Protein 7R49 (pdb70)

Structure (mmCIF, N/CA/C/O backbone):
data_7R49
#
_entry.id   7R49
#
_cell.length_a   68.537
_cell.length_b   94.888
_cell.length_c   98.709
_cell.angle_alpha   90.000
_cell.angle_beta   90.000
_cell.angle_gamma   90.000
#
_symmetry.space_group_name_H-M   'P 21 21 21'
#
loop_
_entity.id
_entity.type
_entity.pdbx_description
1 polymer 'Holo-[acyl-carrier-protein] synthase'
2 polymer 'D-alanyl carrier protein 1'
3 non-polymer "4'-PHOSPHOPANTETHEINE"
4 non-polymer 2-AMINO-2-HYDROXYMETHYL-PROPANE-1,3-DIOL
5 water water
#
loop_
_atom_site.group_PDB
_atom_site.id
_atom_site.type_symbol
_atom_site.label_atom_id
_atom_site.label_alt_id
_atom_site.label_comp_id
_atom_site.label_asym_id
_atom_site.label_entity_id
_atom_site.label_seq_id
_atom_site.pdbx_PDB_ins_code
_atom_site.Cartn_x
_atom_site.Cartn_y
_atom_site.Cartn_z
_atom_site.occupancy
_atom_site.B_iso_or_equiv
_atom_site.auth_seq_id
_atom_site.auth_comp_id
_atom_site.auth_asym_id
_atom_site.auth_atom_id
_atom_site.pdbx_PDB_model_num
ATOM 1 N N . MET A 1 1 ? 23.612 82.410 16.717 1.00 28.00 1 MET A N 1
ATOM 2 C CA . M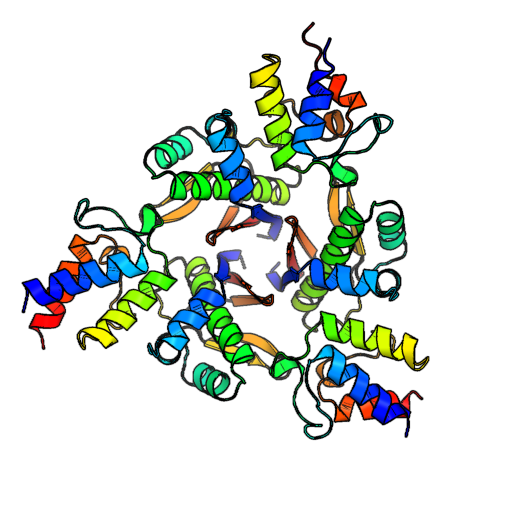ET A 1 1 ? 23.264 82.517 18.132 1.00 29.52 1 MET A CA 1
ATOM 3 C C . MET A 1 1 ? 21.751 82.844 18.185 1.00 28.05 1 MET A C 1
ATOM 4 O O . MET A 1 1 ? 21.268 83.648 17.386 1.00 24.09 1 MET A O 1
ATOM 9 N N . VAL A 1 2 ? 20.991 82.210 19.081 1.00 27.16 2 VAL A N 1
ATOM 10 C CA . VAL A 1 2 ? 19.541 82.374 19.114 1.00 23.71 2 VAL A CA 1
ATOM 11 C C . VAL A 1 2 ? 19.119 82.652 20.555 1.00 25.59 2 VAL A C 1
ATOM 12 O O . VAL A 1 2 ? 19.860 82.397 21.509 1.00 25.40 2 VAL A O 1
ATOM 16 N N . ILE A 1 3 ? 17.897 83.157 20.717 1.00 27.48 3 ILE A N 1
ATOM 17 C CA . ILE A 1 3 ? 17.376 83.345 22.064 1.00 22.16 3 ILE A CA 1
ATOM 18 C C . ILE A 1 3 ? 17.067 81.980 22.651 1.00 23.68 3 ILE A C 1
ATOM 19 O O . ILE A 1 3 ? 16.436 81.130 22.002 1.00 23.85 3 ILE A O 1
ATOM 24 N N . TYR A 1 4 ? 17.520 81.753 23.872 1.00 23.87 4 TYR A N 1
ATOM 25 C CA . TYR A 1 4 ? 17.142 80.552 24.605 1.00 28.32 4 TYR A CA 1
ATOM 26 C C . TYR A 1 4 ? 15.973 80.772 25.560 1.00 26.92 4 TYR A C 1
ATOM 27 O O . TYR A 1 4 ? 15.168 79.861 25.757 1.00 21.21 4 TYR A O 1
ATOM 36 N N . GLY A 1 5 ? 15.872 81.949 26.160 1.00 21.69 5 GLY A N 1
ATOM 37 C CA . GLY A 1 5 ? 14.816 82.223 27.113 1.00 23.86 5 GLY A CA 1
ATOM 38 C C . GLY A 1 5 ? 14.790 83.691 27.459 1.00 21.89 5 GLY A C 1
ATOM 39 O O . GLY A 1 5 ? 15.779 84.415 27.281 1.00 21.40 5 GLY A O 1
ATOM 40 N N . THR A 1 6 ? 13.629 84.121 27.937 1.00 23.13 6 THR A N 1
ATOM 41 C CA . THR A 1 6 ? 13.405 85.474 28.414 1.00 24.32 6 THR A CA 1
ATOM 42 C C . THR A 1 6 ? 12.640 85.401 29.727 1.00 25.80 6 THR A C 1
ATOM 43 O O . THR A 1 6 ? 11.891 84.446 29.992 1.00 20.76 6 THR A O 1
ATOM 47 N N . GLY A 1 7 ? 12.794 86.453 30.524 1.00 23.03 7 GLY A N 1
ATOM 48 C CA . GLY A 1 7 ? 12.108 86.527 31.791 1.00 21.99 7 GLY A CA 1
ATOM 49 C C . GLY A 1 7 ? 12.046 87.952 32.272 1.00 26.47 7 GLY A C 1
ATOM 50 O O . GLY A 1 7 ? 13.045 88.684 32.235 1.00 20.78 7 GLY A O 1
ATOM 51 N N . ILE A 1 8 ? 10.870 88.373 32.726 1.00 22.80 8 ILE A N 1
ATOM 52 C CA . ILE A 1 8 ? 10.749 89.697 33.311 1.00 23.48 8 ILE A CA 1
ATOM 53 C C . ILE A 1 8 ? 10.064 89.553 34.662 1.00 24.23 8 ILE A C 1
ATOM 54 O O . ILE A 1 8 ? 9.368 88.576 34.932 1.00 21.75 8 ILE A O 1
ATOM 59 N N . ASP A 1 9 ? 10.300 90.528 35.529 1.00 20.62 9 ASP A N 1
ATOM 60 C CA . ASP A 1 9 ? 9.682 90.498 36.842 1.00 20.92 9 ASP A CA 1
ATOM 61 C C . ASP A 1 9 ? 9.397 91.909 37.332 1.00 23.29 9 ASP A C 1
ATOM 62 O O . ASP A 1 9 ? 10.254 92.796 37.246 1.00 20.64 9 ASP A O 1
ATOM 67 N N . LEU A 1 10 ? 8.213 92.083 37.921 1.00 20.57 10 LEU A N 1
ATOM 68 C CA . LEU A 1 10 ? 7.797 93.346 38.520 1.00 22.68 10 LEU A CA 1
ATOM 69 C C . LEU A 1 10 ? 7.444 93.080 39.978 1.00 24.30 10 LEU A C 1
ATOM 70 O O . LEU A 1 10 ? 6.517 92.313 40.261 1.00 23.35 10 LEU A O 1
ATOM 75 N N . THR A 1 11 ? 8.171 93.711 40.905 1.00 24.34 11 THR A N 1
ATOM 76 C CA . THR A 1 11 ? 8.059 93.391 42.326 1.00 22.07 11 THR A CA 1
ATOM 77 C C . THR A 1 11 ? 7.708 94.646 43.129 1.00 23.71 11 THR A C 1
ATOM 78 O O . THR A 1 11 ? 8.339 95.693 42.969 1.00 19.87 11 THR A O 1
ATOM 82 N N . GLU A 1 12 ? 6.700 94.528 43.991 1.00 24.37 12 GLU A N 1
ATOM 83 C CA . GLU A 1 12 ? 6.335 95.572 44.948 1.00 26.38 12 GLU A CA 1
ATOM 84 C C . GLU A 1 12 ? 7.341 95.654 46.095 1.00 24.24 12 GLU A C 1
ATOM 85 O O . GLU A 1 12 ? 7.479 94.701 46.867 1.00 22.33 12 GLU A O 1
ATOM 91 N N . LEU A 1 13 ? 8.009 96.807 46.226 1.00 21.14 13 LEU A N 1
ATOM 92 C CA . LEU A 1 13 ? 9.005 96.989 47.285 1.00 23.83 13 LEU A CA 1
ATOM 93 C C . LEU A 1 13 ? 8.407 96.800 48.681 1.00 26.06 13 LEU A C 1
ATOM 94 O O . LEU A 1 13 ? 9.087 96.293 49.576 1.00 24.05 13 LEU A O 1
ATOM 99 N N . SER A 1 14 ? 7.133 97.164 48.882 1.00 24.54 14 SER A N 1
ATOM 100 C CA . SER A 1 14 ? 6.554 97.059 50.221 1.00 26.74 14 SER A CA 1
ATOM 101 C C . SER A 1 14 ? 6.377 95.612 50.659 1.00 25.59 14 SER A C 1
ATOM 102 O O . SER A 1 14 ? 6.353 95.335 51.858 1.00 29.41 14 SER A O 1
ATOM 105 N N . ARG A 1 15 ? 6.212 94.678 49.719 1.00 26.77 15 ARG A N 1
ATOM 106 C CA . ARG A 1 15 ? 6.177 93.268 50.103 1.00 24.42 15 ARG A CA 1
ATOM 107 C C . ARG A 1 15 ? 7.533 92.803 50.617 1.00 26.08 15 ARG A C 1
ATOM 108 O O . ARG A 1 15 ? 7.610 92.030 51.581 1.00 24.28 15 ARG A O 1
ATOM 116 N N . ILE A 1 16 ? 8.616 93.252 49.981 1.00 21.77 16 ILE A N 1
ATOM 117 C CA . ILE A 1 16 ? 9.953 92.913 50.456 1.00 23.33 16 ILE A CA 1
ATOM 118 C C . ILE A 1 16 ? 10.195 93.532 51.831 1.00 27.45 16 ILE A C 1
ATOM 119 O O . ILE A 1 16 ? 10.598 92.846 52.777 1.00 28.42 16 ILE A O 1
ATOM 124 N N . GLU A 1 17 ? 9.939 94.843 51.951 1.00 26.31 17 GLU A N 1
ATOM 125 C CA . GLU A 1 17 ? 10.064 95.554 53.220 1.00 28.39 17 GLU A CA 1
ATOM 126 C C . GLU A 1 17 ? 9.282 94.879 54.343 1.00 30.50 17 GLU A C 1
ATOM 127 O O . GLU A 1 17 ? 9.770 94.776 55.472 1.00 26.99 17 GLU A O 1
ATOM 133 N N . ALA A 1 18 ? 8.070 94.395 54.056 1.00 29.74 18 ALA A N 1
ATOM 134 C CA . ALA A 1 18 ? 7.302 93.728 55.105 1.00 28.50 18 ALA A CA 1
ATOM 135 C C . ALA A 1 18 ? 8.005 92.463 55.582 1.00 29.22 18 ALA A C 1
ATOM 136 O O . ALA A 1 18 ? 8.080 92.205 56.789 1.00 31.77 18 ALA A O 1
ATOM 138 N N . ILE A 1 19 ? 8.524 91.657 54.654 1.00 25.19 19 ILE A N 1
ATOM 139 C CA . ILE A 1 19 ? 9.239 90.457 55.058 1.00 26.33 19 ILE A CA 1
ATOM 140 C C . ILE A 1 19 ? 10.461 90.836 55.888 1.00 26.08 19 ILE A C 1
ATOM 141 O O . ILE A 1 19 ? 10.739 90.220 56.919 1.00 27.40 19 ILE A O 1
ATOM 146 N N . LEU A 1 20 ? 11.184 91.878 55.471 1.00 26.66 20 LEU A N 1
ATOM 147 C CA . LEU A 1 20 ? 12.358 92.314 56.225 1.00 31.30 20 LEU A CA 1
ATOM 148 C C . LEU A 1 20 ? 11.981 92.858 57.601 1.00 28.98 20 LEU A C 1
ATOM 149 O O . LEU A 1 20 ? 12.672 92.584 58.587 1.00 32.00 20 LEU A O 1
ATOM 154 N N . ALA A 1 21 ? 10.892 93.627 57.689 1.00 29.43 21 ALA A N 1
ATOM 155 C CA . ALA A 1 21 ? 10.484 94.201 58.972 1.00 28.44 21 ALA A CA 1
ATOM 156 C C . ALA A 1 21 ? 10.030 93.137 59.962 1.00 30.34 21 ALA A C 1
ATOM 157 O O . ALA A 1 21 ? 10.089 93.357 61.178 1.00 28.48 21 ALA A O 1
ATOM 159 N N . LYS A 1 22 ? 9.523 92.013 59.465 1.00 27.49 22 LYS A N 1
ATOM 160 C CA . LYS A 1 22 ? 9.128 90.892 60.298 1.00 30.00 22 LYS A CA 1
ATOM 161 C C . LYS A 1 22 ? 10.337 90.147 60.859 1.00 30.76 22 LYS A C 1
ATOM 162 O O . LYS A 1 22 ? 10.175 89.211 61.650 1.00 33.49 22 LYS A O 1
ATOM 168 N N . GLY A 1 23 ? 11.540 90.558 60.479 1.00 30.25 23 GLY A N 1
ATOM 169 C CA . GLY A 1 23 ? 12.753 89.950 60.971 1.00 31.34 23 GLY A CA 1
ATOM 170 C C . GLY A 1 23 ? 13.114 88.621 60.352 1.00 30.45 23 GLY A C 1
ATOM 171 O O . GLY A 1 23 ? 13.993 87.934 60.889 1.00 31.35 23 GLY A O 1
ATOM 172 N N . LEU A 1 24 ? 12.470 88.229 59.251 1.00 28.56 24 LEU A N 1
ATOM 173 C CA . LEU A 1 24 ? 12.804 86.963 58.615 1.00 26.18 24 LEU A CA 1
ATOM 174 C C . LEU A 1 24 ? 14.109 87.080 57.843 1.00 27.22 24 LEU A C 1
ATOM 175 O O . LEU A 1 24 ? 14.452 88.139 57.316 1.00 25.64 24 LEU A O 1
ATOM 180 N N . ARG A 1 25 ? 14.810 85.956 57.749 1.00 28.01 25 ARG A N 1
ATOM 181 C CA . ARG A 1 25 ? 16.136 85.886 57.150 1.00 28.34 25 ARG A CA 1
ATOM 182 C C . ARG A 1 25 ? 16.051 85.782 55.629 1.00 26.80 25 ARG A C 1
ATOM 183 O O . ARG A 1 25 ? 16.631 84.874 55.017 1.00 23.16 25 ARG A O 1
ATOM 191 N N . LEU A 1 26 ? 15.303 86.707 55.016 1.00 20.86 26 LEU A N 1
ATOM 192 C CA . LEU A 1 26 ? 15.257 86.780 53.557 1.00 23.93 26 LEU A CA 1
ATOM 193 C C . LEU A 1 26 ? 16.608 87.097 52.918 1.00 23.87 26 LEU A C 1
ATOM 194 O O . LEU A 1 26 ? 16.912 86.519 51.856 1.00 21.84 26 LEU A O 1
ATOM 199 N N . PRO A 1 27 ? 17.419 88.018 53.451 1.00 24.51 27 PRO A N 1
ATOM 200 C CA . PRO A 1 27 ? 18.709 88.301 52.798 1.00 25.65 27 PRO A CA 1
ATOM 201 C C . PRO A 1 27 ? 19.613 87.084 52.708 1.00 24.54 27 PRO A C 1
ATOM 202 O O . PRO A 1 27 ? 20.166 86.807 51.640 1.00 27.95 27 PRO A O 1
ATOM 206 N N . GLU A 1 28 ? 19.777 86.349 53.806 1.00 23.50 28 GLU A N 1
ATOM 207 C CA . GLU A 1 28 ? 20.586 85.130 53.791 1.00 26.05 28 GLU A CA 1
ATOM 208 C C . GLU A 1 28 ? 20.046 84.085 52.825 1.00 27.24 28 GLU A C 1
ATOM 209 O O . GLU A 1 28 ? 20.823 83.306 52.259 1.00 23.53 28 GLU A O 1
ATOM 215 N N . LYS A 1 29 ? 18.722 84.030 52.636 1.00 25.13 29 LYS A N 1
ATOM 216 C CA . LYS A 1 29 ? 18.156 83.041 51.718 1.00 25.61 29 LYS A CA 1
ATOM 217 C C . LYS A 1 29 ? 18.410 83.403 50.254 1.00 25.98 29 LYS A C 1
ATOM 218 O O . LYS A 1 29 ? 18.706 82.522 49.445 1.00 24.49 29 LYS A O 1
ATOM 224 N N . ILE A 1 30 ? 18.247 84.680 49.886 1.00 25.75 30 ILE A N 1
ATOM 225 C CA . ILE A 1 30 ? 18.224 85.101 48.485 1.00 23.38 30 ILE A CA 1
ATOM 226 C C . ILE A 1 30 ? 19.590 85.518 47.953 1.00 25.90 30 ILE A C 1
ATOM 227 O O . ILE A 1 30 ? 19.850 85.368 46.756 1.00 26.89 30 ILE A O 1
ATOM 232 N N . LEU A 1 31 ? 20.441 86.097 48.798 1.00 25.83 31 LEU A N 1
ATOM 233 C CA . LEU A 1 31 ? 21.682 86.728 48.371 1.00 24.90 31 LEU A CA 1
ATOM 234 C C . LEU A 1 31 ? 22.875 85.814 48.595 1.00 29.89 31 LEU A C 1
ATOM 235 O O . LEU A 1 31 ? 22.939 85.084 49.585 1.00 25.70 31 LEU A O 1
ATOM 240 N N . THR A 1 32 ? 23.841 85.892 47.679 1.00 29.45 32 THR A N 1
ATOM 241 C CA . THR A 1 32 ? 25.108 85.222 47.870 1.00 29.69 32 THR A CA 1
ATOM 242 C C . THR A 1 32 ? 25.907 85.981 48.915 1.00 30.42 32 THR A C 1
ATOM 243 O O . THR A 1 32 ? 25.557 87.108 49.276 1.00 29.37 32 THR A O 1
ATOM 247 N N . PRO A 1 33 ? 26.990 85.388 49.429 1.00 34.51 33 PRO A N 1
ATOM 248 C CA . PRO A 1 33 ? 27.828 86.134 50.382 1.00 29.88 33 PRO A CA 1
ATOM 249 C C . PRO A 1 33 ? 28.245 87.504 49.862 1.00 30.38 33 PRO A C 1
ATOM 250 O O . PRO A 1 33 ? 28.137 88.501 50.589 1.00 28.31 33 PRO A O 1
ATOM 254 N N . ALA A 1 34 ? 28.681 87.589 48.605 1.00 29.84 34 ALA A N 1
ATOM 255 C CA . ALA A 1 34 ? 29.127 88.871 48.069 1.00 30.00 34 ALA A CA 1
ATOM 256 C C . ALA A 1 34 ? 27.981 89.865 47.996 1.00 29.26 34 ALA A C 1
ATOM 257 O O . ALA A 1 34 ? 28.143 91.039 48.351 1.00 27.23 34 ALA A O 1
ATOM 259 N N . GLU A 1 35 ? 26.814 89.415 47.525 1.00 33.54 35 GLU A N 1
ATOM 260 C CA . GLU A 1 35 ? 25.647 90.294 47.491 1.00 30.07 35 GLU A CA 1
ATOM 261 C C . GLU A 1 35 ? 25.248 90.704 48.899 1.00 28.46 35 GLU A C 1
ATOM 262 O O . GLU A 1 35 ? 24.913 91.869 49.151 1.00 29.85 35 GLU A O 1
ATOM 268 N N . LEU A 1 36 ? 25.289 89.753 49.837 1.00 30.22 36 LEU A N 1
ATOM 269 C CA . LEU A 1 36 ? 24.921 90.049 51.216 1.00 28.28 36 LEU A CA 1
ATOM 270 C C . LEU A 1 36 ? 25.840 91.098 51.827 1.00 31.02 36 LEU A C 1
ATOM 271 O O . LEU A 1 36 ? 25.390 91.957 52.599 1.00 29.57 36 LEU A O 1
ATOM 276 N N . ALA A 1 37 ? 27.132 91.048 51.493 1.00 28.82 37 ALA A N 1
ATOM 277 C CA . ALA A 1 37 ? 28.055 92.046 52.017 1.00 29.48 37 ALA A CA 1
ATOM 278 C C . ALA A 1 37 ? 27.676 93.434 51.523 1.00 33.04 37 ALA A C 1
ATOM 279 O O . ALA A 1 37 ? 27.701 94.404 52.291 1.00 31.72 37 ALA A O 1
ATOM 281 N N . VAL A 1 38 ? 27.271 93.541 50.254 1.00 30.31 38 VAL A N 1
ATOM 282 C CA . VAL A 1 38 ? 26.822 94.834 49.731 1.00 32.91 38 VAL A CA 1
ATOM 283 C C . VAL A 1 38 ? 25.562 95.301 50.459 1.00 32.78 38 VAL A C 1
ATOM 284 O O . VAL A 1 38 ? 25.498 96.428 50.963 1.00 31.03 38 VAL A O 1
ATOM 288 N N . PHE A 1 39 ? 24.540 94.437 50.518 1.00 34.73 39 PHE A N 1
ATOM 289 C CA . PHE A 1 39 ? 23.309 94.739 51.251 1.00 30.53 39 PHE A CA 1
ATOM 290 C C . PHE A 1 39 ? 23.590 95.281 52.655 1.00 30.80 39 PHE A C 1
ATOM 291 O O . PHE A 1 39 ? 22.939 96.230 53.109 1.00 31.04 39 PHE A O 1
ATOM 299 N N . SER A 1 40 ? 24.555 94.685 53.361 1.00 34.75 40 SER A N 1
ATOM 300 C CA . SER A 1 40 ? 24.806 95.049 54.756 1.00 37.30 40 SER A CA 1
ATOM 301 C C . SER A 1 40 ? 25.313 96.481 54.911 1.00 35.31 40 SER A C 1
ATOM 302 O O . SER A 1 40 ? 25.107 97.084 55.967 1.00 33.68 40 SER A O 1
ATOM 305 N N . ARG A 1 41 ? 25.951 97.042 53.885 1.00 35.42 41 ARG A N 1
ATOM 306 C CA . ARG A 1 41 ? 26.508 98.386 53.994 1.00 38.30 41 ARG A CA 1
ATOM 307 C C . ARG A 1 41 ? 25.479 99.491 53.752 1.00 37.29 41 ARG A C 1
ATOM 308 O O . ARG A 1 41 ? 25.774 100.657 54.027 1.00 36.71 41 ARG A O 1
ATOM 316 N N . TYR A 1 42 ? 24.245 99.149 53.277 1.00 34.96 42 TYR A N 1
ATOM 317 C CA . TYR A 1 42 ? 23.277 100.129 52.787 1.00 36.55 42 TYR A CA 1
ATOM 318 C C . TYR A 1 42 ? 22.315 100.568 53.895 1.00 33.61 42 TYR A C 1
ATOM 319 O O . TYR A 1 42 ? 21.995 99.784 54.795 1.00 32.86 42 TYR A O 1
ATOM 328 N N . PRO A 1 43 ? 21.800 101.795 53.849 1.00 35.67 43 PRO A N 1
ATOM 329 C CA . PRO A 1 43 ? 20.706 102.175 54.754 1.00 35.42 43 PRO A CA 1
ATOM 330 C C . PRO A 1 43 ? 19.411 101.497 54.336 1.00 33.42 43 PRO A C 1
ATOM 331 O O . PRO A 1 43 ? 19.297 100.956 53.236 1.00 36.05 43 PRO A O 1
ATOM 335 N N . VAL A 1 44 ? 18.404 101.584 55.214 1.00 32.39 44 VAL A N 1
ATOM 336 C CA . VAL A 1 44 ? 17.220 100.736 55.080 1.00 32.00 44 VAL A CA 1
ATOM 337 C C . VAL A 1 44 ? 16.545 100.922 53.719 1.00 30.25 44 VAL A C 1
ATOM 338 O O . VAL A 1 44 ? 16.272 99.941 53.023 1.00 28.35 44 VAL A O 1
ATOM 342 N N . LYS A 1 45 ? 16.283 102.171 53.302 1.00 31.63 45 LYS A N 1
ATOM 343 C CA . LYS A 1 45 ? 15.544 102.370 52.052 1.00 30.30 45 LYS A CA 1
ATOM 344 C C . LYS A 1 45 ? 16.265 101.718 50.891 1.00 31.26 45 LYS A C 1
ATOM 345 O O . LYS A 1 45 ? 15.637 101.105 50.022 1.00 24.21 45 LYS A O 1
ATOM 351 N N . ARG A 1 46 ? 17.594 101.842 50.869 1.00 27.17 46 ARG A N 1
ATOM 352 C CA . ARG A 1 46 ? 18.396 101.215 49.836 1.00 28.38 46 ARG A CA 1
ATOM 353 C C . ARG A 1 46 ? 18.436 99.697 50.000 1.00 28.88 46 ARG A C 1
ATOM 354 O O . ARG A 1 46 ? 18.416 98.964 49.001 1.00 29.28 46 ARG A O 1
ATOM 362 N N . GLN A 1 47 ? 18.486 99.207 51.251 1.00 27.75 47 GLN A N 1
ATOM 363 C CA . GLN A 1 47 ? 18.449 97.764 51.495 1.00 27.47 47 GLN A CA 1
ATOM 364 C C . GLN A 1 47 ? 17.177 97.141 50.926 1.00 27.52 47 GLN A C 1
ATOM 365 O O . GLN A 1 47 ? 17.224 96.063 50.323 1.00 26.05 47 GLN A O 1
ATOM 371 N N . ILE A 1 48 ? 16.029 97.796 51.120 1.00 24.84 48 ILE A N 1
ATOM 372 C CA . ILE A 1 48 ? 14.783 97.274 50.566 1.00 26.57 48 ILE A CA 1
ATOM 373 C C . ILE A 1 48 ? 14.884 97.170 49.046 1.00 27.61 48 ILE A C 1
ATOM 374 O O . ILE A 1 48 ? 14.588 96.126 48.456 1.00 24.80 48 ILE A O 1
ATOM 379 N N . GLU A 1 49 ? 15.346 98.237 48.391 1.00 26.54 49 GLU A N 1
ATOM 380 C CA . GLU A 1 49 ? 15.349 98.237 46.935 1.00 28.19 49 GLU A CA 1
ATOM 381 C C . GLU A 1 49 ? 16.365 97.251 46.390 1.00 25.81 49 GLU A C 1
ATOM 382 O O . GLU A 1 49 ? 16.071 96.532 45.429 1.00 25.61 49 GLU A O 1
ATOM 388 N N . PHE A 1 50 ? 17.550 97.182 47.005 1.00 25.93 50 PHE A N 1
ATOM 389 C CA . PHE A 1 50 ? 18.563 96.228 46.571 1.00 22.25 50 PHE A CA 1
ATOM 390 C C . PHE A 1 50 ? 18.039 94.807 46.696 1.00 24.74 50 PHE A C 1
ATOM 391 O O . PHE A 1 50 ? 18.147 94.003 45.759 1.00 24.03 50 PHE A O 1
ATOM 399 N N . MET A 1 51 ? 17.467 94.491 47.861 1.00 23.71 51 MET A N 1
ATOM 400 C CA . MET A 1 51 ? 16.926 93.165 48.128 1.00 24.01 51 MET A CA 1
ATOM 401 C C . MET A 1 51 ? 15.824 92.830 47.130 1.00 24.20 51 MET A C 1
ATOM 402 O O . MET A 1 51 ? 15.797 91.737 46.555 1.00 22.01 51 MET A O 1
ATOM 407 N N . ALA A 1 52 ? 14.905 93.776 46.908 1.00 21.64 52 ALA A N 1
ATOM 408 C CA . ALA A 1 52 ? 13.827 93.548 45.956 1.00 23.79 52 ALA A CA 1
ATOM 409 C C . ALA A 1 52 ? 14.369 93.304 44.555 1.00 23.24 52 ALA A C 1
ATOM 410 O O . ALA A 1 52 ? 13.911 92.387 43.860 1.00 23.00 52 ALA A O 1
ATOM 412 N N . GLY A 1 53 ? 15.357 94.106 44.136 1.00 22.80 53 GLY A N 1
ATOM 413 C CA . GLY A 1 53 ? 15.895 93.980 42.794 1.00 22.56 53 GLY A CA 1
ATOM 414 C C . GLY A 1 53 ? 16.597 92.653 42.566 1.00 20.17 53 GLY A C 1
ATOM 415 O O . GLY A 1 53 ? 16.491 92.066 41.491 1.00 21.58 53 GLY A O 1
ATOM 416 N N . ARG A 1 54 ? 17.333 92.169 43.569 1.00 22.68 54 ARG A N 1
ATOM 417 C CA . ARG A 1 54 ? 17.977 90.854 43.463 1.00 21.27 54 ARG A CA 1
ATOM 418 C C . ARG A 1 54 ? 16.964 89.720 43.432 1.00 18.62 54 ARG A C 1
ATOM 419 O O . ARG A 1 54 ? 17.102 88.762 42.658 1.00 18.00 54 ARG A O 1
ATOM 427 N N . PHE A 1 55 ? 15.994 89.750 44.339 1.00 20.60 55 PHE A N 1
ATOM 428 C CA . PHE A 1 55 ? 14.919 88.783 44.257 1.00 20.68 55 PHE A CA 1
ATOM 429 C C . PHE A 1 55 ? 14.306 88.802 42.867 1.00 20.45 55 PHE A C 1
ATOM 430 O O . PHE A 1 55 ? 14.126 87.760 42.226 1.00 18.49 55 PHE A O 1
ATOM 438 N N . SER A 1 56 ? 13.997 90.003 42.391 1.00 19.31 56 SER A N 1
ATOM 439 C CA . SER A 1 56 ? 13.332 90.181 41.105 1.00 20.68 56 SER A CA 1
ATOM 440 C C . SER A 1 56 ? 14.181 89.631 39.972 1.00 20.26 56 SER A C 1
ATOM 441 O O . SER A 1 56 ? 13.691 88.888 39.115 1.00 19.14 56 SER A O 1
ATOM 444 N N . ALA A 1 57 ? 15.455 90.024 39.945 1.00 18.51 57 ALA A N 1
ATOM 445 C CA . ALA A 1 57 ? 16.354 89.602 38.880 1.00 18.50 57 ALA A CA 1
ATOM 446 C C . ALA A 1 57 ? 16.514 88.091 38.854 1.00 18.93 57 ALA A C 1
ATOM 447 O O . ALA A 1 57 ? 16.583 87.483 37.774 1.00 20.22 57 ALA A O 1
ATOM 449 N N . LYS A 1 58 ? 16.589 87.464 40.022 1.00 19.33 58 LYS A N 1
ATOM 450 C CA . LYS A 1 58 ? 16.809 86.024 40.016 1.00 19.53 58 LYS A CA 1
ATOM 451 C C . LYS A 1 58 ? 15.538 85.268 39.652 1.00 21.52 58 LYS A C 1
ATOM 452 O O . LYS A 1 58 ? 15.628 84.209 39.023 1.00 21.85 58 LYS A O 1
ATOM 458 N N . GLU A 1 59 ? 14.361 85.778 40.044 1.00 18.84 59 GLU A N 1
ATOM 459 C CA . GLU A 1 59 ? 13.114 85.244 39.503 1.00 19.95 59 GLU A CA 1
ATOM 460 C C . GLU A 1 59 ? 13.070 85.378 37.983 1.00 20.68 59 GLU A C 1
ATOM 461 O O . GLU A 1 59 ? 12.757 84.411 37.284 1.00 20.48 59 GLU A O 1
ATOM 467 N N . ALA A 1 60 ? 13.362 86.580 37.457 1.00 16.59 60 ALA A N 1
ATOM 468 C CA . ALA A 1 60 ? 13.371 86.797 36.009 1.00 20.03 60 ALA A CA 1
ATOM 469 C C . ALA A 1 60 ? 14.333 85.855 35.311 1.00 21.13 60 ALA A C 1
ATOM 470 O O . ALA A 1 60 ? 14.005 85.299 34.247 1.00 19.66 60 ALA A O 1
ATOM 472 N N . TYR A 1 61 ? 15.528 85.663 35.895 1.00 19.67 61 TYR A N 1
ATOM 473 C CA . TYR A 1 61 ? 16.512 84.753 35.314 1.00 18.69 61 TYR A CA 1
ATOM 474 C C . TYR A 1 61 ? 15.964 83.338 35.257 1.00 19.80 61 TYR A C 1
ATOM 475 O O . TYR A 1 61 ? 16.066 82.666 34.227 1.00 23.75 61 TYR A O 1
ATOM 484 N N . SER A 1 62 ? 15.370 82.865 36.362 1.00 19.28 62 SER A N 1
ATOM 485 C CA . SER A 1 62 ? 14.884 81.482 36.395 1.00 23.37 62 SER A CA 1
ATOM 486 C C . SER A 1 62 ? 13.823 81.232 35.332 1.00 26.02 62 SER A C 1
ATOM 487 O O . SER A 1 62 ? 13.678 80.098 34.834 1.00 24.62 62 SER A O 1
ATOM 490 N N . LYS A 1 63 ? 13.066 82.267 34.980 1.00 20.92 63 LYS A N 1
ATOM 491 C CA . LYS A 1 63 ? 12.066 82.107 33.931 1.00 24.50 63 LYS A CA 1
ATOM 492 C C . LYS A 1 63 ? 12.729 82.004 32.561 1.00 25.80 63 LYS A C 1
ATOM 493 O O . LYS A 1 63 ? 12.279 81.239 31.700 1.00 24.13 63 LYS A O 1
ATOM 499 N N . ALA A 1 64 ? 13.780 82.792 32.333 1.00 25.57 64 ALA A N 1
ATOM 500 C CA . ALA A 1 64 ? 14.554 82.654 31.102 1.00 23.39 64 ALA A CA 1
ATOM 501 C C . ALA A 1 64 ? 15.207 81.283 31.032 1.00 25.06 64 ALA A C 1
ATOM 502 O O . ALA A 1 64 ? 15.256 80.663 29.967 1.00 25.79 64 ALA A O 1
ATOM 504 N N . TYR A 1 65 ? 15.729 80.812 32.168 1.00 24.27 65 TYR A N 1
ATOM 505 C CA . TYR A 1 65 ? 16.389 79.521 32.267 1.00 25.25 65 TYR A CA 1
ATOM 506 C C . TYR A 1 65 ? 15.425 78.366 32.054 1.00 29.54 65 TYR A C 1
ATOM 507 O O . TYR A 1 65 ? 15.869 77.255 31.749 1.00 28.26 65 TYR A O 1
ATOM 516 N N . GLY A 1 66 ? 14.132 78.594 32.270 1.00 32.66 66 GLY A N 1
ATOM 517 C CA . GLY A 1 66 ? 13.081 77.705 31.814 1.00 36.24 66 GLY A CA 1
ATOM 518 C C . GLY A 1 66 ? 12.265 77.028 32.895 1.00 38.25 66 GLY A C 1
ATOM 519 O O . GLY A 1 66 ? 11.222 76.435 32.573 1.00 42.01 66 GLY A O 1
ATOM 520 N N . THR A 1 67 ? 12.677 77.101 34.157 1.00 37.50 67 THR A N 1
ATOM 521 C CA . THR A 1 67 ? 12.140 76.217 35.183 1.00 39.21 67 THR A CA 1
ATOM 522 C C . THR A 1 67 ? 11.520 76.918 36.375 1.00 37.67 67 THR A C 1
ATOM 523 O O . THR A 1 67 ? 10.845 76.247 37.157 1.00 43.64 67 THR A O 1
ATOM 527 N N . GLY A 1 68 ? 11.734 78.225 36.553 1.00 32.82 68 GLY A N 1
ATOM 528 C CA . GLY A 1 68 ? 11.453 78.855 37.828 1.00 31.08 68 GLY A CA 1
ATOM 529 C C . GLY A 1 68 ? 12.471 78.468 38.897 1.00 33.25 68 GLY A C 1
ATOM 530 O O . GLY A 1 68 ? 13.239 77.515 38.724 1.00 31.11 68 GLY A O 1
ATOM 531 N N . ILE A 1 69 ? 12.503 79.214 40.002 1.00 29.56 69 ILE A N 1
ATOM 532 C CA . ILE A 1 69 ? 13.440 78.914 41.072 1.00 28.55 69 ILE A CA 1
ATOM 533 C C . ILE A 1 69 ? 13.084 77.558 41.660 1.00 36.32 69 ILE A C 1
ATOM 534 O O . ILE A 1 69 ? 11.910 77.254 41.927 1.00 37.40 69 ILE A O 1
ATOM 539 N N . GLY A 1 70 ? 14.095 76.718 41.819 1.00 28.67 70 GLY A N 1
ATOM 540 C CA . GLY A 1 70 ? 13.903 75.408 42.396 1.00 32.01 70 GLY A CA 1
ATOM 541 C C . GLY A 1 70 ? 15.119 74.530 42.196 1.00 33.26 70 GLY A C 1
ATOM 542 O O . GLY A 1 70 ? 16.255 75.029 42.203 1.00 27.77 70 GLY A O 1
ATOM 543 N N . ALA A 1 71 ? 14.885 73.228 41.997 1.00 35.33 71 ALA A N 1
ATOM 544 C CA . ALA A 1 71 ? 15.979 72.270 41.881 1.00 36.14 71 ALA A CA 1
ATOM 545 C C . ALA A 1 71 ? 16.873 72.562 40.680 1.00 35.79 71 ALA A C 1
ATOM 546 O O . ALA A 1 71 ? 18.067 72.240 40.706 1.00 35.98 71 ALA A O 1
ATOM 548 N N . ALA A 1 72 ? 16.327 73.164 39.621 1.00 30.88 72 ALA A N 1
ATOM 549 C CA . ALA A 1 72 ? 17.148 73.413 38.439 1.00 30.92 72 ALA A CA 1
ATOM 550 C C . ALA A 1 72 ? 18.029 74.644 38.621 1.00 29.85 72 ALA A C 1
ATOM 551 O O . ALA A 1 72 ? 19.185 74.653 38.190 1.00 28.83 72 ALA A O 1
ATOM 553 N N . VAL A 1 73 ? 17.512 75.685 39.265 1.00 27.87 73 VAL A N 1
ATOM 554 C CA . VAL A 1 73 ? 18.314 76.865 39.568 1.00 29.92 73 VAL A CA 1
ATOM 555 C C . VAL A 1 73 ? 17.761 77.513 40.834 1.00 29.51 73 VAL A C 1
ATOM 556 O O . VAL A 1 73 ? 16.555 77.769 40.952 1.00 26.27 73 VAL A O 1
ATOM 560 N N . GLY A 1 74 ? 18.645 77.762 41.794 1.00 26.67 74 GLY A N 1
ATOM 561 C CA . GLY A 1 74 ? 18.276 78.406 43.031 1.00 28.00 74 GLY A CA 1
ATOM 562 C C . GLY A 1 74 ? 18.844 79.811 43.101 1.00 25.56 74 GLY A C 1
ATOM 563 O O . GLY A 1 74 ? 19.628 80.244 42.264 1.00 25.40 74 GLY A O 1
ATOM 564 N N . PHE A 1 75 ? 18.450 80.520 44.154 1.00 23.50 75 PHE A N 1
ATOM 565 C CA . PHE A 1 75 ? 18.937 81.882 44.333 1.00 22.22 75 PHE A CA 1
ATOM 566 C C . PHE A 1 75 ? 20.449 81.941 44.476 1.00 26.91 75 PHE A C 1
ATOM 567 O O . PHE A 1 75 ? 21.076 82.907 44.021 1.00 22.21 75 PHE A O 1
ATOM 575 N N . GLN A 1 76 ? 21.040 80.940 45.131 1.00 22.47 76 GLN A N 1
ATOM 576 C CA . GLN A 1 76 ? 22.473 80.894 45.387 1.00 25.38 76 GLN A CA 1
ATOM 577 C C . GLN A 1 76 ? 23.289 80.530 44.153 1.00 25.94 76 GLN A C 1
ATOM 578 O O . GLN A 1 76 ? 24.514 80.659 44.199 1.00 29.36 76 GLN A O 1
ATOM 584 N N . ASP A 1 77 ? 22.646 80.095 43.060 1.00 26.01 77 ASP A N 1
ATOM 585 C CA . ASP A 1 77 ? 23.313 79.824 41.793 1.00 26.92 77 ASP A CA 1
ATOM 586 C C . ASP A 1 77 ? 23.468 81.061 40.924 1.00 27.29 77 ASP A C 1
ATOM 587 O O . ASP A 1 77 ? 24.160 80.996 39.913 1.00 26.71 77 ASP A O 1
ATOM 592 N N . ILE A 1 78 ? 22.830 82.173 41.273 1.00 25.17 78 ILE A N 1
ATOM 593 C CA . ILE A 1 78 ? 22.862 83.385 40.465 1.00 24.05 78 ILE A CA 1
ATOM 594 C C . ILE A 1 78 ? 23.476 84.500 41.303 1.00 22.54 78 ILE A C 1
ATOM 595 O O . ILE A 1 78 ? 23.068 84.722 42.446 1.00 23.47 78 ILE A O 1
ATOM 600 N N . GLU A 1 79 ? 24.447 85.202 40.744 1.00 26.23 79 GLU A N 1
ATOM 601 C CA . GLU A 1 79 ? 25.008 86.343 41.445 1.00 28.04 79 GLU A CA 1
ATOM 602 C C . GLU A 1 79 ? 25.037 87.566 40.542 1.00 27.15 79 GLU A C 1
ATOM 603 O O . GLU A 1 79 ? 25.388 87.483 39.355 1.00 29.12 79 GLU A O 1
ATOM 609 N N . ILE A 1 80 ? 24.667 88.703 41.121 1.00 28.63 80 ILE A N 1
ATOM 610 C CA . ILE A 1 80 ? 24.530 89.954 40.394 1.00 29.48 80 ILE A CA 1
ATOM 611 C C . ILE A 1 80 ? 25.154 91.056 41.226 1.00 30.08 80 ILE A C 1
ATOM 612 O O . ILE A 1 80 ? 24.579 91.475 42.239 1.00 32.27 80 ILE A O 1
ATOM 617 N N . LEU A 1 81 ? 26.292 91.562 40.783 1.00 29.28 81 LEU A N 1
ATOM 618 C CA . LEU A 1 81 ? 26.950 92.659 41.472 1.00 36.02 81 LEU A CA 1
ATOM 619 C C . LEU A 1 81 ? 27.165 93.825 40.519 1.00 40.59 81 LEU A C 1
ATOM 620 O O . LEU A 1 81 ? 27.543 93.633 39.355 1.00 38.13 81 LEU A O 1
ATOM 625 N N . ASP A 1 82 ? 26.902 95.030 41.027 1.00 39.29 82 ASP A N 1
ATOM 626 C CA . ASP A 1 82 ? 27.132 96.246 40.263 1.00 47.69 82 ASP A CA 1
ATOM 627 C C . ASP A 1 82 ? 28.620 96.418 39.972 1.00 52.66 82 ASP A C 1
ATOM 628 O O . ASP A 1 82 ? 29.481 96.062 40.783 1.00 52.17 82 ASP A O 1
ATOM 633 N N . ASN A 1 83 ? 28.918 96.958 38.791 1.00 53.94 83 ASN A N 1
ATOM 634 C CA . ASN A 1 83 ? 30.255 97.446 38.478 1.00 59.30 83 ASN A CA 1
ATOM 635 C C . ASN A 1 83 ? 30.645 98.587 39.421 1.00 62.27 83 ASN A C 1
ATOM 636 O O . ASN A 1 83 ? 29.838 99.095 40.209 1.00 62.34 83 ASN A O 1
ATOM 641 N N . ALA A 1 84 ? 31.907 99.010 39.314 1.00 62.75 84 ALA A N 1
ATOM 642 C CA . ALA A 1 84 ? 32.319 100.225 40.007 1.00 65.58 84 ALA A CA 1
ATOM 643 C C . ALA A 1 84 ? 31.585 101.443 39.459 1.00 68.26 84 ALA A C 1
ATOM 644 O O . ALA A 1 84 ? 31.408 102.434 40.176 1.00 68.17 84 ALA A O 1
ATOM 646 N N . GLN A 1 85 ? 31.143 101.381 38.201 1.00 66.66 85 GLN A N 1
ATOM 647 C CA . GLN A 1 85 ? 30.301 102.416 37.617 1.00 68.59 85 GLN A CA 1
ATOM 648 C C . GLN A 1 85 ? 28.834 102.260 38.001 1.00 69.70 85 GLN A C 1
ATOM 649 O O . GLN A 1 85 ? 28.022 103.117 37.632 1.00 66.10 85 GLN A O 1
ATOM 655 N N . GLY A 1 86 ? 28.481 101.188 38.713 1.00 64.15 86 GLY A N 1
ATOM 656 C CA . GLY A 1 86 ? 27.105 100.929 39.081 1.00 57.48 86 GLY A CA 1
ATOM 657 C C . GLY A 1 86 ? 26.316 100.103 38.091 1.00 58.27 86 GLY A C 1
ATOM 658 O O . GLY A 1 86 ? 25.080 100.103 38.156 1.00 56.03 86 GLY A O 1
ATOM 659 N N . LYS A 1 87 ? 26.995 99.381 37.161 1.00 53.07 87 LYS A N 1
ATOM 660 C CA . LYS A 1 87 ? 26.259 98.596 36.178 1.00 49.98 87 LYS A CA 1
ATOM 661 C C . LYS A 1 87 ? 26.152 97.140 36.623 1.00 45.59 87 LYS A C 1
ATOM 662 O O . LYS A 1 87 ? 27.178 96.520 36.935 1.00 48.2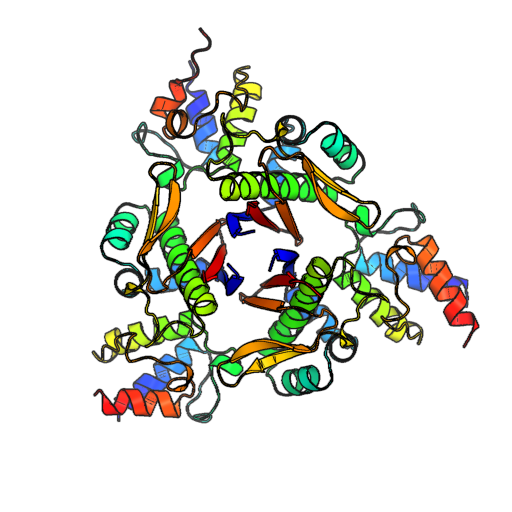5 87 LYS A O 1
ATOM 668 N N . PRO A 1 88 ? 24.945 96.566 36.673 1.00 44.90 88 PRO A N 1
ATOM 669 C CA . PRO A 1 88 ? 24.789 95.176 37.134 1.00 40.56 88 PRO A CA 1
ATOM 670 C C . PRO A 1 88 ? 25.150 94.179 36.044 1.00 37.20 88 PRO A C 1
ATOM 671 O O . PRO A 1 88 ? 24.701 94.294 34.903 1.00 35.35 88 PRO A O 1
ATOM 675 N N . GLU A 1 89 ? 25.916 93.163 36.415 1.00 39.05 89 GLU A N 1
ATOM 676 C CA . GLU A 1 89 ? 26.304 92.109 35.487 1.00 38.31 89 GLU A CA 1
ATOM 677 C C . GLU A 1 89 ? 26.047 90.773 36.162 1.00 35.44 89 GLU A C 1
ATOM 678 O O . GLU A 1 89 ? 26.204 90.651 37.379 1.00 33.38 89 GLU A O 1
ATOM 684 N N . VAL A 1 90 ? 25.618 89.781 35.387 1.00 32.45 90 VAL A N 1
ATOM 685 C CA . VAL A 1 90 ? 25.453 88.445 35.949 1.00 32.68 90 VAL A CA 1
ATOM 686 C C . VAL A 1 90 ? 26.827 87.794 36.076 1.00 36.82 90 VAL A C 1
ATOM 687 O O . VAL A 1 90 ? 27.334 87.196 35.119 1.00 37.57 90 VAL A O 1
ATOM 691 N N . THR A 1 91 ? 27.449 87.927 37.251 1.00 34.24 91 THR A N 1
ATOM 692 C CA . THR A 1 91 ? 28.811 87.432 37.419 1.00 37.32 91 THR A CA 1
ATOM 693 C C . THR A 1 91 ? 28.876 85.913 37.594 1.00 35.99 91 THR A C 1
ATOM 694 O O . THR A 1 91 ? 29.878 85.302 37.210 1.00 40.58 91 THR A O 1
ATOM 698 N N . ARG A 1 92 ? 27.827 85.284 38.129 1.00 30.35 92 ARG A N 1
ATOM 699 C CA . ARG A 1 92 ? 27.750 83.831 38.236 1.00 31.94 92 ARG A CA 1
ATOM 700 C C . ARG A 1 92 ? 26.345 83.358 37.883 1.00 28.51 92 ARG A C 1
ATOM 701 O O . ARG A 1 92 ? 25.359 83.939 38.343 1.00 31.06 92 ARG A O 1
ATOM 709 N N . HIS A 1 93 ? 26.247 82.294 37.094 1.00 27.77 93 HIS A N 1
ATOM 710 C CA . HIS A 1 93 ? 24.946 81.723 36.761 1.00 30.14 93 HIS A CA 1
ATOM 711 C C . HIS A 1 93 ? 25.166 80.391 36.049 1.00 27.78 93 HIS A C 1
ATOM 712 O O . HIS A 1 93 ? 26.243 80.157 35.500 1.00 31.64 93 HIS A O 1
ATOM 719 N N . PRO A 1 94 ? 24.161 79.503 36.039 1.00 31.45 94 PRO A N 1
ATOM 720 C CA . PRO A 1 94 ? 24.392 78.144 35.518 1.00 28.97 94 PRO A CA 1
ATOM 721 C C . PRO A 1 94 ? 24.352 78.000 34.006 1.00 28.29 94 PRO A C 1
ATOM 722 O O . PRO A 1 94 ? 24.740 76.934 33.512 1.00 29.92 94 PRO A O 1
ATOM 726 N N . PHE A 1 95 ? 23.867 78.982 33.253 1.00 27.96 95 PHE A N 1
ATOM 727 C CA . PHE A 1 95 ? 23.600 78.760 31.837 1.00 27.96 95 PHE A CA 1
ATOM 728 C C . PHE A 1 95 ? 24.869 78.960 31.008 1.00 29.33 95 PHE A C 1
ATOM 729 O O . PHE A 1 95 ? 25.638 79.896 31.226 1.00 30.74 95 PHE A O 1
ATOM 737 N N . ASP A 1 96 ? 25.085 78.059 30.057 1.00 29.85 96 ASP A N 1
ATOM 738 C CA . ASP A 1 96 ? 26.253 78.116 29.186 1.00 27.77 96 ASP A CA 1
ATOM 739 C C . ASP A 1 96 ? 25.880 78.953 27.964 1.00 27.37 96 ASP A C 1
ATOM 740 O O . ASP A 1 96 ? 25.515 78.450 26.900 1.00 31.10 96 ASP A O 1
ATOM 745 N N . GLY A 1 97 ? 25.949 80.268 28.141 1.00 31.18 97 GLY A N 1
ATOM 746 C CA . GLY A 1 97 ? 25.582 81.218 27.116 1.00 26.19 97 GLY A CA 1
ATOM 747 C C . GLY A 1 97 ? 25.577 82.632 27.673 1.00 23.68 97 GLY A C 1
ATOM 748 O O . GLY A 1 97 ? 25.662 82.842 28.882 1.00 27.02 97 GLY A O 1
ATOM 749 N N . PRO A 1 98 ? 25.528 83.630 26.800 1.00 21.75 98 PRO A N 1
ATOM 750 C CA . PRO A 1 98 ? 25.342 85.012 27.272 1.00 26.86 98 PRO A CA 1
ATOM 751 C C . PRO A 1 98 ? 24.073 85.163 28.102 1.00 23.35 98 PRO A C 1
ATOM 752 O O . PRO A 1 98 ? 23.028 84.581 27.800 1.00 22.47 98 PRO A O 1
ATOM 756 N N . ALA A 1 99 ? 24.194 85.932 29.173 1.00 24.78 99 ALA A N 1
ATOM 757 C CA . ALA A 1 99 ? 23.090 86.316 30.030 1.00 24.68 99 ALA A CA 1
ATOM 758 C C . ALA A 1 99 ? 23.022 87.837 30.059 1.00 27.74 99 ALA A C 1
ATOM 759 O O . ALA A 1 99 ? 24.047 88.502 30.229 1.00 26.68 99 ALA A O 1
ATOM 761 N N . TRP A 1 100 ? 21.826 88.383 29.854 1.00 22.64 100 TRP A N 1
ATOM 762 C CA . TRP A 1 100 ? 21.604 89.824 29.835 1.00 23.74 100 TRP A CA 1
ATOM 763 C C . TRP A 1 100 ? 20.643 90.165 30.950 1.00 21.07 100 TRP A C 1
ATOM 764 O O . TRP A 1 100 ? 19.646 89.459 31.150 1.00 23.22 100 TRP A O 1
ATOM 775 N N . ILE A 1 101 ? 20.981 91.195 31.709 1.00 20.63 101 ILE A N 1
ATOM 776 C CA . ILE A 1 101 ? 20.209 91.618 32.869 1.00 21.87 101 ILE A CA 1
ATOM 777 C C . ILE A 1 101 ? 20.108 93.129 32.819 1.00 26.02 101 ILE A C 1
ATOM 778 O O . ILE A 1 101 ? 21.086 93.815 32.507 1.00 20.05 101 ILE A O 1
ATOM 783 N N . SER A 1 102 ? 18.922 93.642 33.093 1.00 22.71 102 SER A N 1
ATOM 784 C CA . SER A 1 102 ? 18.739 95.065 33.307 1.00 20.95 102 SER A CA 1
ATOM 785 C C . SER A 1 102 ? 17.729 95.222 34.439 1.00 20.03 102 SER A C 1
ATOM 786 O O . SER A 1 102 ? 16.798 94.418 34.555 1.00 20.14 102 SER A O 1
ATOM 789 N N . ILE A 1 103 ? 17.936 96.235 35.279 1.00 19.00 103 ILE A N 1
ATOM 790 C CA . ILE A 1 103 ? 17.135 96.501 36.472 1.00 21.52 103 ILE A CA 1
ATOM 791 C C . ILE A 1 103 ? 16.801 97.987 36.515 1.00 23.73 103 ILE A C 1
ATOM 792 O O . ILE A 1 103 ? 17.637 98.822 36.160 1.00 22.08 103 ILE A O 1
ATOM 797 N N . SER A 1 104 ? 15.581 98.320 36.944 1.00 20.96 104 SER A N 1
ATOM 798 C CA . SER A 1 104 ? 15.234 99.721 37.161 1.00 24.49 104 SER A CA 1
ATOM 799 C C . SER A 1 104 ? 14.175 99.799 38.258 1.00 23.34 104 SER A C 1
ATOM 800 O O . SER A 1 104 ? 13.420 98.856 38.463 1.00 21.90 104 SER A O 1
ATOM 803 N N . HIS A 1 105 ? 14.126 100.920 38.974 1.00 23.05 105 HIS A N 1
ATOM 804 C CA . HIS A 1 105 ? 13.229 100.993 40.113 1.00 23.09 105 HIS A CA 1
ATOM 805 C C . HIS A 1 105 ? 12.690 102.407 40.268 1.00 25.11 105 HIS A C 1
ATOM 806 O O . HIS A 1 105 ? 13.257 103.377 39.759 1.00 26.28 105 HIS A O 1
ATOM 813 N N . THR A 1 106 ? 11.578 102.509 40.988 1.00 22.92 106 THR A N 1
ATOM 814 C CA . THR A 1 106 ? 11.089 103.778 41.489 1.00 24.38 106 THR A CA 1
ATOM 815 C C . THR A 1 106 ? 11.213 103.701 43.009 1.00 27.98 106 THR A C 1
ATOM 816 O O . THR A 1 106 ? 11.951 102.860 43.531 1.00 29.38 106 THR A O 1
ATOM 820 N N . ASP A 1 107 ? 10.461 104.536 43.719 1.00 28.41 107 ASP A N 1
ATOM 821 C CA . ASP A 1 107 ? 10.385 104.395 45.172 1.00 32.15 107 ASP A CA 1
ATOM 822 C C . ASP A 1 107 ? 9.514 103.228 45.614 1.00 29.56 107 ASP A C 1
ATOM 823 O O . ASP A 1 107 ? 9.647 102.771 46.754 1.00 30.69 107 ASP A O 1
ATOM 828 N N . THR A 1 108 ? 8.625 102.741 44.758 1.00 27.94 108 THR A N 1
ATOM 829 C CA . THR A 1 108 ? 7.684 101.701 45.148 1.00 24.41 108 THR A CA 1
ATOM 830 C C . THR A 1 108 ? 7.807 100.388 44.378 1.00 26.49 108 THR A C 1
ATOM 831 O O . THR A 1 108 ? 7.246 99.379 44.838 1.00 22.99 108 THR A O 1
ATOM 835 N N . LEU A 1 109 ? 8.505 100.359 43.234 1.00 23.74 109 LEU A N 1
ATOM 836 C CA . LEU A 1 109 ? 8.522 99.185 42.358 1.00 21.65 109 LEU A CA 1
ATOM 837 C C . LEU A 1 109 ? 9.951 98.873 41.932 1.00 23.14 109 LEU A C 1
ATOM 838 O O . LEU A 1 109 ? 10.786 99.770 41.829 1.00 23.04 109 LEU A O 1
ATOM 843 N N . VAL A 1 110 ? 10.225 97.608 41.643 1.00 20.84 110 VAL A N 1
ATOM 844 C CA . VAL A 1 110 ? 11.415 97.252 40.874 1.00 19.91 110 VAL A CA 1
ATOM 845 C C . VAL A 1 110 ? 10.991 96.341 39.725 1.00 24.78 110 VAL A C 1
ATOM 846 O O . VAL A 1 110 ? 10.035 95.563 39.842 1.00 18.45 110 VAL A O 1
ATOM 850 N N . MET A 1 111 ? 11.670 96.496 38.591 1.00 24.81 111 MET A N 1
ATOM 851 C CA . MET A 1 111 ? 11.392 95.802 37.341 1.00 22.86 111 MET A CA 1
ATOM 852 C C . MET A 1 111 ? 12.719 95.257 36.829 1.00 25.77 111 MET A C 1
ATOM 853 O O . MET A 1 111 ? 13.710 95.980 36.850 1.00 18.33 111 MET A O 1
ATOM 858 N N . THR A 1 112 ? 12.772 93.972 36.456 1.00 20.54 112 THR A N 1
ATOM 859 C CA . THR A 1 112 ? 14.013 93.410 35.918 1.00 24.33 112 THR A CA 1
ATOM 860 C C . THR A 1 112 ? 13.691 92.638 34.651 1.00 21.22 112 THR A C 1
ATOM 861 O O . THR A 1 112 ? 12.559 92.189 34.466 1.00 22.71 112 THR A O 1
ATOM 865 N N . GLN A 1 113 ? 14.677 92.521 33.753 1.00 20.50 113 GLN A N 1
ATOM 866 C CA . GLN A 1 113 ? 14.516 91.707 32.556 1.00 26.00 113 GLN A CA 1
ATOM 867 C C . GLN A 1 113 ? 15.780 90.906 32.340 1.00 23.38 113 GLN A C 1
ATOM 868 O O . GLN A 1 113 ? 16.889 91.437 32.477 1.00 20.35 113 GLN A O 1
ATOM 874 N N . VAL A 1 114 ? 15.617 89.644 31.973 1.00 20.61 114 VAL A N 1
ATOM 875 C CA . VAL A 1 114 ? 16.747 88.786 31.629 1.00 20.13 114 VAL A CA 1
ATOM 876 C C . VAL A 1 114 ? 16.481 88.166 30.264 1.00 24.02 114 VAL A C 1
ATOM 877 O O . VAL A 1 114 ? 15.346 87.769 29.971 1.00 18.63 114 VAL A O 1
ATOM 881 N N . ILE A 1 115 ? 17.519 88.092 29.425 1.00 19.75 115 ILE A N 1
ATOM 882 C CA . ILE A 1 115 ? 17.498 87.286 28.205 1.00 19.39 115 ILE A CA 1
ATOM 883 C C . ILE A 1 115 ? 18.701 86.353 28.249 1.00 22.82 115 ILE A C 1
ATOM 884 O O . ILE A 1 115 ? 19.803 86.759 28.637 1.00 24.32 115 ILE A O 1
ATOM 889 N N . LEU A 1 116 ? 18.488 85.105 27.854 1.00 22.30 116 LEU A N 1
ATOM 890 C CA . LEU A 1 116 ? 19.560 84.144 27.700 1.00 23.81 116 LEU A CA 1
ATOM 891 C C . LEU A 1 116 ? 19.678 83.785 26.230 1.00 22.55 116 LEU A C 1
ATOM 892 O O . LEU A 1 116 ? 18.660 83.585 25.558 1.00 19.04 116 LEU A O 1
ATOM 897 N N . GLU A 1 117 ? 20.912 83.689 25.738 1.00 19.23 117 GLU A N 1
ATOM 898 C CA . GLU A 1 117 ? 21.159 83.256 24.370 1.00 23.73 117 GLU A CA 1
ATOM 899 C C . GLU A 1 117 ? 22.000 81.988 24.367 1.00 24.02 117 GLU A C 1
ATOM 900 O O . GLU A 1 117 ? 22.858 81.800 25.225 1.00 23.59 117 GLU A O 1
ATOM 906 N N . ARG A 1 118 ? 21.797 81.157 23.349 1.00 24.45 118 ARG A N 1
ATOM 907 C CA . ARG A 1 118 ? 22.603 79.962 23.144 1.00 31.94 118 ARG A CA 1
ATOM 908 C C . ARG A 1 118 ? 23.365 80.072 21.834 1.00 31.35 118 ARG A C 1
ATOM 909 O O . ARG A 1 118 ? 22.769 80.346 20.784 1.00 28.84 118 ARG A O 1
ATOM 917 N N . GLY A 1 119 ? 24.676 79.860 21.903 1.00 35.04 119 GLY A N 1
ATOM 918 C CA . GLY A 1 119 ? 25.521 79.839 20.720 1.00 40.87 119 GLY A CA 1
ATOM 919 C C . GLY A 1 119 ? 25.684 78.447 20.145 1.00 42.42 119 GLY A C 1
ATOM 920 O O . GLY A 1 119 ? 24.699 77.806 19.784 1.00 45.68 119 GLY A O 1
ATOM 921 N N . ASP B 2 4 ? -1.245 66.026 63.547 1.00 57.71 4 ASP H N 1
ATOM 922 C CA . ASP B 2 4 ? -0.007 66.576 64.099 1.00 56.77 4 ASP H CA 1
ATOM 923 C C . ASP B 2 4 ? -0.078 68.094 64.244 1.00 54.38 4 ASP H C 1
ATOM 924 O O . ASP B 2 4 ? -0.808 68.782 63.508 1.00 46.15 4 ASP H O 1
ATOM 929 N N . ASP B 2 5 ? 0.700 68.615 65.197 1.00 49.65 5 ASP H N 1
ATOM 930 C CA . ASP B 2 5 ? 0.880 70.059 65.281 1.00 49.68 5 ASP H CA 1
ATOM 931 C C . ASP B 2 5 ? 1.568 70.592 64.030 1.00 41.79 5 ASP H C 1
ATOM 932 O O . ASP B 2 5 ? 1.390 71.760 63.668 1.00 38.46 5 ASP H O 1
ATOM 937 N N . THR B 2 6 ? 2.339 69.744 63.351 1.00 40.79 6 THR H N 1
ATOM 938 C CA . THR B 2 6 ? 3.042 70.161 62.143 1.00 37.98 6 THR H CA 1
ATOM 939 C C . THR B 2 6 ? 2.066 70.491 61.024 1.00 40.00 6 THR H C 1
ATOM 940 O O . THR B 2 6 ? 2.190 71.525 60.357 1.00 31.53 6 THR H O 1
ATOM 944 N N . LYS B 2 7 ? 1.097 69.606 60.787 1.00 38.32 7 LYS H N 1
ATOM 945 C CA . LYS B 2 7 ? 0.136 69.856 59.726 1.00 38.20 7 LYS H CA 1
ATOM 946 C C . LYS B 2 7 ? -0.674 71.115 60.015 1.00 37.72 7 LYS H C 1
ATOM 947 O O . LYS B 2 7 ? -0.883 71.949 59.122 1.00 34.54 7 LYS H O 1
ATOM 953 N N . ALA B 2 8 ? -1.114 71.291 61.265 1.00 35.72 8 ALA H N 1
ATOM 954 C CA . ALA B 2 8 ? -1.858 72.499 61.601 1.00 34.18 8 ALA H CA 1
ATOM 955 C C . ALA B 2 8 ? -0.995 73.740 61.400 1.00 31.54 8 ALA H C 1
ATOM 956 O O . ALA B 2 8 ? -1.474 74.777 60.923 1.00 28.21 8 ALA H O 1
ATOM 958 N N . THR B 2 9 ? 0.292 73.649 61.738 1.00 32.29 9 THR H N 1
ATOM 959 C CA . THR B 2 9 ? 1.159 74.809 61.576 1.00 29.47 9 THR H CA 1
ATOM 960 C C . THR B 2 9 ? 1.381 75.124 60.096 1.00 27.98 9 THR H C 1
ATOM 961 O O . THR B 2 9 ? 1.354 76.294 59.700 1.00 27.15 9 THR H O 1
ATOM 965 N N . VAL B 2 10 ? 1.584 74.098 59.262 1.00 23.83 10 VAL H N 1
ATOM 966 C CA . VAL B 2 10 ? 1.720 74.317 57.819 1.00 22.40 10 VAL H CA 1
ATOM 967 C C . VAL B 2 10 ? 0.465 74.989 57.270 1.00 26.23 10 VAL H C 1
ATOM 968 O O . VAL B 2 10 ? 0.537 75.941 56.482 1.00 28.68 10 VAL H O 1
ATOM 972 N N . LEU B 2 11 ? -0.712 74.514 57.692 1.00 28.40 11 LEU H N 1
ATOM 973 C CA . LEU B 2 11 ? -1.956 75.074 57.168 1.00 23.38 11 LEU H CA 1
ATOM 974 C C . LEU B 2 11 ? -2.190 76.488 57.668 1.00 24.30 11 LEU H C 1
ATOM 975 O O . LEU B 2 11 ? -2.806 77.294 56.964 1.00 23.47 11 LEU H O 1
ATOM 980 N N . SER B 2 12 ? -1.727 76.792 58.884 1.00 25.28 12 SER H N 1
ATOM 981 C CA . SER B 2 12 ? -1.816 78.144 59.424 1.00 28.42 12 SER H CA 1
ATOM 982 C C . SER B 2 12 ? -0.872 79.102 58.700 1.00 26.20 12 SER H C 1
ATOM 983 O O . SER B 2 12 ? -1.253 80.233 58.399 1.00 26.24 12 SER H O 1
ATOM 986 N N . ILE B 2 13 ? 0.368 78.677 58.429 1.00 25.29 13 ILE H N 1
ATOM 987 C CA . ILE B 2 13 ? 1.273 79.478 57.597 1.00 25.48 13 ILE H CA 1
ATOM 988 C C . ILE B 2 13 ? 0.645 79.779 56.235 1.00 23.15 13 ILE H C 1
ATOM 989 O O . ILE B 2 13 ? 0.602 80.931 55.787 1.00 22.52 13 ILE H O 1
ATOM 994 N N . LEU B 2 14 ? 0.130 78.751 55.564 1.00 21.54 14 LEU H N 1
ATOM 995 C CA . LEU B 2 14 ? -0.521 78.957 54.275 1.00 22.04 14 LEU H CA 1
ATOM 996 C C . LEU B 2 14 ? -1.695 79.922 54.384 1.00 24.78 14 LEU H C 1
ATOM 997 O O . LEU B 2 14 ? -1.932 80.726 53.477 1.00 24.14 14 LEU H O 1
ATOM 1002 N N . ALA B 2 15 ? -2.468 79.833 55.462 1.00 24.83 15 ALA H N 1
ATOM 1003 C CA . ALA B 2 15 ? -3.628 80.713 55.572 1.00 26.84 15 ALA H CA 1
ATOM 1004 C C . ALA B 2 15 ? -3.177 82.161 55.664 1.00 26.61 15 ALA H C 1
ATOM 1005 O O . ALA B 2 15 ? -3.714 83.024 54.963 1.00 23.29 15 ALA H O 1
ATOM 1007 N N . ASP B 2 16 ? -2.140 82.428 56.483 1.00 26.10 16 ASP H N 1
ATOM 1008 C CA . ASP B 2 16 ? -1.554 83.765 56.574 1.00 29.70 16 ASP H CA 1
ATOM 1009 C C . ASP B 2 16 ? -1.048 84.253 55.223 1.00 28.17 16 ASP H C 1
ATOM 1010 O O . ASP B 2 16 ? -1.228 85.421 54.869 1.00 26.01 16 ASP H O 1
ATOM 1015 N N . LEU B 2 17 ? -0.382 83.379 54.462 1.00 29.50 17 LEU H N 1
ATOM 1016 C CA . LEU B 2 17 ? 0.255 83.817 53.222 1.00 24.95 17 LEU H CA 1
ATOM 1017 C C . LEU B 2 17 ? -0.780 84.095 52.138 1.00 27.42 17 LEU H C 1
ATOM 1018 O O . LEU B 2 17 ? -0.672 85.080 51.399 1.00 27.31 17 LEU H O 1
ATOM 1023 N N . THR B 2 18 ? -1.771 83.220 52.009 1.00 24.85 18 THR H N 1
ATOM 1024 C CA . THR B 2 18 ? -2.766 83.329 50.953 1.00 25.00 18 THR H CA 1
ATOM 1025 C C . THR B 2 18 ? -3.928 84.232 51.321 1.00 28.25 18 THR H C 1
ATOM 1026 O O . THR B 2 18 ? -4.681 84.637 50.429 1.00 32.27 18 THR H O 1
ATOM 1030 N N . GLY B 2 19 ? -4.123 84.508 52.610 1.00 28.47 19 GLY H N 1
ATOM 1031 C CA . GLY B 2 19 ? -5.267 85.266 53.071 1.00 25.24 19 GLY H CA 1
ATOM 1032 C C . GLY B 2 19 ? -6.548 84.484 53.280 1.00 31.71 19 GLY H C 1
ATOM 1033 O O . GLY B 2 19 ? -7.574 85.094 53.607 1.00 27.24 19 GLY H O 1
ATOM 1034 N N . GLU B 2 20 ? -6.539 83.162 53.127 1.00 31.12 20 GLU H N 1
ATOM 1035 C CA . GLU B 2 20 ? -7.771 82.409 53.326 1.00 31.28 20 GLU H CA 1
ATOM 1036 C C . GLU B 2 20 ? -7.466 81.036 53.906 1.00 33.87 20 GLU H C 1
ATOM 1037 O O . GLU B 2 20 ? -6.343 80.534 53.814 1.00 26.60 20 GLU H O 1
ATOM 1043 N N . ASP B 2 21 ? -8.497 80.424 54.499 1.00 31.36 21 ASP H N 1
ATOM 1044 C CA . ASP B 2 21 ? -8.372 79.103 55.098 1.00 30.20 21 ASP H CA 1
ATOM 1045 C C . ASP B 2 21 ? -8.430 78.043 54.000 1.00 32.52 21 ASP H C 1
ATOM 1046 O O . ASP B 2 21 ? -9.460 77.897 53.330 1.00 34.18 21 ASP H O 1
ATOM 1051 N N . VAL B 2 22 ? -7.331 77.296 53.827 1.00 30.87 22 VAL H N 1
ATOM 1052 C CA . VAL B 2 22 ? -7.222 76.266 52.791 1.00 25.28 22 VAL H CA 1
ATOM 1053 C C . VAL B 2 22 ? -7.347 74.852 53.361 1.00 31.88 22 VAL H C 1
ATOM 1054 O O . VAL B 2 22 ? -7.155 73.870 52.624 1.00 28.68 22 VAL H O 1
ATOM 1058 N N . SER B 2 23 ? -7.687 74.719 54.649 1.00 29.51 23 SER H N 1
ATOM 1059 C CA . SER B 2 23 ? -7.818 73.393 55.247 1.00 31.01 23 SER H CA 1
ATOM 1060 C C . SER B 2 23 ? -8.955 72.589 54.620 1.00 33.81 23 SER H C 1
ATOM 1061 O O . SER B 2 23 ? -8.892 71.357 54.602 1.00 34.32 23 SER H O 1
ATOM 1064 N N . SER B 2 24 ? -10.004 73.249 54.126 1.00 32.89 24 SER H N 1
ATOM 1065 C CA . SER B 2 24 ? -11.109 72.565 53.460 1.00 32.93 24 SER H CA 1
ATOM 1066 C C . SER B 2 24 ? -10.965 72.587 51.946 1.00 33.81 24 SER H C 1
ATOM 1067 O O . SER B 2 24 ? -11.947 72.382 51.222 1.00 34.77 24 SER H O 1
ATOM 1070 N N . ASN B 2 25 ? -9.747 72.796 51.460 1.00 32.59 25 ASN H N 1
ATOM 1071 C CA . ASN B 2 25 ? -9.486 73.060 50.054 1.00 31.60 25 ASN H CA 1
ATOM 1072 C C . ASN B 2 25 ? -8.081 72.566 49.721 1.00 31.58 25 ASN H C 1
ATOM 1073 O O . ASN B 2 25 ? -7.305 73.253 49.052 1.00 30.41 25 ASN H O 1
ATOM 1078 N N . MET B 2 26 ? -7.741 71.358 50.198 1.00 31.40 26 MET H N 1
ATOM 1079 C CA . MET B 2 26 ? -6.357 70.885 50.246 1.00 30.74 26 MET H CA 1
ATOM 1080 C C . MET B 2 26 ? -5.748 70.582 48.888 1.00 31.26 26 MET H C 1
ATOM 1081 O O . MET B 2 26 ? -4.532 70.330 48.818 1.00 28.18 26 MET H O 1
ATOM 1086 N N . ASP B 2 27 ? -6.535 70.625 47.814 1.00 31.70 27 ASP H N 1
ATOM 1087 C CA . ASP B 2 27 ? -6.016 70.348 46.482 1.00 31.98 27 ASP H CA 1
ATOM 1088 C C . ASP B 2 27 ? -6.044 71.572 45.573 1.00 29.51 27 ASP H C 1
ATOM 1089 O O . ASP B 2 27 ? -5.692 71.464 44.393 1.00 32.00 27 ASP H O 1
ATOM 1094 N N . VAL B 2 28 ? -6.454 72.733 46.086 1.00 28.55 28 VAL H N 1
ATOM 1095 C CA . VAL B 2 28 ? -6.414 73.935 45.268 1.00 28.93 28 VAL H CA 1
ATOM 1096 C C . VAL B 2 28 ? -4.987 74.160 44.794 1.00 27.03 28 VAL H C 1
ATOM 1097 O O . VAL B 2 28 ? -4.023 73.949 45.546 1.00 26.91 28 VAL H O 1
ATOM 1101 N N . ASN B 2 29 ? -4.839 74.528 43.519 1.00 22.71 29 ASN H N 1
ATOM 1102 C CA . ASN B 2 29 ? -3.517 74.869 42.992 1.00 28.61 29 ASN H CA 1
ATOM 1103 C C . ASN B 2 29 ? -3.271 76.326 43.357 1.00 27.51 29 ASN H C 1
ATOM 1104 O O . ASN B 2 29 ? -3.775 77.244 42.701 1.00 25.36 29 ASN H O 1
ATOM 1109 N N . LEU B 2 30 ? -2.507 76.521 44.431 1.00 23.82 30 LEU H N 1
ATOM 1110 C CA . LEU B 2 30 ? -2.320 77.847 45.014 1.00 23.17 30 LEU H CA 1
ATOM 1111 C C . LEU B 2 30 ? -1.760 78.843 44.008 1.00 26.25 30 LEU H C 1
ATOM 1112 O O . LEU B 2 30 ? -2.095 80.036 44.054 1.00 23.91 30 LEU H O 1
ATOM 1117 N N . PHE B 2 31 ? -0.860 78.386 43.133 1.00 23.04 31 PHE H N 1
ATOM 1118 C CA . PHE B 2 31 ? -0.200 79.290 42.199 1.00 28.43 31 PHE H CA 1
ATOM 1119 C C . PHE B 2 31 ? -1.106 79.641 41.033 1.00 30.42 31 PHE H C 1
ATOM 1120 O O . PHE B 2 31 ? -1.178 80.805 40.624 1.00 25.00 31 PHE H O 1
ATOM 1128 N N . ASP B 2 32 ? -1.816 78.643 40.509 1.00 28.55 32 ASP H N 1
ATOM 1129 C CA . ASP B 2 32 ? -2.738 78.883 39.413 1.00 30.80 32 ASP H CA 1
ATOM 1130 C C . ASP B 2 32 ? -3.875 79.802 39.848 1.00 30.59 32 ASP H C 1
ATOM 1131 O O . ASP B 2 32 ? -4.258 80.708 39.103 1.00 30.91 32 ASP H O 1
ATOM 1136 N N . GLU B 2 33 ? -4.408 79.619 41.062 1.00 28.31 33 GLU H N 1
ATOM 1137 C CA . GLU B 2 33 ? -5.458 80.536 41.522 1.00 29.12 33 GLU H CA 1
ATOM 1138 C C . GLU B 2 33 ? -4.952 81.884 42.001 1.00 27.92 33 GLU H C 1
ATOM 1139 O O . GLU B 2 33 ? -5.774 82.703 42.412 1.00 30.06 33 GLU H O 1
ATOM 1145 N N . GLY B 2 34 ? -3.649 82.150 41.968 1.00 28.72 34 GLY H N 1
ATOM 1146 C CA . GLY B 2 34 ? -3.191 83.493 42.292 1.00 25.73 34 GLY H CA 1
ATOM 114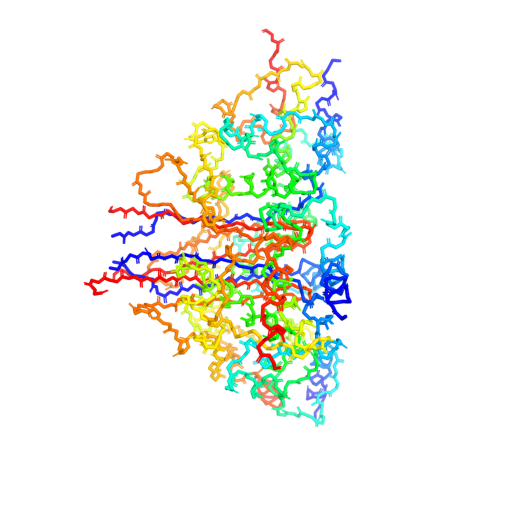7 C C . GLY B 2 34 ? -3.188 83.834 43.765 1.00 26.45 34 GLY H C 1
ATOM 1148 O O . GLY B 2 34 ? -3.097 85.015 44.111 1.00 30.83 34 GLY H O 1
ATOM 1149 N N . ILE B 2 35 ? -3.301 82.852 44.654 1.00 26.96 35 ILE H N 1
ATOM 1150 C CA . ILE B 2 35 ? -3.295 83.159 46.080 1.00 26.02 35 ILE H CA 1
ATOM 1151 C C . ILE B 2 35 ? -1.935 82.938 46.700 1.00 24.43 35 ILE H C 1
ATOM 1152 O O . ILE B 2 35 ? -1.694 83.408 47.823 1.00 27.18 35 ILE H O 1
ATOM 1157 N N . LEU B 2 36 ? -1.046 82.252 46.014 1.00 24.50 36 LEU H N 1
ATOM 1158 C CA . LEU B 2 36 ? 0.353 82.191 46.405 1.00 26.29 36 LEU H CA 1
ATOM 1159 C C . LEU B 2 36 ? 1.199 82.485 45.181 1.00 25.89 36 LEU H C 1
ATOM 1160 O O . LEU B 2 36 ? 0.860 82.051 44.080 1.00 27.96 36 LEU H O 1
ATOM 1165 N N . ASP B 2 37 ? 2.275 83.238 45.365 1.00 26.29 37 ASP H N 1
ATOM 1166 C CA . ASP B 2 37 ? 3.118 83.531 44.251 1.00 25.55 37 ASP H CA 1
ATOM 1167 C C . ASP B 2 37 ? 4.567 83.232 44.670 1.00 30.03 37 ASP H C 1
ATOM 1168 O O . ASP B 2 37 ? 4.787 82.595 45.686 1.00 26.21 37 ASP H O 1
ATOM 1173 N N . SER B 2 38 ? 5.541 83.752 43.922 1.00 39.36 38 SER H N 1
ATOM 1174 C CA . SER B 2 38 ? 6.930 83.429 44.155 1.00 31.33 38 SER H CA 1
ATOM 1175 C C . SER B 2 38 ? 7.428 83.765 45.294 1.00 30.65 38 SER H C 1
ATOM 1176 O O . SER B 2 38 ? 8.289 83.318 45.938 1.00 25.05 38 SER H O 1
ATOM 1179 N N . MET B 2 39 ? 6.966 84.985 45.643 1.00 24.00 39 MET H N 1
ATOM 1180 C CA . MET B 2 39 ? 7.503 85.638 46.834 1.00 26.57 39 MET H CA 1
ATOM 1181 C C . MET B 2 39 ? 6.950 84.926 48.059 1.00 24.08 39 MET H C 1
ATOM 1182 O O . MET B 2 39 ? 7.685 84.629 49.009 1.00 23.52 39 MET H O 1
ATOM 1187 N N . GLY B 2 40 ? 5.654 84.621 47.991 1.00 22.72 40 GLY H N 1
ATOM 1188 C CA . GLY B 2 40 ? 5.013 83.871 49.054 1.00 23.98 40 GLY H CA 1
ATOM 1189 C C . GLY B 2 40 ? 5.646 82.513 49.284 1.00 23.94 40 GLY H C 1
ATOM 1190 O O . GLY B 2 40 ? 5.724 82.044 50.421 1.00 22.18 40 GLY H O 1
ATOM 1191 N N . SER B 2 41 ? 6.084 81.863 48.206 1.00 24.85 41 SER H N 1
ATOM 1192 C CA . SER B 2 41 ? 6.716 80.557 48.309 1.00 22.25 41 SER H CA 1
ATOM 1193 C C . SER B 2 41 ? 8.072 80.658 49.011 1.00 22.86 41 SER H C 1
ATOM 1194 O O . SER B 2 41 ? 8.440 79.751 49.766 1.00 23.31 41 SER H O 1
ATOM 1197 N N . VAL B 2 42 ? 8.801 81.762 48.827 1.00 20.69 42 VAL H N 1
ATOM 1198 C CA . VAL B 2 42 ? 9.998 81.991 49.637 1.00 21.78 42 VAL H CA 1
ATOM 1199 C C . VAL B 2 42 ? 9.620 82.255 51.092 1.00 22.70 42 VAL H C 1
ATOM 1200 O O . VAL B 2 42 ? 10.256 81.735 52.017 1.00 21.98 42 VAL H O 1
ATOM 1204 N N . GLN B 2 43 ? 8.596 83.088 51.326 1.00 23.79 43 GLN H N 1
ATOM 1205 C CA . GLN B 2 43 ? 8.194 83.344 52.710 1.00 25.10 43 GLN H CA 1
ATOM 1206 C C . GLN B 2 43 ? 7.743 82.058 53.380 1.00 25.09 43 GLN H C 1
ATOM 1207 O O . GLN B 2 43 ? 7.995 81.853 54.576 1.00 23.04 43 GLN H O 1
ATOM 1213 N N . LEU B 2 44 ? 7.097 81.173 52.617 1.00 22.53 44 LEU H N 1
ATOM 1214 C CA . LEU B 2 44 ? 6.754 79.849 53.117 1.00 20.46 44 LEU H CA 1
ATOM 1215 C C . LEU B 2 44 ? 7.989 79.117 53.633 1.00 24.41 44 LEU H C 1
ATOM 1216 O O . LEU B 2 44 ? 7.966 78.531 54.723 1.00 22.36 44 LEU H O 1
ATOM 1221 N N . LEU B 2 45 ? 9.084 79.127 52.865 1.00 23.15 45 LEU H N 1
ATOM 1222 C CA . LEU B 2 45 ? 10.276 78.439 53.360 1.00 24.25 45 LEU H CA 1
ATOM 1223 C C . LEU B 2 45 ? 10.812 79.102 54.633 1.00 19.20 45 LEU H C 1
ATOM 1224 O O . LEU B 2 45 ? 11.202 78.416 55.584 1.00 20.98 45 LEU H O 1
ATOM 1229 N N . LEU B 2 46 ? 10.827 80.430 54.673 1.00 20.89 46 LEU H N 1
ATOM 1230 C CA . LEU B 2 46 ? 11.341 81.125 55.847 1.00 23.46 46 LEU H CA 1
ATOM 1231 C C . LEU B 2 46 ? 10.495 80.831 57.079 1.00 24.08 46 LEU H C 1
ATOM 1232 O O . LEU B 2 46 ? 11.020 80.726 58.194 1.00 20.73 46 LEU H O 1
ATOM 1237 N N . GLU B 2 47 ? 9.180 80.728 56.900 1.00 19.76 47 GLU H N 1
ATOM 1238 C CA . GLU B 2 47 ? 8.284 80.471 58.019 1.00 23.24 47 GLU H CA 1
ATOM 1239 C C . GLU B 2 47 ? 8.428 79.044 58.529 1.00 24.19 47 GLU H C 1
ATOM 1240 O O . GLU B 2 47 ? 8.395 78.804 59.740 1.00 24.15 47 GLU H O 1
ATOM 1246 N N . LEU B 2 48 ? 8.602 78.088 57.615 1.00 20.82 48 LEU H N 1
ATOM 1247 C CA . LEU B 2 48 ? 8.782 76.697 58.007 1.00 23.51 48 LEU H CA 1
ATOM 1248 C C . LEU B 2 48 ? 10.023 76.542 58.876 1.00 26.53 48 LEU H C 1
ATOM 1249 O O . LEU B 2 48 ? 9.986 75.896 59.933 1.00 24.62 48 LEU H O 1
ATOM 1254 N N . GLN B 2 49 ? 11.133 77.141 58.445 1.00 25.71 49 GLN H N 1
ATOM 1255 C CA . GLN B 2 49 ? 12.336 77.151 59.268 1.00 24.74 49 GLN H CA 1
ATOM 1256 C C . GLN B 2 49 ? 12.100 77.915 60.570 1.00 26.32 49 GLN H C 1
ATOM 1257 O O . GLN B 2 49 ? 12.360 77.391 61.657 1.00 24.55 49 GLN H O 1
ATOM 1263 N N . ASN B 2 50 ? 11.557 79.143 60.496 1.00 24.52 50 ASN H N 1
ATOM 1264 C CA . ASN B 2 50 ? 11.409 79.911 61.735 1.00 25.30 50 ASN H CA 1
ATOM 1265 C C . ASN B 2 50 ? 10.465 79.226 62.717 1.00 26.16 50 ASN H C 1
ATOM 1266 O O . ASN B 2 50 ? 10.744 79.178 63.918 1.00 23.50 50 ASN H O 1
ATOM 1271 N N . GLN B 2 51 ? 9.327 78.726 62.236 1.00 25.61 51 GLN H N 1
ATOM 1272 C CA . GLN B 2 51 ? 8.293 78.261 63.153 1.00 29.66 51 GLN H CA 1
ATOM 1273 C C . GLN B 2 51 ? 8.454 76.796 63.544 1.00 28.25 51 GLN H C 1
ATOM 1274 O O . GLN B 2 51 ? 8.045 76.402 64.644 1.00 28.36 51 GLN H O 1
ATOM 1280 N N . LEU B 2 52 ? 9.038 75.983 62.673 1.00 26.55 52 LEU H N 1
ATOM 1281 C CA . LEU B 2 52 ? 9.129 74.551 62.895 1.00 25.87 52 LEU H CA 1
ATOM 1282 C C . LEU B 2 52 ? 10.552 74.048 62.995 1.00 29.55 52 LEU H C 1
ATOM 1283 O O . LEU B 2 52 ? 10.743 72.898 63.399 1.00 28.21 52 LEU H O 1
ATOM 1288 N N . GLY B 2 53 ? 11.548 74.865 62.645 1.00 26.70 53 GLY H N 1
ATOM 1289 C CA . GLY B 2 53 ? 12.914 74.389 62.564 1.00 28.30 53 GLY H CA 1
ATOM 1290 C C . GLY B 2 53 ? 13.159 73.412 61.435 1.00 29.04 53 GLY H C 1
ATOM 1291 O O . GLY B 2 53 ? 14.090 72.609 61.509 1.00 27.63 53 GLY H O 1
ATOM 1292 N N . ILE B 2 54 ? 12.316 73.423 60.411 1.00 28.24 54 ILE H N 1
ATOM 1293 C CA . ILE B 2 54 ? 12.481 72.582 59.229 1.00 26.41 54 ILE H CA 1
ATOM 1294 C C . ILE B 2 54 ? 13.043 73.486 58.138 1.00 30.88 54 ILE H C 1
ATOM 1295 O O . ILE B 2 54 ? 12.325 74.315 57.574 1.00 26.32 54 ILE H O 1
ATOM 1300 N N . GLU B 2 55 ? 14.335 73.363 57.855 1.00 27.16 55 GLU H N 1
ATOM 1301 C CA . GLU B 2 55 ? 14.893 74.094 56.736 1.00 30.94 55 GLU H CA 1
ATOM 1302 C C . GLU B 2 55 ? 14.687 73.312 55.459 1.00 33.39 55 GLU H C 1
ATOM 1303 O O . GLU B 2 55 ? 15.040 72.134 55.368 1.00 37.52 55 GLU H O 1
ATOM 1309 N N . VAL B 2 56 ? 14.110 73.975 54.472 1.00 29.75 56 VAL H N 1
ATOM 1310 C CA . VAL B 2 56 ? 13.923 73.375 53.167 1.00 32.10 56 VAL H CA 1
ATOM 1311 C C . VAL B 2 56 ? 14.890 74.096 52.238 1.00 33.97 56 VAL H C 1
ATOM 1312 O O . VAL B 2 56 ? 14.667 75.268 51.907 1.00 33.77 56 VAL H O 1
ATOM 1316 N N . PRO B 2 57 ? 15.982 73.468 51.822 1.00 36.22 57 PRO H N 1
ATOM 1317 C CA . PRO B 2 57 ? 16.817 74.099 50.802 1.00 36.06 57 PRO H CA 1
ATOM 1318 C C . PRO B 2 57 ? 16.082 74.198 49.474 1.00 34.60 57 PRO H C 1
ATOM 1319 O O . PRO B 2 57 ? 15.242 73.361 49.132 1.00 36.40 57 PRO H O 1
ATOM 1323 N N . VAL B 2 58 ? 16.392 75.268 48.737 1.00 31.75 58 VAL H N 1
ATOM 1324 C CA . VAL B 2 58 ? 15.695 75.538 47.482 1.00 34.81 58 VAL H CA 1
ATOM 1325 C C . VAL B 2 58 ? 15.903 74.405 46.488 1.00 31.97 58 VAL H C 1
ATOM 1326 O O . VAL B 2 58 ? 15.044 74.160 45.632 1.00 35.55 58 VAL H O 1
ATOM 1330 N N . SER B 2 59 ? 17.006 73.656 46.611 1.00 35.79 59 SER H N 1
ATOM 1331 C CA . SER B 2 59 ? 17.191 72.494 45.739 1.00 36.40 59 SER H CA 1
ATOM 1332 C C . SER B 2 59 ? 16.091 71.444 45.927 1.00 36.64 59 SER H C 1
ATOM 1333 O O . SER B 2 59 ? 15.823 70.672 44.997 1.00 38.17 59 SER H O 1
ATOM 1336 N N . GLU B 2 60 ? 15.448 71.393 47.102 1.00 36.74 60 GLU H N 1
ATOM 1337 C CA . GLU B 2 60 ? 14.347 70.464 47.374 1.00 37.52 60 GLU H CA 1
ATOM 1338 C C . GLU B 2 60 ? 12.972 71.060 47.103 1.00 36.83 60 GLU H C 1
ATOM 1339 O O . GLU B 2 60 ? 11.962 70.480 47.517 1.00 33.54 60 GLU H O 1
ATOM 1345 N N . PHE B 2 61 ? 12.905 72.212 46.454 1.00 32.54 61 PHE H N 1
ATOM 1346 C CA . PHE B 2 61 ? 11.647 72.904 46.232 1.00 34.10 61 PHE H CA 1
ATOM 1347 C C . PHE B 2 61 ? 11.380 72.991 44.739 1.00 38.94 61 PHE H C 1
ATOM 1348 O O . PHE B 2 61 ? 12.152 73.606 43.999 1.00 44.05 61 PHE H O 1
ATOM 1356 N N . GLN B 2 62 ? 10.307 72.351 44.295 1.00 36.37 62 GLN H N 1
ATOM 1357 C CA . GLN B 2 62 ? 9.855 72.438 42.915 1.00 37.83 62 GLN H CA 1
ATOM 1358 C C . GLN B 2 62 ? 8.391 72.827 42.972 1.00 35.89 62 GLN H C 1
ATOM 1359 O O . GLN B 2 62 ? 7.589 72.088 43.551 1.00 33.75 62 GLN H O 1
ATOM 1365 N N . ARG B 2 63 ? 8.059 73.993 42.408 1.00 29.35 63 ARG H N 1
ATOM 1366 C CA . ARG B 2 63 ? 6.686 74.488 42.427 1.00 36.06 63 ARG H CA 1
ATOM 1367 C C . ARG B 2 63 ? 5.691 73.382 42.117 1.00 33.02 63 ARG H C 1
ATOM 1368 O O . ARG B 2 63 ? 4.740 73.165 42.874 1.00 33.87 63 ARG H O 1
ATOM 1376 N N . SER B 2 64 ? 5.949 72.610 41.057 1.00 33.28 64 SER H N 1
ATOM 1377 C CA . SER B 2 64 ? 5.023 71.558 40.641 1.00 33.89 64 SER H CA 1
ATOM 1378 C C . SER B 2 64 ? 4.782 70.510 41.720 1.00 36.58 64 SER H C 1
ATOM 1379 O O . SER B 2 64 ? 3.737 69.848 41.697 1.00 39.86 64 SER H O 1
ATOM 1382 N N . GLU B 2 65 ? 5.702 70.347 42.670 1.00 32.10 65 GLU H N 1
ATOM 1383 C CA . GLU B 2 65 ? 5.536 69.398 43.766 1.00 34.58 65 GLU H CA 1
ATOM 1384 C C . GLU B 2 65 ? 5.149 70.063 45.089 1.00 29.98 65 GLU H C 1
ATOM 1385 O O . GLU B 2 65 ? 4.985 69.360 46.094 1.00 30.09 65 GLU H O 1
ATOM 1391 N N . TRP B 2 66 ? 4.992 71.394 45.112 1.00 31.99 66 TRP H N 1
ATOM 1392 C CA . TRP B 2 66 ? 4.652 72.148 46.316 1.00 26.41 66 TRP H CA 1
ATOM 1393 C C . TRP B 2 66 ? 3.484 73.088 46.048 1.00 29.12 66 TRP H C 1
ATOM 1394 O O . TRP B 2 66 ? 3.412 74.182 46.631 1.00 32.09 66 TRP H O 1
ATOM 1405 N N . ASP B 2 67 ? 2.581 72.724 45.140 1.00 24.18 67 ASP H N 1
ATOM 1406 C CA . ASP B 2 67 ? 1.630 73.706 44.642 1.00 28.52 67 ASP H CA 1
ATOM 1407 C C . ASP B 2 67 ? 0.208 73.491 45.149 1.00 26.85 67 ASP H C 1
ATOM 1408 O O . ASP B 2 67 ? -0.686 74.237 44.742 1.00 27.57 67 ASP H O 1
ATOM 1413 N N . THR B 2 68 ? -0.020 72.531 46.042 1.00 24.50 68 THR H N 1
ATOM 1414 C CA . THR B 2 68 ? -1.289 72.397 46.737 1.00 27.04 68 THR H CA 1
ATOM 1415 C C . THR B 2 68 ? -1.009 72.271 48.232 1.00 27.32 68 THR H C 1
ATOM 1416 O O . THR B 2 68 ? 0.077 71.837 48.623 1.00 22.26 68 THR H O 1
ATOM 1420 N N . PRO B 2 69 ? -1.969 72.641 49.081 1.00 24.86 69 PRO H N 1
ATOM 1421 C CA . PRO B 2 69 ? -1.733 72.470 50.529 1.00 25.22 69 PRO H CA 1
ATOM 1422 C C . PRO B 2 69 ? -1.473 71.026 50.919 1.00 28.86 69 PRO H C 1
ATOM 1423 O O . PRO B 2 69 ? -0.586 70.757 51.744 1.00 27.45 69 PRO H O 1
ATOM 1427 N N . ALA B 2 70 ? -2.194 70.077 50.319 1.00 28.62 70 ALA H N 1
ATOM 1428 C CA . ALA B 2 70 ? -1.957 68.674 50.645 1.00 28.58 70 ALA H CA 1
ATOM 1429 C C . ALA B 2 70 ? -0.524 68.268 50.317 1.00 27.96 70 ALA H C 1
ATOM 1430 O O . ALA B 2 70 ? 0.147 67.629 51.134 1.00 29.87 70 ALA H O 1
ATOM 1432 N N . LYS B 2 71 ? -0.039 68.622 49.119 1.00 24.11 71 LYS H N 1
ATOM 1433 C CA . LYS B 2 71 ? 1.340 68.294 48.755 1.00 30.54 71 LYS H CA 1
ATOM 1434 C C . LYS B 2 71 ? 2.345 68.924 49.718 1.00 29.04 71 LYS H C 1
ATOM 1435 O O . LYS B 2 71 ? 3.347 68.294 50.079 1.00 30.48 71 LYS H O 1
ATOM 1441 N N . ILE B 2 72 ? 2.102 70.178 50.120 1.00 25.90 72 ILE H N 1
ATOM 1442 C CA . ILE B 2 72 ? 3.032 70.898 50.984 1.00 27.24 72 ILE H CA 1
ATOM 1443 C C . ILE B 2 72 ? 3.082 70.245 52.355 1.00 30.35 72 ILE H C 1
ATOM 1444 O O . ILE B 2 72 ? 4.148 70.123 52.965 1.00 31.06 72 ILE H O 1
ATOM 1449 N N . VAL B 2 73 ? 1.927 69.827 52.865 1.00 31.76 73 VAL H N 1
ATOM 1450 C CA . VAL B 2 73 ? 1.896 69.141 54.152 1.00 30.73 73 VAL H CA 1
ATOM 1451 C C . VAL B 2 73 ? 2.635 67.815 54.065 1.00 34.10 73 VAL H C 1
ATOM 1452 O O . VAL B 2 73 ? 3.404 67.457 54.965 1.00 34.12 73 VAL H O 1
ATOM 1456 N N . ALA B 2 74 ? 2.437 67.079 52.971 1.00 32.06 74 ALA H N 1
ATOM 1457 C CA . ALA B 2 74 ? 3.147 65.820 52.795 1.00 33.38 74 ALA H CA 1
ATOM 1458 C C . ALA B 2 74 ? 4.656 66.043 52.755 1.00 36.11 74 ALA H C 1
ATOM 1459 O O . ALA B 2 74 ? 5.414 65.362 53.457 1.00 38.67 74 ALA H O 1
ATOM 1461 N N . LYS B 2 75 ? 5.106 67.009 51.942 1.00 33.45 75 LYS H N 1
ATOM 1462 C CA . LYS B 2 75 ? 6.526 67.359 51.883 1.00 34.31 75 LYS H CA 1
ATOM 1463 C C . LYS B 2 75 ? 7.078 67.721 53.253 1.00 36.11 75 LYS H C 1
ATOM 1464 O O . LYS B 2 75 ? 8.207 67.339 53.591 1.00 40.84 75 LYS H O 1
ATOM 1470 N N . VAL B 2 76 ? 6.313 68.472 54.049 1.00 35.84 76 VAL H N 1
ATOM 1471 C CA . VAL B 2 76 ? 6.808 68.921 55.355 1.00 41.93 76 VAL H CA 1
ATOM 1472 C C . VAL B 2 76 ? 6.769 67.783 56.372 1.00 38.82 76 VAL H C 1
ATOM 1473 O O . VAL B 2 76 ? 7.726 67.576 57.123 1.00 41.65 76 VAL H O 1
ATOM 1477 N N . GLU B 2 77 ? 5.664 67.041 56.414 1.00 39.19 77 GLU H N 1
ATOM 1478 C CA . GLU B 2 77 ? 5.549 65.897 57.317 1.00 42.18 77 GLU H CA 1
ATOM 1479 C C . GLU B 2 77 ? 6.742 64.964 57.193 1.00 46.83 77 GLU H C 1
ATOM 1480 O O . GLU B 2 77 ? 7.295 64.511 58.204 1.00 52.17 77 GLU H O 1
ATOM 1486 N N . ASN B 2 78 ? 7.156 64.665 55.962 1.00 42.63 78 ASN H N 1
ATOM 1487 C CA . ASN B 2 78 ? 8.257 63.728 55.767 1.00 47.98 78 ASN H CA 1
ATOM 1488 C C . ASN B 2 78 ? 9.540 64.281 56.374 1.00 51.48 78 ASN H C 1
ATOM 1489 O O . ASN B 2 78 ? 10.170 63.630 57.216 1.00 55.54 78 ASN H O 1
ATOM 1494 N N . LEU B 2 79 ? 9.942 65.485 55.948 1.00 50.99 79 LEU H N 1
ATOM 1495 C CA . LEU B 2 79 ? 11.205 66.067 56.400 1.00 53.10 79 LEU H CA 1
ATOM 1496 C C . LEU B 2 79 ? 11.297 66.076 57.919 1.00 54.77 79 LEU H C 1
ATOM 1497 O O . LEU B 2 79 ? 12.341 65.743 58.494 1.00 60.14 79 LEU H O 1
ATOM 1502 N N . GLN B 2 80 ? 10.211 66.432 58.584 1.00 52.16 80 GLN H N 1
ATOM 1503 C CA . GLN B 2 80 ? 10.135 66.301 60.021 1.00 53.38 80 GLN H CA 1
ATOM 1504 C C . GLN B 2 80 ? 10.379 64.862 60.465 1.00 54.67 80 GLN H C 1
ATOM 1505 O O . GLN B 2 80 ? 11.273 64.601 61.270 1.00 60.21 80 GLN H O 1
ATOM 1511 N N . MET C 1 1 ? 18.984 83.717 12.505 1.00 33.59 1 MET B N 1
ATOM 1512 C CA . MET C 1 1 ? 18.015 84.199 13.495 1.00 33.40 1 MET B CA 1
ATOM 1513 C C . MET C 1 1 ? 18.318 85.655 13.888 1.00 27.21 1 MET B C 1
ATOM 1514 O O . MET C 1 1 ? 19.414 85.970 14.333 1.00 27.93 1 MET B O 1
ATOM 1519 N N . VAL C 1 2 ? 17.349 86.543 13.687 1.00 27.49 2 VAL B N 1
ATOM 1520 C CA . VAL C 1 2 ? 17.479 87.936 14.090 1.00 26.93 2 VAL B CA 1
ATOM 1521 C C . VAL C 1 2 ? 16.214 88.339 14.827 1.00 24.58 2 VAL B C 1
ATOM 1522 O O . VAL C 1 2 ? 15.145 87.752 14.640 1.00 25.13 2 VAL B O 1
ATOM 1526 N N . ILE C 1 3 ? 16.339 89.360 15.675 1.00 26.18 3 ILE B N 1
ATOM 1527 C CA . ILE C 1 3 ? 15.135 89.960 16.243 1.00 22.59 3 ILE B CA 1
ATOM 1528 C C . ILE C 1 3 ? 14.293 90.544 15.119 1.00 23.77 3 ILE B C 1
ATOM 1529 O O . ILE C 1 3 ? 14.795 91.256 14.239 1.00 22.70 3 ILE B O 1
ATOM 1534 N N . TYR C 1 4 ? 12.998 90.227 15.140 1.00 22.83 4 TYR B N 1
ATOM 1535 C CA . TYR C 1 4 ? 11.999 90.754 14.217 1.00 21.34 4 TYR B CA 1
ATOM 1536 C C . TYR C 1 4 ? 11.211 91.922 14.796 1.00 25.76 4 TYR B C 1
ATOM 1537 O O . TYR C 1 4 ? 10.803 92.828 14.058 1.00 21.48 4 TYR B O 1
ATOM 1546 N N . GLY C 1 5 ? 10.962 91.899 16.099 1.00 25.89 5 GLY B N 1
ATOM 1547 C CA . GLY C 1 5 ? 10.312 93.006 16.761 1.00 24.83 5 GLY B CA 1
ATOM 1548 C C . GLY C 1 5 ? 10.265 92.737 18.245 1.00 25.51 5 GLY B C 1
ATOM 1549 O O . GLY C 1 5 ? 10.412 91.593 18.691 1.00 24.00 5 GLY B O 1
ATOM 1550 N N . THR C 1 6 ? 10.095 93.814 19.009 1.00 21.17 6 THR B N 1
ATOM 1551 C CA . THR C 1 6 ? 9.896 93.724 20.449 1.00 21.14 6 THR B CA 1
ATOM 1552 C C . THR C 1 6 ? 8.665 94.524 20.838 1.00 24.28 6 THR B C 1
ATOM 1553 O O . THR C 1 6 ? 8.266 95.481 20.155 1.00 24.16 6 THR B O 1
ATOM 1557 N N . GLY C 1 7 ? 8.054 94.114 21.938 1.00 21.83 7 GLY B N 1
ATOM 1558 C CA . GLY C 1 7 ? 6.983 94.907 22.489 1.00 21.03 7 GLY B CA 1
ATOM 1559 C C . GLY C 1 7 ? 6.848 94.730 23.985 1.00 24.04 7 GLY B C 1
ATOM 1560 O O . GLY C 1 7 ? 6.986 93.619 24.514 1.00 18.90 7 GLY B O 1
ATOM 1561 N N . ILE C 1 8 ? 6.636 95.839 24.684 1.00 21.33 8 ILE B N 1
ATOM 1562 C CA . ILE C 1 8 ? 6.330 95.827 26.104 1.00 19.40 8 ILE B CA 1
ATOM 1563 C C . ILE C 1 8 ? 4.993 96.522 26.327 1.00 20.85 8 ILE B C 1
ATOM 1564 O O . ILE C 1 8 ? 4.555 97.366 25.535 1.00 19.46 8 ILE B O 1
ATOM 1569 N N . ASP C 1 9 ? 4.356 96.174 27.442 1.00 17.93 9 ASP B N 1
ATOM 1570 C CA . ASP C 1 9 ? 3.112 96.835 27.829 1.00 21.59 9 ASP B CA 1
ATOM 1571 C C . ASP C 1 9 ? 2.936 96.830 29.342 1.00 21.26 9 ASP B C 1
ATOM 1572 O O . ASP C 1 9 ? 3.179 95.813 30.001 1.00 24.03 9 ASP B O 1
ATOM 1577 N N . LEU C 1 10 ? 2.509 97.975 29.870 1.00 20.90 10 LEU B N 1
ATOM 1578 C CA . LEU C 1 10 ? 2.183 98.173 31.279 1.00 21.98 10 LEU B CA 1
ATOM 1579 C C . LEU C 1 10 ? 0.707 98.522 31.380 1.00 24.42 10 LEU B C 1
ATOM 1580 O O . LEU C 1 10 ? 0.258 99.508 30.788 1.00 23.54 10 LEU B O 1
ATOM 1585 N N . THR C 1 11 ? -0.047 97.719 32.117 1.00 21.19 11 THR B N 1
ATOM 1586 C CA . THR C 1 11 ? -1.488 97.895 32.186 1.00 22.26 11 THR B CA 1
ATOM 1587 C C . THR C 1 11 ? -1.914 98.001 33.647 1.00 22.79 11 THR B C 1
ATOM 1588 O O . THR C 1 11 ? -1.415 97.261 34.500 1.00 22.25 11 THR B O 1
ATOM 1592 N N . GLU C 1 12 ? -2.813 98.943 33.945 1.00 19.70 12 GLU B N 1
ATOM 1593 C CA . GLU C 1 12 ? -3.352 99.087 35.299 1.00 25.01 12 GLU B CA 1
ATOM 1594 C C . GLU C 1 12 ? -4.550 98.165 35.503 1.00 26.90 12 GLU B C 1
ATOM 1595 O O . GLU C 1 12 ? -5.570 98.299 34.808 1.00 27.27 12 GLU B O 1
ATOM 1601 N N . LEU C 1 13 ? -4.450 97.264 36.493 1.00 22.59 13 LEU B N 1
ATOM 1602 C CA . LEU C 1 13 ? -5.548 96.338 36.749 1.00 26.33 13 LEU B CA 1
ATOM 1603 C C . LEU C 1 13 ? -6.847 97.063 37.042 1.00 24.04 13 LEU B C 1
ATOM 1604 O O . LEU C 1 13 ? -7.919 96.530 36.743 1.00 25.34 13 LEU B O 1
ATOM 1609 N N . SER C 1 14 ? -6.787 98.260 37.637 1.00 25.07 14 SER B N 1
ATOM 1610 C CA . SER C 1 14 ? -8.039 98.921 38.028 1.00 30.19 14 SER B CA 1
ATOM 1611 C C . SER C 1 14 ? -8.855 99.330 36.813 1.00 25.15 14 SER B C 1
ATOM 1612 O O . SER C 1 14 ? -10.092 99.335 36.867 1.00 28.64 14 SER B O 1
ATOM 1615 N N . ARG C 1 15 ? -8.191 99.653 35.704 1.00 26.36 15 ARG B N 1
ATOM 1616 C CA . ARG C 1 15 ? -8.925 99.968 34.480 1.00 27.88 15 ARG B CA 1
ATOM 1617 C C . ARG C 1 15 ? -9.604 98.729 33.910 1.00 26.34 15 ARG B C 1
ATOM 1618 O O . ARG C 1 15 ? -10.716 98.813 33.378 1.00 27.58 15 ARG B O 1
ATOM 1626 N N . ILE C 1 16 ? -8.947 97.572 34.005 1.00 26.51 16 ILE B N 1
ATOM 1627 C CA . ILE C 1 16 ? -9.558 96.327 33.552 1.00 25.95 16 ILE B CA 1
ATOM 1628 C C . ILE C 1 16 ? -10.732 95.958 34.448 1.00 29.57 16 ILE B C 1
ATOM 1629 O O . ILE C 1 16 ? -11.819 95.625 33.969 1.00 30.09 16 ILE B O 1
ATOM 1634 N N . GLU C 1 17 ? -10.520 96.003 35.764 1.00 29.21 17 GLU B N 1
ATOM 1635 C CA . GLU C 1 17 ? -11.590 95.704 36.708 1.00 31.91 17 GLU B CA 1
ATOM 1636 C C . GLU C 1 17 ? -12.811 96.602 36.473 1.00 30.49 17 GLU B C 1
ATOM 1637 O O . GLU C 1 17 ? -13.954 96.136 36.539 1.00 33.69 17 GLU B O 1
ATOM 1643 N N . ALA C 1 18 ? -12.595 97.878 36.143 1.00 26.53 18 ALA B N 1
ATOM 1644 C CA . ALA C 1 18 ? -13.735 98.774 35.938 1.00 29.09 18 ALA B CA 1
ATOM 1645 C C . ALA C 1 18 ? -14.525 98.413 34.683 1.00 34.45 18 ALA B C 1
ATOM 1646 O O . ALA C 1 18 ? -15.763 98.469 34.681 1.00 38.09 18 ALA B O 1
ATOM 1648 N N . ILE C 1 19 ? -13.834 98.073 33.594 1.00 32.80 19 ILE B N 1
ATOM 1649 C CA . ILE C 1 19 ? -14.536 97.628 32.396 1.00 31.12 19 ILE B CA 1
ATOM 1650 C C . ILE C 1 19 ? -15.360 96.386 32.692 1.00 34.72 19 ILE B C 1
ATOM 1651 O O . ILE C 1 19 ? -16.523 96.292 32.289 1.00 38.17 19 ILE B O 1
ATOM 1656 N N . LEU C 1 20 ? -14.778 95.414 33.405 1.00 34.88 20 LEU B N 1
ATOM 1657 C CA . LEU C 1 20 ? -15.522 94.194 33.718 1.00 36.01 20 LEU B CA 1
ATOM 1658 C C . LEU C 1 20 ? -16.705 94.478 34.631 1.00 38.21 20 LEU B C 1
ATOM 1659 O O . LEU C 1 20 ? -17.775 93.879 34.462 1.00 38.09 20 LEU B O 1
ATOM 1664 N N . ALA C 1 21 ? -16.537 95.395 35.594 1.00 34.22 21 ALA B N 1
ATOM 1665 C CA . ALA C 1 21 ? -17.608 95.714 36.534 1.00 35.21 21 ALA B CA 1
ATOM 1666 C C . ALA C 1 21 ? -18.799 96.395 35.864 1.00 40.95 21 ALA B C 1
ATOM 1667 O O . ALA C 1 21 ? -19.902 96.386 36.426 1.00 35.25 21 ALA B O 1
ATOM 1669 N N . LYS C 1 22 ? -18.600 97.001 34.695 1.00 38.62 22 LYS B N 1
ATOM 1670 C CA . LYS C 1 22 ? -19.694 97.591 33.936 1.00 42.01 22 LYS B CA 1
ATOM 1671 C C . LYS C 1 22 ? -20.459 96.559 33.120 1.00 40.13 22 LYS B C 1
ATOM 1672 O O . LYS C 1 22 ? -21.454 96.914 32.480 1.00 41.42 22 LYS B O 1
ATOM 1678 N N . GLY C 1 23 ? -20.022 95.300 33.122 1.00 38.95 23 GLY B N 1
ATOM 1679 C CA . GLY C 1 23 ? -20.666 94.291 32.308 1.00 37.75 23 GLY B CA 1
ATOM 1680 C C . GLY C 1 23 ? -20.471 94.474 30.822 1.00 39.78 23 GLY B C 1
ATOM 1681 O O . GLY C 1 23 ? -21.229 93.909 30.032 1.00 37.85 23 GLY B O 1
ATOM 1682 N N . LEU C 1 24 ? -19.493 95.278 30.415 1.00 41.09 24 LEU B N 1
ATOM 1683 C CA . LEU C 1 24 ? -19.058 95.275 29.029 1.00 38.26 24 LEU B CA 1
ATOM 1684 C C . LEU C 1 24 ? -18.324 93.976 28.731 1.00 36.62 24 LEU B C 1
ATOM 1685 O O . LEU C 1 24 ? -17.541 93.473 29.549 1.00 38.78 24 LEU B O 1
ATOM 1690 N N . ARG C 1 25 ? -18.584 93.430 27.551 1.00 34.86 25 ARG B N 1
ATOM 1691 C CA . ARG C 1 25 ? -18.167 92.073 27.226 1.00 32.53 25 ARG B CA 1
ATOM 1692 C C . ARG C 1 25 ? -16.691 92.047 26.826 1.00 30.11 25 ARG B C 1
ATOM 1693 O O . ARG C 1 25 ? -16.321 91.536 25.764 1.00 28.30 25 ARG B O 1
ATOM 1701 N N . LEU C 1 26 ? -15.841 92.616 27.685 1.00 29.65 26 LEU B N 1
ATOM 1702 C CA . LEU C 1 26 ? -14.401 92.614 27.429 1.00 27.74 26 LEU B CA 1
ATOM 1703 C C . LEU C 1 26 ? -13.808 91.215 27.297 1.00 25.54 26 LEU B C 1
ATOM 1704 O O . LEU C 1 26 ? -13.036 90.989 26.351 1.00 28.07 26 LEU B O 1
ATOM 1709 N N . PRO C 1 27 ? -14.097 90.247 28.174 1.00 28.25 27 PRO B N 1
ATOM 1710 C CA . PRO C 1 27 ? -13.457 88.925 28.002 1.00 27.95 27 PRO B CA 1
ATOM 1711 C C . PRO C 1 27 ? -13.778 88.279 26.666 1.00 28.07 27 PRO B C 1
ATOM 1712 O O . PRO C 1 27 ? -12.882 87.722 26.015 1.00 26.25 27 PRO B O 1
ATOM 1716 N N . GLU C 1 28 ? -15.046 88.322 26.240 1.00 26.78 28 GLU B N 1
ATOM 1717 C CA . GLU C 1 28 ? -15.404 87.740 24.955 1.00 26.25 28 GLU B CA 1
ATOM 1718 C C . GLU C 1 28 ? -14.724 88.467 23.804 1.00 27.43 28 GLU B C 1
ATOM 1719 O O . GLU C 1 28 ? -14.464 87.862 22.763 1.00 29.54 28 GLU B O 1
ATOM 1725 N N . LYS C 1 29 ? -14.436 89.763 23.959 1.00 27.14 29 LYS B N 1
ATOM 1726 C CA . LYS C 1 29 ? -13.777 90.481 22.872 1.00 27.35 29 LYS B CA 1
ATOM 1727 C C . LYS C 1 29 ? -12.280 90.152 22.803 1.00 25.63 29 LYS B C 1
ATOM 1728 O O . LYS C 1 29 ? -11.741 89.963 21.710 1.00 28.54 29 LYS B O 1
ATOM 1734 N N . ILE C 1 30 ? -11.609 90.010 23.949 1.00 25.80 30 ILE B N 1
ATOM 1735 C CA . ILE C 1 30 ? -10.148 89.897 23.965 1.00 22.55 30 ILE B CA 1
ATOM 1736 C C . ILE C 1 30 ? -9.652 88.452 23.989 1.00 25.69 30 ILE B C 1
ATOM 1737 O O . ILE C 1 30 ? -8.577 88.153 23.439 1.00 22.69 30 ILE B O 1
ATOM 1742 N N . LEU C 1 31 ? -10.382 87.558 24.647 1.00 22.69 31 LEU B N 1
ATOM 1743 C CA . LEU C 1 31 ? -9.881 86.223 24.932 1.00 23.81 31 LEU B CA 1
ATOM 1744 C C . LEU C 1 31 ? -10.358 85.256 23.865 1.00 28.02 31 LEU B C 1
ATOM 1745 O O . LEU C 1 31 ? -11.500 85.340 23.399 1.00 23.57 31 LEU B O 1
ATOM 1750 N N . THR C 1 32 ? -9.470 84.357 23.459 1.00 24.08 32 THR B N 1
ATOM 1751 C CA . THR C 1 32 ? -9.893 83.245 22.611 1.00 29.27 32 THR B CA 1
ATOM 1752 C C . THR C 1 32 ? -10.814 82.353 23.428 1.00 29.11 32 THR B C 1
ATOM 1753 O O . THR C 1 32 ? -10.872 82.476 24.654 1.00 25.73 32 THR B O 1
ATOM 1757 N N . PRO C 1 33 ? -11.538 81.431 22.779 1.00 29.46 33 PRO B N 1
ATOM 1758 C CA . PRO C 1 33 ? -12.394 80.528 23.562 1.00 30.55 33 PRO B CA 1
ATOM 1759 C C . PRO C 1 33 ? -11.632 79.704 24.597 1.00 28.11 33 PRO B C 1
ATOM 1760 O O . PRO C 1 33 ? -12.140 79.519 25.708 1.00 28.54 33 PRO B O 1
ATOM 1764 N N . ALA C 1 34 ? -10.417 79.239 24.306 1.00 28.16 34 ALA B N 1
ATOM 1765 C CA . ALA C 1 34 ? -9.680 78.514 25.344 1.00 22.65 34 ALA B CA 1
ATOM 1766 C C . ALA C 1 34 ? -9.291 79.440 26.499 1.00 25.24 34 ALA B C 1
ATOM 1767 O O . ALA C 1 34 ? -9.404 79.059 27.673 1.00 24.05 34 ALA B O 1
ATOM 1769 N N . GLU C 1 35 ? -8.841 80.664 26.192 1.00 25.18 35 GLU B N 1
ATOM 1770 C CA . GLU C 1 35 ? -8.480 81.609 27.254 1.00 25.18 35 GLU B CA 1
ATOM 1771 C C . GLU C 1 35 ? -9.705 82.001 28.068 1.00 26.37 35 GLU B C 1
ATOM 1772 O O . GLU C 1 35 ? -9.633 82.160 29.294 1.00 22.43 35 GLU B O 1
ATOM 1778 N N . LEU C 1 36 ? -10.838 82.159 27.386 1.00 25.33 36 LEU B N 1
ATOM 1779 C CA . LEU C 1 36 ? -12.083 82.521 28.048 1.00 24.76 36 LEU B CA 1
ATOM 1780 C C . LEU C 1 36 ? -12.483 81.466 29.055 1.00 23.76 36 LEU B C 1
ATOM 1781 O O . LEU C 1 36 ? -12.865 81.789 30.183 1.00 24.07 36 LEU B O 1
ATOM 1786 N N . ALA C 1 37 ? -12.397 80.195 28.661 1.00 25.53 37 ALA B N 1
ATOM 1787 C CA . ALA C 1 37 ? -12.740 79.103 29.569 1.00 31.24 37 ALA B CA 1
ATOM 1788 C C . ALA C 1 37 ? -11.892 79.161 30.841 1.00 28.91 37 ALA B C 1
ATOM 1789 O O . ALA C 1 37 ? -12.411 79.023 31.959 1.00 26.44 37 ALA B O 1
ATOM 1791 N N . VAL C 1 38 ? -10.583 79.379 30.686 1.00 25.30 38 VAL B N 1
ATOM 1792 C CA . VAL C 1 38 ? -9.697 79.502 31.842 1.00 21.85 38 VAL B CA 1
ATOM 1793 C C . VAL C 1 38 ? -10.123 80.675 32.714 1.00 26.17 38 VAL B C 1
ATOM 1794 O O . VAL C 1 38 ? -10.188 80.569 33.945 1.00 23.97 38 VAL B O 1
ATOM 1798 N N . PHE C 1 39 ? -10.391 81.821 32.083 1.00 22.63 39 PHE B N 1
ATOM 1799 C CA . PHE C 1 39 ? -10.857 82.996 32.812 1.00 26.77 39 PHE B CA 1
ATOM 1800 C C . PHE C 1 39 ? -12.095 82.660 33.634 1.00 25.48 39 PHE B C 1
ATOM 1801 O O . PHE C 1 39 ? -12.151 82.926 34.840 1.00 25.48 39 PHE B O 1
ATOM 1809 N N . SER C 1 40 ? -13.060 81.989 33.012 1.00 25.76 40 SER B N 1
ATOM 1810 C CA . SER C 1 40 ? -14.346 81.743 33.657 1.00 26.44 40 SER B CA 1
ATOM 1811 C C . SER C 1 40 ? -14.221 80.919 34.935 1.00 27.55 40 SER B C 1
ATOM 1812 O O . SER C 1 40 ? -15.108 80.995 35.787 1.00 29.35 40 SER B O 1
ATOM 1815 N N . ARG C 1 41 ? -13.132 80.159 35.105 1.00 29.90 41 ARG B N 1
ATOM 1816 C CA . ARG C 1 41 ? -12.971 79.246 36.236 1.00 30.65 41 ARG B CA 1
ATOM 1817 C C . ARG C 1 41 ? -12.216 79.847 37.421 1.00 32.90 41 ARG B C 1
ATOM 1818 O O . ARG C 1 41 ? -12.111 79.192 38.466 1.00 34.61 41 ARG B O 1
ATOM 1826 N N . TYR C 1 42 ? -11.709 80.999 37.294 1.00 28.28 42 TYR B N 1
ATOM 1827 C CA . TYR C 1 42 ? -10.874 81.694 38.262 1.00 28.66 42 TYR B CA 1
ATOM 1828 C C . TYR C 1 42 ? -11.730 82.499 39.244 1.00 32.31 42 TYR B C 1
ATOM 1829 O O . TYR C 1 42 ? -12.856 82.898 38.914 1.00 30.42 42 TYR B O 1
ATOM 1838 N N . PRO C 1 43 ? -11.251 82.742 40.465 1.00 29.20 43 PRO B N 1
ATOM 1839 C CA . PRO C 1 43 ? -11.928 83.710 41.339 1.00 31.47 43 PRO B CA 1
ATOM 1840 C C . PRO C 1 43 ? -11.718 85.131 40.827 1.00 31.32 43 PRO B C 1
ATOM 1841 O O . PRO C 1 43 ? -10.846 85.393 39.991 1.00 26.01 43 PRO B O 1
ATOM 1845 N N . VAL C 1 44 ? -12.537 86.059 41.349 1.00 28.44 44 VAL B N 1
ATOM 1846 C CA . VAL C 1 44 ? -12.578 87.417 40.795 1.00 30.59 44 VAL B CA 1
ATOM 1847 C C . VAL C 1 44 ? -11.182 88.019 40.716 1.00 28.96 44 VAL B C 1
ATOM 1848 O O . VAL C 1 44 ? -10.797 88.609 39.702 1.00 28.90 44 VAL B O 1
ATOM 1852 N N . LYS C 1 45 ? -10.407 87.896 41.788 1.00 28.63 45 LYS B N 1
ATOM 1853 C CA . LYS C 1 45 ? -9.131 88.603 41.807 1.00 29.44 45 LYS B CA 1
ATOM 1854 C C . LYS C 1 45 ? -8.219 88.083 40.710 1.00 23.77 45 LYS B C 1
ATOM 1855 O O . LYS C 1 45 ? -7.588 88.864 39.993 1.00 25.35 45 LYS B O 1
ATOM 1861 N N . ARG C 1 46 ? -8.157 86.761 40.556 1.00 26.77 46 ARG B N 1
ATOM 1862 C CA . ARG C 1 46 ? -7.328 86.147 39.528 1.00 26.96 46 ARG B CA 1
ATOM 1863 C C . ARG C 1 46 ? -7.888 86.385 38.129 1.00 26.23 46 ARG B C 1
ATOM 1864 O O . ARG C 1 46 ? -7.110 86.505 37.175 1.00 24.18 46 ARG B O 1
ATOM 1872 N N . GLN C 1 47 ? -9.222 86.436 37.980 1.00 22.93 47 GLN B N 1
ATOM 1873 C CA . GLN C 1 47 ? -9.822 86.832 36.706 1.00 24.94 47 GLN B CA 1
ATOM 1874 C C . GLN C 1 47 ? -9.300 88.185 36.230 1.00 26.13 47 GLN B C 1
ATOM 1875 O O . GLN C 1 47 ? -8.918 88.350 35.065 1.00 25.88 47 GLN B O 1
ATOM 1881 N N . ILE C 1 48 ? -9.329 89.179 37.118 1.00 23.31 48 ILE B N 1
ATOM 1882 C CA . ILE C 1 48 ? -8.883 90.523 36.767 1.00 23.30 48 ILE B CA 1
ATOM 1883 C C . ILE C 1 48 ? -7.450 90.492 36.266 1.00 25.57 48 ILE B C 1
ATOM 1884 O O . ILE C 1 48 ? -7.114 91.088 35.235 1.00 27.43 48 ILE B O 1
ATOM 1889 N N . GLU C 1 49 ? -6.575 89.808 36.996 1.00 24.55 49 GLU B N 1
ATOM 1890 C CA . GLU C 1 49 ? -5.175 89.833 36.599 1.00 25.64 49 GLU B CA 1
ATOM 1891 C C . GLU C 1 49 ? -4.929 88.959 35.366 1.00 26.43 49 GLU B C 1
ATOM 1892 O O . GLU C 1 49 ? -4.075 89.303 34.538 1.00 22.82 49 GLU B O 1
ATOM 1898 N N . PHE C 1 50 ? -5.666 87.840 35.209 1.00 24.62 50 PHE B N 1
ATOM 1899 C CA . PHE C 1 50 ? -5.539 87.041 33.990 1.00 23.46 50 PHE B CA 1
ATOM 1900 C C . PHE C 1 50 ? -6.046 87.830 32.789 1.00 24.63 50 PHE B C 1
ATOM 1901 O O . PHE C 1 50 ? -5.419 87.843 31.725 1.00 21.64 50 PHE B O 1
ATOM 1909 N N . MET C 1 51 ? -7.175 88.509 32.949 1.00 23.35 51 MET B N 1
ATOM 1910 C CA . MET C 1 51 ? -7.714 89.300 31.852 1.00 24.53 51 MET B CA 1
ATOM 1911 C C . MET C 1 51 ? -6.770 90.443 31.492 1.00 24.92 51 MET B C 1
ATOM 1912 O O . MET C 1 51 ? -6.434 90.644 30.315 1.00 23.85 51 MET B O 1
ATOM 1917 N N . ALA C 1 52 ? -6.284 91.168 32.498 1.00 20.12 52 ALA B N 1
ATOM 1918 C CA . ALA C 1 52 ? -5.372 92.270 32.216 1.00 24.74 52 ALA B CA 1
ATOM 1919 C C . ALA C 1 52 ? -4.066 91.763 31.620 1.00 22.40 52 ALA B C 1
ATOM 1920 O O . ALA C 1 52 ? -3.497 92.400 30.725 1.00 21.87 52 ALA B O 1
ATOM 1922 N N . GLY C 1 53 ? -3.589 90.610 32.092 1.00 22.68 53 GLY B N 1
ATOM 1923 C CA . GLY C 1 53 ? -2.356 90.051 31.561 1.00 18.01 53 GLY B CA 1
ATOM 1924 C C . GLY C 1 53 ? -2.491 89.614 30.121 1.00 21.73 53 GLY B C 1
ATOM 1925 O O . GLY C 1 53 ? -1.556 89.758 29.337 1.00 20.06 53 GLY B O 1
ATOM 1926 N N . ARG C 1 54 ? -3.658 89.100 29.737 1.00 20.59 54 ARG B N 1
ATOM 1927 C CA . ARG C 1 54 ? -3.836 88.677 28.348 1.00 21.68 54 ARG B CA 1
ATOM 1928 C C . ARG C 1 54 ? -4.008 89.878 27.416 1.00 22.78 54 ARG B C 1
ATOM 1929 O O . ARG C 1 54 ? -3.437 89.908 26.321 1.00 21.39 54 ARG B O 1
ATOM 1937 N N . PHE C 1 55 ? -4.808 90.866 27.826 1.00 21.14 55 PHE B N 1
ATOM 1938 C CA . PHE C 1 55 ? -4.901 92.110 27.076 1.00 22.99 55 PHE B CA 1
ATOM 1939 C C . PHE C 1 55 ? -3.521 92.704 26.859 1.00 20.52 55 PHE B C 1
ATOM 1940 O O . PHE C 1 55 ? -3.141 93.063 25.736 1.00 22.41 55 PHE B O 1
ATOM 1948 N N . SER C 1 56 ? -2.772 92.839 27.944 1.00 18.17 56 SER B N 1
ATOM 1949 C CA . SER C 1 56 ? -1.457 93.469 27.880 1.00 18.82 56 SER B CA 1
ATOM 1950 C C . SER C 1 56 ? -0.539 92.719 26.930 1.00 19.70 56 SER B C 1
ATOM 1951 O O . SER C 1 56 ? 0.106 93.322 26.062 1.00 21.61 56 SER B O 1
ATOM 1954 N N . ALA C 1 57 ? -0.467 91.395 27.089 1.00 19.11 57 ALA B N 1
ATOM 1955 C CA . ALA C 1 57 ? 0.419 90.573 26.280 1.00 21.74 57 ALA B CA 1
ATOM 1956 C C . ALA C 1 57 ? 0.054 90.642 24.804 1.00 20.92 57 ALA B C 1
ATOM 1957 O O . ALA C 1 57 ? 0.932 90.645 23.942 1.00 16.96 57 ALA B O 1
ATOM 1959 N N . LYS C 1 58 ? -1.238 90.702 24.487 1.00 17.82 58 LYS B N 1
ATOM 1960 C CA . LYS C 1 58 ? -1.611 90.797 23.083 1.00 18.33 58 LYS B CA 1
ATOM 1961 C C . LYS C 1 58 ? -1.279 92.173 22.525 1.00 19.20 58 LYS B C 1
ATOM 1962 O O . LYS C 1 58 ? -0.902 92.290 21.358 1.00 21.50 58 LYS B O 1
ATOM 1968 N N . GLU C 1 59 ? -1.349 93.217 23.352 1.00 19.61 59 GLU B N 1
ATOM 1969 C CA . GLU C 1 59 ? -0.903 94.531 22.893 1.00 19.62 59 GLU B CA 1
ATOM 1970 C C . GLU C 1 59 ? 0.598 94.531 22.646 1.00 21.89 59 GLU B C 1
ATOM 1971 O O . GLU C 1 59 ? 1.072 95.069 21.637 1.00 22.45 59 GLU B O 1
ATOM 1977 N N . ALA C 1 60 ? 1.358 93.927 23.562 1.00 20.73 60 ALA B N 1
ATOM 1978 C CA . ALA C 1 60 ? 2.796 93.815 23.383 1.00 21.07 60 ALA B CA 1
ATOM 1979 C C . ALA C 1 60 ? 3.130 93.001 22.137 1.00 21.98 60 ALA B C 1
ATOM 1980 O O . ALA C 1 60 ? 4.020 93.374 21.357 1.00 21.76 60 ALA B O 1
ATOM 1982 N N . TYR C 1 61 ? 2.433 91.878 21.938 1.00 21.67 61 TYR B N 1
ATOM 1983 C CA . TYR C 1 61 ? 2.632 91.084 20.731 1.00 21.82 61 TYR B CA 1
ATOM 1984 C C . TYR C 1 61 ? 2.446 91.945 19.487 1.00 23.21 61 TYR B C 1
ATOM 1985 O O . TYR C 1 61 ? 3.271 91.913 18.563 1.00 23.38 61 TYR B O 1
ATOM 1994 N N . SER C 1 62 ? 1.365 92.732 19.449 1.00 23.59 62 SER B N 1
ATOM 1995 C CA . SER C 1 62 ? 1.099 93.556 18.275 1.00 26.78 62 SER B CA 1
ATOM 1996 C C . SER C 1 62 ? 2.202 94.580 18.042 1.00 27.69 62 SER B C 1
ATOM 1997 O O . SER C 1 62 ? 2.493 94.916 16.886 1.00 25.22 62 SER B O 1
ATOM 2000 N N . LYS C 1 63 ? 2.804 95.109 19.116 1.00 26.03 63 LYS B N 1
ATOM 2001 C CA . LYS C 1 63 ? 3.948 96.004 18.948 1.00 23.89 63 LYS B CA 1
ATOM 2002 C C . LYS C 1 63 ? 5.129 95.270 18.341 1.00 25.21 63 LYS B C 1
ATOM 2003 O O . LYS C 1 63 ? 5.850 95.828 17.503 1.00 24.99 63 LYS B O 1
ATOM 2009 N N . ALA C 1 64 ? 5.358 94.018 18.757 1.00 22.96 64 ALA B N 1
ATOM 2010 C CA . ALA C 1 64 ? 6.466 93.265 18.173 1.00 24.45 64 ALA B CA 1
ATOM 2011 C C . ALA C 1 64 ? 6.175 92.870 16.728 1.00 25.64 64 ALA B C 1
ATOM 2012 O O . ALA C 1 64 ? 7.096 92.801 15.908 1.00 22.93 64 ALA B O 1
ATOM 2014 N N . TYR C 1 65 ? 4.910 92.609 16.403 1.00 24.14 65 TYR B N 1
ATOM 2015 C CA . TYR C 1 65 ? 4.504 92.233 15.053 1.00 27.89 65 TYR B CA 1
ATOM 2016 C C . TYR C 1 65 ? 4.577 93.400 14.070 1.00 28.56 65 TYR B C 1
ATOM 2017 O O . TYR C 1 65 ? 4.506 93.175 12.856 1.00 27.33 65 TYR B O 1
ATOM 2026 N N . GLY C 1 66 ? 4.703 94.632 14.566 1.00 29.41 66 GLY B N 1
ATOM 2027 C CA . GLY C 1 66 ? 4.910 95.799 13.741 1.00 30.08 66 GLY B CA 1
ATOM 2028 C C . GLY C 1 66 ? 3.656 96.543 13.347 1.00 36.54 66 GLY B C 1
ATOM 2029 O O . GLY C 1 66 ? 3.758 97.568 12.666 1.00 34.62 66 GLY B O 1
ATOM 2030 N N . THR C 1 67 ? 2.481 96.039 13.724 1.00 33.62 67 THR B N 1
ATOM 2031 C CA . THR C 1 67 ? 1.184 96.613 13.392 1.00 34.81 67 THR B CA 1
ATOM 2032 C C . THR C 1 67 ? 0.341 96.540 14.645 1.00 40.94 67 THR B C 1
ATOM 2033 O O . THR C 1 67 ? 0.327 95.499 15.310 1.00 42.42 67 THR B O 1
ATOM 2037 N N . GLY C 1 68 ? -0.402 97.599 14.946 1.00 39.79 68 GLY B N 1
ATOM 2038 C CA . GLY C 1 68 ? -1.226 97.528 16.142 1.00 38.04 68 GLY B CA 1
ATOM 2039 C C . GLY C 1 68 ? -2.284 96.443 16.046 1.00 35.95 68 GLY B C 1
ATOM 2040 O O . GLY C 1 68 ? -2.314 95.683 15.072 1.00 37.24 68 GLY B O 1
ATOM 2041 N N . ILE C 1 69 ? -3.148 96.336 17.054 1.00 31.02 69 ILE B N 1
ATOM 2042 C CA . ILE C 1 69 ? -4.317 95.480 16.922 1.00 33.20 69 ILE B CA 1
ATOM 2043 C C . ILE C 1 69 ? -5.241 96.073 15.867 1.00 35.42 69 ILE B C 1
ATOM 2044 O O . ILE C 1 69 ? -5.461 97.291 15.827 1.00 32.99 69 ILE B O 1
ATOM 2049 N N . GLY C 1 70 ? -5.779 95.215 15.007 1.00 35.04 70 GLY B N 1
ATOM 2050 C CA . GLY C 1 70 ? -6.662 95.630 13.928 1.00 35.57 70 GLY B CA 1
ATOM 2051 C C . GLY C 1 70 ? -6.711 94.566 12.843 1.00 40.04 70 GLY B C 1
ATOM 2052 O O . GLY C 1 70 ? -6.588 93.370 13.119 1.00 37.70 70 GLY B O 1
ATOM 2053 N N . ALA C 1 71 ? -6.879 95.035 11.601 1.00 42.05 71 ALA B N 1
ATOM 2054 C CA . ALA C 1 71 ? -6.997 94.117 10.469 1.00 40.67 71 ALA B CA 1
ATOM 2055 C C . ALA C 1 71 ? -5.747 93.253 10.305 1.00 35.48 71 ALA B C 1
ATOM 2056 O O . ALA C 1 71 ? -5.835 92.073 9.941 1.00 35.12 71 ALA B O 1
ATOM 2058 N N . ALA C 1 72 ? -4.570 93.815 10.563 1.00 35.91 72 ALA B N 1
ATOM 2059 C CA . ALA C 1 72 ? -3.356 93.021 10.405 1.00 31.04 72 ALA B CA 1
ATOM 2060 C C . ALA C 1 72 ? -3.259 91.919 11.455 1.00 35.82 72 ALA B C 1
ATOM 2061 O O . ALA C 1 72 ? -2.674 90.855 11.194 1.00 34.87 72 ALA B O 1
ATOM 2063 N N . VAL C 1 73 ? -3.825 92.139 12.641 1.00 36.36 73 VAL B N 1
ATOM 2064 C CA . VAL C 1 73 ? -3.745 91.140 13.704 1.00 35.10 73 VAL B CA 1
ATOM 2065 C C . VAL C 1 73 ? -4.800 91.428 14.764 1.00 31.04 73 VAL B C 1
ATOM 2066 O O . VAL C 1 73 ? -4.932 92.554 15.254 1.00 30.82 73 VAL B O 1
ATOM 2070 N N . GLY C 1 74 ? -5.582 90.420 15.108 1.00 35.77 74 GLY B N 1
ATOM 2071 C CA . GLY C 1 74 ? -6.637 90.637 16.075 1.00 33.04 74 GLY B CA 1
ATOM 2072 C C . GLY C 1 74 ? -6.318 90.005 17.411 1.00 30.38 74 GLY B C 1
ATOM 2073 O O . GLY C 1 74 ? -5.429 89.145 17.492 1.00 24.41 74 GLY B O 1
ATOM 2074 N N . PHE C 1 75 ? -7.049 90.415 18.458 1.00 27.34 75 PHE B N 1
ATOM 2075 C CA . PHE C 1 75 ? -6.975 89.710 19.732 1.00 28.49 75 PHE B CA 1
ATOM 2076 C C . PHE C 1 75 ? -7.220 88.225 19.544 1.00 26.70 75 PHE B C 1
ATOM 2077 O O . PHE C 1 75 ? -6.520 87.395 20.130 1.00 21.66 75 PHE B O 1
ATOM 2085 N N . GLN C 1 76 ? -8.214 87.872 18.716 1.00 26.21 76 GLN B N 1
ATOM 2086 C CA . GLN C 1 76 ? -8.588 86.474 18.522 1.00 26.17 76 GLN B CA 1
ATOM 2087 C C . GLN C 1 76 ? -7.546 85.672 17.753 1.00 25.25 76 GLN B C 1
ATOM 2088 O O . GLN C 1 76 ? -7.710 84.453 17.629 1.00 27.22 76 GLN B O 1
ATOM 2094 N N . ASP C 1 77 ? -6.502 86.317 17.220 1.00 24.20 77 ASP B N 1
ATOM 2095 C CA . ASP C 1 77 ? -5.446 85.653 16.457 1.00 26.00 77 ASP B CA 1
ATOM 2096 C C . ASP C 1 77 ? -4.240 85.283 17.300 1.00 26.43 77 ASP B C 1
ATOM 2097 O O . ASP C 1 77 ? -3.309 84.654 16.779 1.00 27.81 77 ASP B O 1
ATOM 2102 N N . ILE C 1 78 ? -4.213 85.698 18.565 1.00 28.56 78 ILE B N 1
ATOM 2103 C CA . ILE C 1 78 ? -3.117 85.433 19.491 1.00 24.72 78 ILE B CA 1
ATOM 2104 C C . ILE C 1 78 ? -3.695 84.650 20.660 1.00 24.01 78 ILE B C 1
ATOM 2105 O O . ILE C 1 78 ? -4.616 85.125 21.328 1.00 27.43 78 ILE B O 1
ATOM 2110 N N . GLU C 1 79 ? -3.145 83.471 20.925 1.00 26.92 79 GLU B N 1
ATOM 2111 C CA . GLU C 1 79 ? -3.581 82.660 22.045 1.00 25.43 79 GLU B CA 1
ATOM 2112 C C . GLU C 1 79 ? -2.397 82.399 22.960 1.00 27.09 79 GLU B C 1
ATOM 2113 O O . GLU C 1 79 ? -1.341 81.947 22.503 1.00 28.44 79 GLU B O 1
ATOM 2119 N N . ILE C 1 80 ? -2.580 82.693 24.246 1.00 22.36 80 ILE B N 1
ATOM 2120 C CA . ILE C 1 80 ? -1.538 82.609 25.257 1.00 25.34 80 ILE B CA 1
ATOM 2121 C C . ILE C 1 80 ? -2.114 81.789 26.395 1.00 23.69 80 ILE B C 1
ATOM 2122 O O . ILE C 1 80 ? -3.036 82.241 27.086 1.00 24.28 80 ILE B O 1
ATOM 2127 N N . LEU C 1 81 ? -1.589 80.589 26.585 1.00 25.04 81 LEU B N 1
ATOM 2128 C CA . LEU C 1 81 ? -2.100 79.652 27.579 1.00 23.32 81 LEU B CA 1
ATOM 2129 C C . LEU C 1 81 ? -0.962 79.186 28.458 1.00 23.10 81 LEU B C 1
ATOM 2130 O O . LEU C 1 81 ? 0.143 78.967 27.969 1.00 26.77 81 LEU B O 1
ATOM 2135 N N . ASP C 1 82 ? -1.240 79.040 29.751 1.00 25.27 82 ASP B N 1
ATOM 2136 C CA . ASP C 1 82 ? -0.264 78.497 30.675 1.00 25.70 82 ASP B CA 1
ATOM 2137 C C . ASP C 1 82 ? -0.189 76.990 30.519 1.00 28.24 82 ASP B C 1
ATOM 2138 O O . ASP C 1 82 ? -1.215 76.321 30.377 1.00 27.24 82 ASP B O 1
ATOM 2143 N N . ASN C 1 83 ? 1.029 76.455 30.561 1.00 28.46 83 ASN B N 1
ATOM 2144 C CA . ASN C 1 83 ? 1.213 75.009 30.581 1.00 30.41 83 ASN B CA 1
ATOM 2145 C C . ASN C 1 83 ? 0.993 74.492 32.000 1.00 31.27 83 ASN B C 1
ATOM 2146 O O . ASN C 1 83 ? 0.597 75.230 32.911 1.00 30.77 83 ASN B O 1
ATOM 2151 N N . ALA C 1 84 ? 1.266 73.199 32.203 1.00 33.43 84 ALA B N 1
ATOM 2152 C CA . ALA C 1 84 ? 0.981 72.561 33.486 1.00 32.63 84 ALA B CA 1
ATOM 2153 C C . ALA C 1 84 ? 1.778 73.188 34.628 1.00 36.01 84 ALA B C 1
ATOM 2154 O O . ALA C 1 84 ? 1.299 73.221 35.770 1.00 34.86 84 ALA B O 1
ATOM 2156 N N . GLN C 1 85 ? 2.968 73.724 34.341 1.00 35.59 85 GLN B N 1
ATOM 2157 C CA . GLN C 1 85 ? 3.769 74.412 35.349 1.00 36.66 85 GLN B CA 1
ATOM 2158 C C . GLN C 1 85 ? 3.425 75.889 35.513 1.00 35.52 85 GLN B C 1
ATOM 2159 O O . GLN C 1 85 ? 4.124 76.589 36.253 1.00 39.14 85 GLN B O 1
ATOM 2165 N N . GLY C 1 86 ? 2.390 76.385 34.845 1.00 34.41 86 GLY B N 1
ATOM 2166 C CA . GLY C 1 86 ? 2.038 77.786 34.948 1.00 34.31 86 GLY B CA 1
ATOM 2167 C C . GLY C 1 86 ? 2.825 78.726 34.058 1.00 31.63 86 GLY B C 1
ATOM 2168 O O . GLY C 1 86 ? 2.720 79.941 34.231 1.00 30.14 86 GLY B O 1
ATOM 2169 N N . LYS C 1 87 ? 3.596 78.217 33.099 1.00 25.30 87 LYS B N 1
ATOM 2170 C CA . LYS C 1 87 ? 4.387 79.088 32.241 1.00 31.96 87 LYS B CA 1
ATOM 2171 C C . LYS C 1 87 ? 3.561 79.513 31.029 1.00 29.39 87 LYS B C 1
ATOM 2172 O O . LYS C 1 87 ? 3.063 78.647 30.303 1.00 28.90 87 LYS B O 1
ATOM 2178 N N . PRO C 1 88 ? 3.381 80.808 30.778 1.00 29.65 88 PRO B N 1
ATOM 2179 C CA . PRO C 1 88 ? 2.602 81.220 29.608 1.00 26.00 88 PRO B CA 1
ATOM 2180 C C . PRO C 1 88 ? 3.388 80.921 28.344 1.00 30.46 88 PRO B C 1
ATOM 2181 O O . PRO C 1 88 ? 4.620 81.049 28.313 1.00 26.12 88 PRO B O 1
ATOM 2185 N N . GLU C 1 89 ? 2.661 80.497 27.309 1.00 24.88 89 GLU B N 1
ATOM 2186 C CA . GLU C 1 89 ? 3.198 80.259 25.976 1.00 24.20 89 GLU B CA 1
ATOM 2187 C C . GLU C 1 89 ? 2.269 80.848 24.923 1.00 26.07 89 GLU B C 1
ATOM 2188 O O . GLU C 1 89 ? 1.042 80.760 25.045 1.00 24.20 89 GLU B O 1
ATOM 2194 N N . VAL C 1 90 ? 2.844 81.421 23.872 1.00 23.32 90 VAL B N 1
ATOM 2195 C CA . VAL C 1 90 ? 2.011 81.846 22.752 1.00 24.82 90 VAL B CA 1
ATOM 2196 C C . VAL C 1 90 ? 1.770 80.624 21.877 1.00 26.30 90 VAL B C 1
ATOM 2197 O O . VAL C 1 90 ? 2.589 80.299 21.009 1.00 25.75 90 VAL B O 1
ATOM 2201 N N . THR C 1 91 ? 0.669 79.914 22.126 1.00 23.23 91 THR B N 1
ATOM 2202 C CA . THR C 1 91 ? 0.406 78.660 21.427 1.00 28.89 91 THR B CA 1
ATOM 2203 C C . THR C 1 91 ? -0.090 78.881 20.000 1.00 30.00 91 THR B C 1
ATOM 2204 O O . THR C 1 91 ? 0.063 77.991 19.160 1.00 32.13 91 THR B O 1
ATOM 2208 N N . ARG C 1 92 ? -0.696 80.035 19.715 1.00 26.55 92 ARG B N 1
ATOM 2209 C CA . ARG C 1 92 ? -1.167 80.373 18.374 1.00 28.23 92 ARG B CA 1
ATOM 2210 C C . ARG C 1 92 ? -1.013 81.872 18.142 1.00 30.16 92 ARG B C 1
ATOM 2211 O O . ARG C 1 92 ? -1.389 82.693 18.989 1.00 25.48 92 ARG B O 1
ATOM 2219 N N . HIS C 1 93 ? -0.445 82.221 16.999 1.00 23.84 93 HIS B N 1
ATOM 2220 C CA . HIS C 1 93 ? -0.160 83.603 16.655 1.00 25.68 93 HIS B CA 1
ATOM 2221 C C . HIS C 1 93 ? 0.207 83.640 15.172 1.00 27.10 93 HIS B C 1
ATOM 2222 O O . HIS C 1 93 ? 0.587 82.606 14.604 1.00 22.49 93 HIS B O 1
ATOM 2229 N N . PRO C 1 94 ? 0.078 84.800 14.515 1.00 25.65 94 PRO B N 1
ATOM 2230 C CA . PRO C 1 94 ? 0.194 84.811 13.051 1.00 26.12 94 PRO B CA 1
ATOM 2231 C C . PRO C 1 94 ? 1.620 84.837 12.547 1.00 28.92 94 PRO B C 1
ATOM 2232 O O . PRO C 1 94 ? 1.828 84.607 11.353 1.00 28.22 94 PRO B O 1
ATOM 2236 N N . PHE C 1 95 ? 2.604 85.129 13.389 1.00 26.72 95 PHE B N 1
ATOM 2237 C CA . PHE C 1 95 ? 3.967 85.284 12.898 1.00 27.50 95 PHE B CA 1
ATOM 2238 C C . PHE C 1 95 ? 4.665 83.939 12.798 1.00 27.71 95 PHE B C 1
ATOM 2239 O O . PHE C 1 95 ? 4.603 83.120 13.716 1.00 30.21 95 PHE B O 1
ATOM 2247 N N . ASP C 1 96 ? 5.360 83.731 11.685 1.00 32.01 96 ASP B N 1
ATOM 2248 C CA . ASP C 1 96 ? 6.110 82.502 11.428 1.00 28.43 96 ASP B CA 1
ATOM 2249 C C . ASP C 1 96 ? 7.538 82.648 11.967 1.00 33.58 96 ASP B C 1
ATOM 2250 O O . ASP C 1 96 ? 8.483 82.959 11.237 1.00 29.61 96 ASP B O 1
ATOM 2255 N N . GLY C 1 97 ? 7.696 82.392 13.265 1.00 30.17 97 GLY B N 1
ATOM 2256 C CA . GLY C 1 97 ? 8.983 82.514 13.935 1.00 30.28 97 GLY B CA 1
ATOM 2257 C C . GLY C 1 97 ? 8.815 82.417 15.446 1.00 27.90 97 GLY B C 1
ATOM 2258 O O . GLY C 1 97 ? 7.686 82.476 15.953 1.00 27.12 97 GLY B O 1
ATOM 2259 N N . PRO C 1 98 ? 9.910 82.257 16.195 1.00 25.73 98 PRO B N 1
ATOM 2260 C CA . PRO C 1 98 ? 9.783 82.116 17.657 1.00 28.07 98 PRO B CA 1
ATOM 2261 C C . PRO C 1 98 ? 9.172 83.361 18.289 1.00 27.46 98 PRO B C 1
ATOM 2262 O O . PRO C 1 98 ? 9.526 84.489 17.948 1.00 24.15 98 PRO B O 1
ATOM 2266 N N . ALA C 1 99 ? 8.222 83.145 19.197 1.00 25.38 99 ALA B N 1
ATOM 2267 C CA . ALA C 1 99 ? 7.655 84.217 20.003 1.00 27.22 99 ALA B CA 1
ATOM 2268 C C . ALA C 1 99 ? 8.009 83.947 21.460 1.00 29.83 99 ALA B C 1
ATOM 2269 O O . ALA C 1 99 ? 7.724 82.863 21.983 1.00 29.48 99 ALA B O 1
ATOM 2271 N N . TRP C 1 100 ? 8.653 84.915 22.101 1.00 24.14 100 TRP B N 1
ATOM 2272 C CA . TRP C 1 100 ? 8.945 84.842 23.524 1.00 25.17 100 TRP B CA 1
ATOM 2273 C C . TRP C 1 100 ? 7.974 85.726 24.284 1.00 23.96 100 TRP B C 1
ATOM 2274 O O . TRP C 1 100 ? 7.805 86.905 23.949 1.00 21.23 100 TRP B O 1
ATOM 2285 N N . ILE C 1 101 ? 7.334 85.162 25.308 1.00 21.49 101 ILE B N 1
ATOM 2286 C CA . ILE C 1 101 ? 6.393 85.923 26.123 1.00 23.93 101 ILE B CA 1
ATOM 2287 C C . ILE C 1 101 ? 6.859 85.860 27.574 1.00 22.78 101 ILE B C 1
ATOM 2288 O O . ILE C 1 101 ? 7.297 84.810 28.057 1.00 22.03 101 ILE B O 1
ATOM 2293 N N . SER C 1 102 ? 6.803 86.992 28.262 1.00 20.11 102 SER B N 1
ATOM 2294 C CA . SER C 1 102 ? 6.961 86.969 29.709 1.00 25.48 102 SER B CA 1
ATOM 2295 C C . SER C 1 102 ? 5.958 87.939 30.316 1.00 24.29 102 SER B C 1
ATOM 2296 O O . SER C 1 102 ? 5.595 88.937 29.689 1.00 22.42 102 SER B O 1
ATOM 2299 N N . ILE C 1 103 ? 5.489 87.617 31.523 1.00 21.75 103 ILE B N 1
ATOM 2300 C CA . ILE C 1 103 ? 4.391 88.340 32.163 1.00 22.87 103 ILE B CA 1
ATOM 2301 C C . ILE C 1 103 ? 4.687 88.411 33.657 1.00 25.50 103 ILE B C 1
ATOM 2302 O O . ILE C 1 103 ? 5.058 87.401 34.269 1.00 22.93 103 ILE B O 1
ATOM 2307 N N . SER C 1 104 ? 4.503 89.590 34.256 1.00 23.44 104 SER B N 1
ATOM 2308 C CA . SER C 1 104 ? 4.683 89.713 35.699 1.00 25.18 104 SER B CA 1
ATOM 2309 C C . SER C 1 104 ? 3.727 90.782 36.204 1.00 26.84 104 SER B C 1
ATOM 2310 O O . SER C 1 104 ? 3.447 91.760 35.502 1.00 28.04 104 SER B O 1
ATOM 2313 N N . HIS C 1 105 ? 3.215 90.603 37.421 1.00 26.66 105 HIS B N 1
ATOM 2314 C CA . HIS C 1 105 ? 2.170 91.506 37.880 1.00 24.68 105 HIS B CA 1
ATOM 2315 C C . HIS C 1 105 ? 2.403 91.888 39.340 1.00 28.02 105 HIS B C 1
ATOM 2316 O O . HIS C 1 105 ? 3.125 91.229 40.079 1.00 23.57 105 HIS B O 1
ATOM 2323 N N . THR C 1 106 ? 1.759 92.957 39.775 1.00 20.71 106 THR B N 1
ATOM 2324 C CA . THR C 1 106 ? 1.655 93.195 41.204 1.00 25.23 106 THR B CA 1
ATOM 2325 C C . THR C 1 106 ? 0.182 93.130 41.557 1.00 28.86 106 THR B C 1
ATOM 2326 O O . THR C 1 106 ? -0.627 92.627 40.763 1.00 30.43 106 THR B O 1
ATOM 2330 N N . ASP C 1 107 ? -0.181 93.653 42.727 1.00 29.58 107 ASP B N 1
ATOM 2331 C CA . ASP C 1 107 ? -1.591 93.777 43.068 1.00 32.89 107 ASP B CA 1
ATOM 2332 C C . ASP C 1 107 ? -2.316 94.790 42.189 1.00 30.98 107 ASP B C 1
ATOM 2333 O O . ASP C 1 107 ? -3.530 94.672 42.031 1.00 33.81 107 ASP B O 1
ATOM 2338 N N . THR C 1 108 ? -1.608 95.773 41.602 1.00 28.62 108 THR B N 1
ATOM 2339 C CA . THR C 1 108 ? -2.250 96.827 40.813 1.00 25.55 108 THR B CA 1
ATOM 2340 C C . THR C 1 108 ? -1.817 96.912 39.351 1.00 25.01 108 THR B C 1
ATOM 2341 O O . THR C 1 108 ? -2.469 97.620 38.572 1.00 26.12 108 THR B O 1
ATOM 2345 N N . LEU C 1 109 ? -0.749 96.240 38.945 1.00 23.56 109 LEU B N 1
ATOM 2346 C CA . LEU C 1 109 ? -0.203 96.439 37.611 1.00 23.75 109 LEU B CA 1
ATOM 2347 C C . LEU C 1 109 ? 0.135 95.091 37.000 1.00 23.67 109 LEU B C 1
ATOM 2348 O O . LEU C 1 109 ? 0.476 94.148 37.715 1.00 22.36 109 LEU B O 1
ATOM 2353 N N . VAL C 1 110 ? 0.090 95.021 35.676 1.00 21.87 110 VAL B N 1
ATOM 2354 C CA . VAL C 1 110 ? 0.645 93.889 34.951 1.00 21.21 110 VAL B CA 1
ATOM 2355 C C . VAL C 1 110 ? 1.567 94.387 33.841 1.00 21.77 110 VAL B C 1
ATOM 2356 O O . VAL C 1 110 ? 1.263 95.359 33.137 1.00 20.98 110 VAL B O 1
ATOM 2360 N N . MET C 1 111 ? 2.704 93.716 33.696 1.00 23.56 111 MET B N 1
ATOM 2361 C CA . MET C 1 111 ? 3.742 94.063 32.736 1.00 21.50 111 MET B CA 1
ATOM 2362 C C . MET C 1 111 ? 3.946 92.862 31.821 1.00 24.12 111 MET B C 1
ATOM 2363 O O . MET C 1 111 ? 3.973 91.724 32.296 1.00 21.27 111 MET B O 1
ATOM 2368 N N . THR C 1 112 ? 4.036 93.096 30.505 1.00 20.47 112 THR B N 1
ATOM 2369 C CA . THR C 1 112 ? 4.288 91.999 29.579 1.00 21.87 112 THR B CA 1
ATOM 2370 C C . THR C 1 112 ? 5.344 92.401 28.560 1.00 23.29 112 THR B C 1
ATOM 2371 O O . THR C 1 112 ? 5.517 93.574 28.226 1.00 22.32 112 THR B O 1
ATOM 2375 N N . GLN C 1 113 ? 6.081 91.405 28.104 1.00 26.51 113 GLN B N 1
ATOM 2376 C CA . GLN C 1 113 ? 7.147 91.576 27.130 1.00 22.70 113 GLN B CA 1
ATOM 2377 C C . GLN C 1 113 ? 6.945 90.534 26.042 1.00 21.80 113 GLN B C 1
ATOM 2378 O O . GLN C 1 113 ? 6.810 89.344 26.353 1.00 22.30 113 GLN B O 1
ATOM 2384 N N . VAL C 1 114 ? 6.958 90.946 24.779 1.00 19.19 114 VAL B N 1
ATOM 2385 C CA . VAL C 1 114 ? 7.042 89.989 23.681 1.00 19.14 114 VAL B CA 1
ATOM 2386 C C . VAL C 1 114 ? 8.288 90.286 22.859 1.00 23.37 114 VAL B C 1
ATOM 2387 O O . VAL C 1 114 ? 8.619 91.448 22.594 1.00 18.73 114 VAL B O 1
ATOM 2391 N N . ILE C 1 115 ? 9.004 89.231 22.492 1.00 20.25 115 ILE B N 1
ATOM 2392 C CA . ILE C 1 115 ? 10.061 89.339 21.492 1.00 23.67 115 ILE B CA 1
ATOM 2393 C C . ILE C 1 115 ? 9.815 88.304 20.407 1.00 22.36 115 ILE B C 1
ATOM 2394 O O . ILE C 1 115 ? 9.630 87.120 20.709 1.00 21.15 115 ILE B O 1
ATOM 2399 N N . LEU C 1 116 ? 9.852 88.742 19.150 1.00 23.76 116 LEU B N 1
ATOM 2400 C CA . LEU C 1 116 ? 9.735 87.864 17.989 1.00 23.89 116 LEU B CA 1
ATOM 2401 C C . LEU C 1 116 ? 11.086 87.755 17.295 1.00 22.59 116 LEU B C 1
ATOM 2402 O O . LEU C 1 116 ? 11.772 88.764 17.125 1.00 22.51 116 LEU B O 1
ATOM 2407 N N . GLU C 1 117 ? 11.454 86.535 16.883 1.00 21.74 117 GLU B N 1
ATOM 2408 C CA . GLU C 1 117 ? 12.651 86.281 16.089 1.00 27.95 117 GLU B CA 1
ATOM 2409 C C . GLU C 1 117 ? 12.267 85.761 14.711 1.00 28.03 117 GLU B C 1
ATOM 2410 O O . GLU C 1 117 ? 11.241 85.093 14.541 1.00 26.15 117 GLU B O 1
ATOM 2416 N N . ARG C 1 118 ? 13.117 86.051 13.729 1.00 28.57 118 ARG B N 1
ATOM 2417 C CA . ARG C 1 118 ? 12.920 85.590 12.361 1.00 33.52 118 ARG B CA 1
ATOM 2418 C C . ARG C 1 118 ? 14.213 84.992 11.838 1.00 34.24 118 ARG B C 1
ATOM 2419 O O . ARG C 1 118 ? 15.295 85.536 12.066 1.00 30.26 118 ARG B O 1
ATOM 2427 N N . GLY C 1 119 ? 14.095 83.864 11.151 1.00 35.44 119 GLY B N 1
ATOM 2428 C CA . GLY C 1 119 ? 15.233 83.336 10.441 1.00 41.53 119 GLY B CA 1
ATOM 2429 C C . GLY C 1 119 ? 15.204 83.670 8.961 1.00 46.66 119 GLY B C 1
ATOM 2430 O O . GLY C 1 119 ? 15.201 84.842 8.548 1.00 47.14 119 GLY B O 1
ATOM 2431 N N . ASN C 1 120 ? 15.151 82.619 8.152 1.00 51.89 120 ASN B N 1
ATOM 2432 C CA . ASN C 1 120 ? 15.467 82.696 6.735 1.00 53.60 120 ASN B CA 1
ATOM 2433 C C . ASN C 1 120 ? 14.266 82.457 5.825 1.00 53.81 120 ASN B C 1
ATOM 2434 O O . ASN C 1 120 ? 14.415 82.520 4.596 1.00 53.27 120 ASN B O 1
ATOM 2439 N N . LEU C 1 121 ? 13.082 82.201 6.387 1.00 52.40 121 LEU B N 1
ATOM 2440 C CA . LEU C 1 121 ? 11.847 82.097 5.600 1.00 52.00 121 LEU B CA 1
ATOM 2441 C C . LEU C 1 121 ? 10.809 83.122 6.063 1.00 48.64 121 LEU B C 1
ATOM 2442 O O . LEU C 1 121 ? 10.937 83.698 7.143 1.00 50.85 121 LEU B O 1
ATOM 2447 N N . THR D 2 2 ? -32.814 110.779 15.376 1.00 56.09 2 THR E N 1
ATOM 2448 C CA . THR D 2 2 ? -31.952 109.762 15.974 1.00 62.13 2 THR E CA 1
ATOM 2449 C C . THR D 2 2 ? -30.477 109.908 15.571 1.00 62.60 2 THR E C 1
ATOM 2450 O O . THR D 2 2 ? -29.611 109.278 16.183 1.00 63.55 2 THR E O 1
ATOM 2454 N N . MET D 2 3 ? -30.189 110.744 14.562 1.00 60.09 3 MET E N 1
ATOM 2455 C CA . MET D 2 3 ? -28.797 111.011 14.189 1.00 63.67 3 MET E CA 1
ATOM 2456 C C . MET D 2 3 ? -28.122 111.972 15.159 1.00 64.64 3 MET E C 1
ATOM 2457 O O . MET D 2 3 ? -26.976 111.748 15.568 1.00 62.52 3 MET E O 1
ATOM 2462 N N . ASP D 2 4 ? -28.791 113.076 15.499 1.00 63.99 4 ASP E N 1
ATOM 2463 C CA . ASP D 2 4 ? -28.267 113.920 16.565 1.00 64.06 4 ASP E CA 1
ATOM 2464 C C . ASP D 2 4 ? -28.145 113.127 17.860 1.00 61.21 4 ASP E C 1
ATOM 2465 O O . ASP D 2 4 ? -27.229 113.369 18.655 1.00 61.99 4 ASP E O 1
ATOM 2470 N N . ASP D 2 5 ? -29.031 112.150 18.065 1.00 57.94 5 ASP E N 1
ATOM 2471 C CA . ASP D 2 5 ? -28.940 111.300 19.247 1.00 61.23 5 ASP E CA 1
ATOM 2472 C C . ASP D 2 5 ? -27.691 110.424 19.202 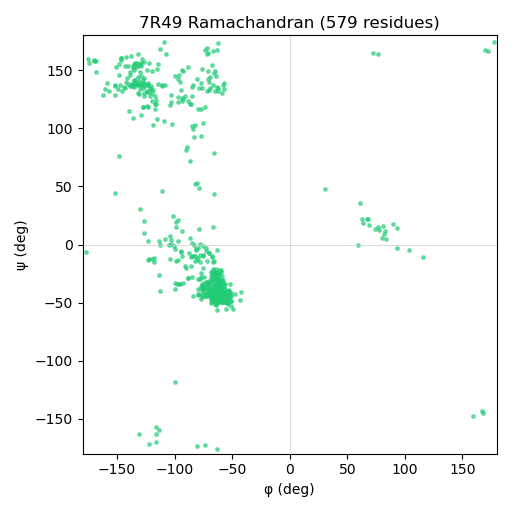1.00 56.10 5 ASP E C 1
ATOM 2473 O O . ASP D 2 5 ? -27.005 110.261 20.217 1.00 53.40 5 ASP E O 1
ATOM 2478 N N . THR D 2 6 ? -27.368 109.858 18.035 1.00 57.63 6 THR E N 1
ATOM 2479 C CA . THR D 2 6 ? -26.215 108.967 17.979 1.00 54.83 6 THR E CA 1
ATOM 2480 C C . THR D 2 6 ? -24.900 109.744 17.942 1.00 52.22 6 THR E C 1
ATOM 2481 O O . THR D 2 6 ? -23.887 109.249 18.450 1.00 46.33 6 THR E O 1
ATOM 2485 N N . LYS D 2 7 ? -24.884 110.959 17.384 1.00 50.25 7 LYS E N 1
ATOM 2486 C CA . LYS D 2 7 ? -23.663 111.759 17.466 1.00 46.63 7 LYS E CA 1
ATOM 2487 C C . LYS D 2 7 ? -23.393 112.192 18.901 1.00 48.77 7 LYS E C 1
ATOM 2488 O O . LYS D 2 7 ? -22.263 112.076 19.396 1.00 45.54 7 LYS E O 1
ATOM 2494 N N . ALA D 2 8 ? -24.418 112.718 19.575 1.00 49.00 8 ALA E N 1
ATOM 2495 C CA . ALA D 2 8 ? -24.270 113.108 20.972 1.00 47.65 8 ALA E CA 1
ATOM 2496 C C . ALA D 2 8 ? -23.774 111.944 21.816 1.00 45.16 8 ALA E C 1
ATOM 2497 O O . ALA D 2 8 ? -22.843 112.101 22.615 1.00 46.15 8 ALA E O 1
ATOM 2499 N N . THR D 2 9 ? -24.368 110.762 21.631 1.00 44.72 9 THR E N 1
ATOM 2500 C CA . THR D 2 9 ? -23.951 109.588 22.391 1.00 44.47 9 THR E CA 1
ATOM 2501 C C . THR D 2 9 ? -22.468 109.286 22.180 1.00 40.56 9 THR E C 1
ATOM 2502 O O . THR D 2 9 ? -21.746 108.985 23.136 1.00 40.11 9 THR E O 1
ATOM 2506 N N . VAL D 2 10 ? -21.993 109.375 20.939 1.00 39.96 10 VAL E N 1
ATOM 2507 C CA . VAL D 2 10 ? -20.579 109.134 20.662 1.00 41.69 10 VAL E CA 1
ATOM 2508 C C . VAL D 2 10 ? -19.706 110.149 21.401 1.00 41.05 10 VAL E C 1
ATOM 2509 O O . VAL D 2 10 ? -18.717 109.788 22.062 1.00 35.51 10 VAL E O 1
ATOM 2513 N N . LEU D 2 11 ? -20.049 111.438 21.295 1.00 35.31 11 LEU E N 1
ATOM 2514 C CA . LEU D 2 11 ? -19.272 112.454 22.000 1.00 36.65 11 LEU E CA 1
ATOM 2515 C C . LEU D 2 11 ? -19.406 112.309 23.509 1.00 36.30 11 LEU E C 1
ATOM 2516 O O . LEU D 2 11 ? -18.501 112.726 24.245 1.00 38.69 11 LEU E O 1
ATOM 2521 N N . SER D 2 12 ? -20.500 111.705 23.985 1.00 35.79 12 SER E N 1
ATOM 2522 C CA . SER D 2 12 ? -20.634 111.433 25.411 1.00 38.08 12 SER E CA 1
ATOM 2523 C C . SER D 2 12 ? -19.766 110.251 25.841 1.00 36.31 12 SER E C 1
ATOM 2524 O O . SER D 2 12 ? -19.178 110.272 26.931 1.00 34.49 12 SER E O 1
ATOM 2527 N N . ILE D 2 13 ? -19.674 109.210 25.008 1.00 36.35 13 ILE E N 1
ATOM 2528 C CA . ILE D 2 13 ? -18.757 108.111 25.303 1.00 33.31 13 ILE E CA 1
ATOM 2529 C C . ILE D 2 13 ? -17.313 108.606 25.292 1.00 34.90 13 ILE E C 1
ATOM 2530 O O . ILE D 2 13 ? -16.548 108.362 26.235 1.00 30.94 13 ILE E O 1
ATOM 2535 N N . LEU D 2 14 ? -16.918 109.303 24.219 1.00 31.85 14 LEU E N 1
ATOM 2536 C CA . LEU D 2 14 ? -15.571 109.869 24.152 1.00 34.48 14 LEU E CA 1
ATOM 2537 C C . LEU D 2 14 ? -15.274 110.743 25.366 1.00 34.31 14 LEU E C 1
ATOM 2538 O O . LEU D 2 14 ? -14.189 110.647 25.947 1.00 38.58 14 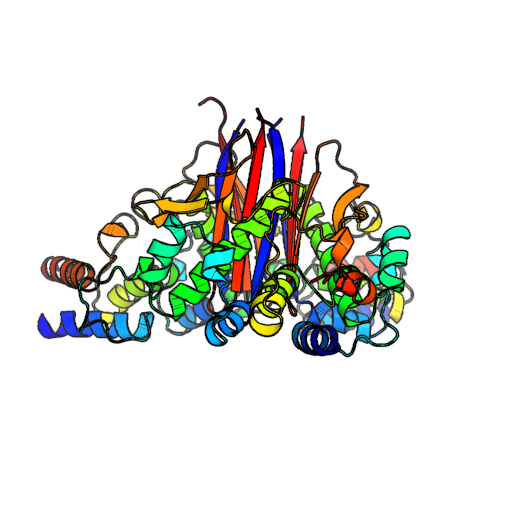LEU E O 1
ATOM 2543 N N . ALA D 2 15 ? -16.228 111.588 25.779 1.00 32.51 15 ALA E N 1
ATOM 2544 C CA . ALA D 2 15 ? -15.991 112.449 26.938 1.00 38.41 15 ALA E CA 1
ATOM 2545 C C . ALA D 2 15 ? -15.716 111.620 28.186 1.00 39.54 15 ALA E C 1
ATOM 2546 O O . ALA D 2 15 ? -14.878 111.986 29.020 1.00 34.74 15 ALA E O 1
ATOM 2548 N N . ASP D 2 16 ? -16.405 110.493 28.319 1.00 34.90 16 ASP E N 1
ATOM 2549 C CA . ASP D 2 16 ? -16.181 109.623 29.455 1.00 38.45 16 ASP E CA 1
ATOM 2550 C C . ASP D 2 16 ? -14.856 108.875 29.325 1.00 40.79 16 ASP E C 1
ATOM 2551 O O . ASP D 2 16 ? -14.088 108.811 30.290 1.00 39.88 16 ASP E O 1
ATOM 2556 N N . LEU D 2 17 ? -14.549 108.345 28.133 1.00 38.06 17 LEU E N 1
ATOM 2557 C CA . LEU D 2 17 ? -13.276 107.650 27.927 1.00 38.13 17 LEU E CA 1
ATOM 2558 C C . LEU D 2 17 ? -12.077 108.583 28.071 1.00 41.96 17 LEU E C 1
ATOM 2559 O O . LEU D 2 17 ? -11.077 108.227 28.704 1.00 39.47 17 LEU E O 1
ATOM 2564 N N . THR D 2 18 ? -12.143 109.768 27.470 1.00 39.69 18 THR E N 1
ATOM 2565 C CA . THR D 2 18 ? -10.992 110.658 27.468 1.00 35.32 18 THR E CA 1
ATOM 2566 C C . THR D 2 18 ? -10.959 111.622 28.649 1.00 40.30 18 THR E C 1
ATOM 2567 O O . THR D 2 18 ? -9.891 112.166 28.948 1.00 36.66 18 THR E O 1
ATOM 2571 N N . GLY D 2 19 ? -12.082 111.848 29.327 1.00 35.62 19 GLY E N 1
ATOM 2572 C CA . GLY D 2 19 ? -12.103 112.831 30.392 1.00 38.56 19 GLY E CA 1
ATOM 2573 C C . GLY D 2 19 ? -12.230 114.283 29.966 1.00 38.93 19 GLY E C 1
ATOM 2574 O O . GLY D 2 19 ? -12.142 115.169 30.828 1.00 42.54 19 GLY E O 1
ATOM 2575 N N . GLU D 2 20 ? -12.426 114.573 28.679 1.00 35.19 20 GLU E N 1
ATOM 2576 C CA . GLU D 2 20 ? -12.691 115.943 28.256 1.00 35.81 20 GLU E CA 1
ATOM 2577 C C . GLU D 2 20 ? -13.710 115.977 27.132 1.00 38.62 20 GLU E C 1
ATOM 2578 O O . GLU D 2 20 ? -13.972 114.976 26.459 1.00 33.65 20 GLU E O 1
ATOM 2584 N N . ASP D 2 21 ? -14.294 117.163 26.955 1.00 40.34 21 ASP E N 1
ATOM 2585 C CA . ASP D 2 21 ? -15.185 117.454 25.841 1.00 37.73 21 ASP E CA 1
ATOM 2586 C C . ASP D 2 21 ? -14.365 117.689 24.585 1.00 35.97 21 ASP E C 1
ATOM 2587 O O . ASP D 2 21 ? -13.621 118.671 24.502 1.00 41.62 21 ASP E O 1
ATOM 2592 N N . VAL D 2 22 ? -14.551 116.827 23.584 1.00 32.67 22 VAL E N 1
ATOM 2593 C CA . VAL D 2 22 ? -13.806 116.920 22.338 1.00 36.01 22 VAL E CA 1
ATOM 2594 C C . VAL D 2 22 ? -14.582 117.648 21.254 1.00 36.68 22 VAL E C 1
ATOM 2595 O O . VAL D 2 22 ? -14.096 117.742 20.119 1.00 38.51 22 VAL E O 1
ATOM 2599 N N . SER D 2 23 ? -15.781 118.158 21.560 1.00 36.78 23 SER E N 1
ATOM 2600 C CA . SER D 2 23 ? -16.546 118.877 20.544 1.00 37.30 23 SER E CA 1
ATOM 2601 C C . SER D 2 23 ? -15.756 120.046 19.958 1.00 40.06 23 SER E C 1
ATOM 2602 O O . SER D 2 23 ? -15.895 120.349 18.763 1.00 38.42 23 SER E O 1
ATOM 2605 N N . SER D 2 24 ? -14.915 120.702 20.765 1.00 34.11 24 SER E N 1
ATOM 2606 C CA . SER D 2 24 ? -14.201 121.869 20.266 1.00 37.57 24 SER E CA 1
ATOM 2607 C C . SER D 2 24 ? -12.985 121.504 19.427 1.00 40.92 24 SER E C 1
ATOM 2608 O O . SER D 2 24 ? -12.332 122.404 18.878 1.00 38.08 24 SER E O 1
ATOM 2611 N N . ASN D 2 25 ? -12.665 120.215 19.288 1.00 37.87 25 ASN E N 1
ATOM 2612 C CA . ASN D 2 25 ? -11.587 119.900 18.348 1.00 41.76 25 ASN E CA 1
ATOM 2613 C C . ASN D 2 25 ? -11.908 118.526 17.752 1.00 39.95 25 ASN E C 1
ATOM 2614 O O . ASN D 2 25 ? -11.323 117.500 18.104 1.00 39.40 25 ASN E O 1
ATOM 2619 N N . MET D 2 26 ? -12.871 118.517 16.828 1.00 34.89 26 MET E N 1
ATOM 2620 C CA . MET D 2 26 ? -13.289 117.282 16.188 1.00 37.15 26 MET E CA 1
ATOM 2621 C C . MET D 2 26 ? -12.219 116.693 15.285 1.00 33.90 26 MET E C 1
ATOM 2622 O O . MET D 2 26 ? -12.370 115.546 14.851 1.00 33.10 26 MET E O 1
ATOM 2627 N N . ASP D 2 27 ? -11.134 117.417 15.010 1.00 34.52 27 ASP E N 1
ATOM 2628 C CA . ASP D 2 27 ? -10.058 116.859 14.204 1.00 38.77 27 ASP E CA 1
ATOM 2629 C C . ASP D 2 27 ? -8.836 116.418 15.013 1.00 38.31 27 AS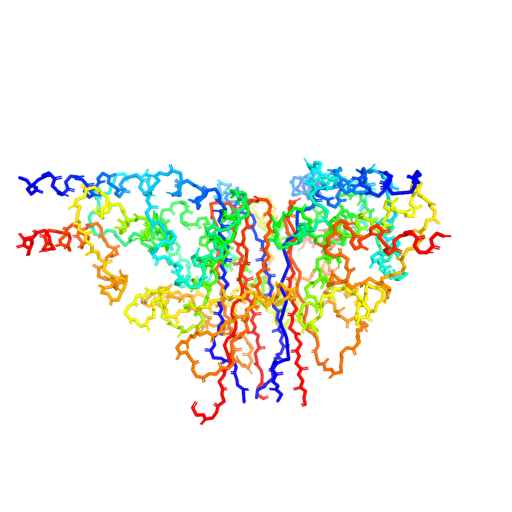P E C 1
ATOM 2630 O O . ASP D 2 27 ? -7.842 115.992 14.411 1.00 35.24 27 ASP E O 1
ATOM 2635 N N . VAL D 2 28 ? -8.880 116.497 16.345 1.00 33.26 28 VAL E N 1
ATOM 2636 C CA . VAL D 2 28 ? -7.731 116.092 17.150 1.00 35.69 28 VAL E CA 1
ATOM 2637 C C . VAL D 2 28 ? -7.453 114.603 16.965 1.00 32.52 28 VAL E C 1
ATOM 2638 O O . VAL D 2 28 ? -8.369 113.771 16.944 1.00 32.72 28 VAL E O 1
ATOM 2642 N N . ASN D 2 29 ? -6.178 114.264 16.796 1.00 29.35 29 ASN E N 1
ATOM 2643 C CA . ASN D 2 29 ? -5.746 112.870 16.852 1.00 34.45 29 ASN E CA 1
ATOM 2644 C C . ASN D 2 29 ? -5.745 112.448 18.316 1.00 33.80 29 ASN E C 1
ATOM 2645 O O . ASN D 2 29 ? -4.848 112.830 19.079 1.00 29.97 29 ASN E O 1
ATOM 2650 N N . LEU D 2 30 ? -6.756 111.655 18.704 1.00 34.34 30 LEU E N 1
ATOM 2651 C CA . LEU D 2 30 ? -6.964 111.310 20.108 1.00 29.91 30 LEU E CA 1
ATOM 2652 C C . LEU D 2 30 ? -5.809 110.503 20.671 1.00 31.72 30 LEU E C 1
ATOM 2653 O O . LEU D 2 30 ? -5.491 110.627 21.860 1.00 34.91 30 LEU E O 1
ATOM 2658 N N . PHE D 2 31 ? -5.181 109.669 19.836 1.00 34.15 31 PHE E N 1
ATOM 2659 C CA . PHE D 2 31 ? -4.098 108.789 20.259 1.00 33.36 31 PHE E CA 1
ATOM 2660 C C . PHE D 2 31 ? -2.766 109.522 20.355 1.00 32.99 31 PHE E C 1
ATOM 2661 O O . PHE D 2 31 ? -1.998 109.294 21.294 1.00 30.93 31 PHE E O 1
ATOM 2669 N N . ASP D 2 32 ? -2.449 110.364 19.369 1.00 33.94 32 ASP E N 1
ATOM 2670 C CA . ASP D 2 32 ? -1.207 111.128 19.446 1.00 35.87 32 ASP E CA 1
ATOM 2671 C C . ASP D 2 32 ? -1.224 112.072 20.641 1.00 36.22 32 ASP E C 1
ATOM 2672 O O . ASP D 2 32 ? -0.207 112.235 21.326 1.00 35.28 32 ASP E O 1
ATOM 2677 N N . GLU D 2 33 ? -2.376 112.684 20.919 1.00 35.15 33 GLU E N 1
ATOM 2678 C CA . GLU D 2 33 ? -2.490 113.595 22.048 1.00 33.43 33 GLU E CA 1
ATOM 2679 C C . GLU D 2 33 ? -2.552 112.875 23.384 1.00 34.87 33 GLU E C 1
ATOM 2680 O O . GLU D 2 33 ? -2.493 113.539 24.422 1.00 33.05 33 GLU E O 1
ATOM 2686 N N . GLY D 2 34 ? -2.676 111.548 23.379 1.00 32.62 34 GLY E N 1
ATOM 2687 C CA . GLY D 2 34 ? -2.642 110.761 24.591 1.00 29.00 34 GLY E CA 1
ATOM 2688 C C . GLY D 2 34 ? -3.934 110.687 25.373 1.00 39.28 34 GLY E C 1
ATOM 2689 O O . GLY D 2 34 ? -3.917 110.170 26.495 1.00 38.52 34 GLY E O 1
ATOM 2690 N N . ILE D 2 35 ? -5.060 111.182 24.842 1.00 31.59 35 ILE E N 1
ATOM 2691 C CA . ILE D 2 35 ? -6.284 111.158 25.640 1.00 36.00 35 ILE E CA 1
ATOM 2692 C C . ILE D 2 35 ? -7.124 109.920 25.383 1.00 31.28 35 ILE E C 1
ATOM 2693 O O . ILE D 2 35 ? -8.103 109.700 26.106 1.00 36.06 35 ILE E O 1
ATOM 2698 N N . LEU D 2 36 ? -6.791 109.125 24.373 1.00 29.66 36 LEU E N 1
ATOM 2699 C CA . LEU D 2 36 ? -7.348 107.794 24.206 1.00 31.61 36 LEU E CA 1
ATOM 2700 C C . LEU D 2 36 ? -6.193 106.840 23.941 1.00 33.41 36 LEU E C 1
ATOM 2701 O O . LEU D 2 36 ? -5.268 107.169 23.190 1.00 31.35 36 LEU E O 1
ATOM 2706 N N . ASP D 2 37 ? -6.223 105.679 24.576 1.00 31.01 37 ASP E N 1
ATOM 2707 C CA . ASP D 2 37 ? -5.173 104.693 24.369 1.00 30.45 37 ASP E CA 1
ATOM 2708 C C . ASP D 2 37 ? -5.780 103.380 23.880 1.00 29.26 37 ASP E C 1
ATOM 2709 O O . ASP D 2 37 ? -6.962 103.299 23.547 1.00 29.99 37 ASP E O 1
ATOM 2714 N N . SER D 2 38 ? -4.945 102.344 23.825 1.00 28.48 38 SER E N 1
ATOM 2715 C CA . SER D 2 38 ? -5.378 101.081 23.240 1.00 29.02 38 SER E CA 1
ATOM 2716 C C . SER D 2 38 ? -6.573 100.506 23.992 1.00 30.51 38 SER E C 1
ATOM 2717 O O . SER D 2 38 ? -7.505 99.957 23.386 1.00 30.53 38 SER E O 1
ATOM 2720 N N . MET D 2 39 ? -6.564 100.625 25.316 1.00 28.41 39 MET E N 1
ATOM 2721 C CA . MET D 2 39 ? -7.648 100.071 26.111 1.00 28.50 39 MET E CA 1
ATOM 2722 C C . MET D 2 39 ? -8.906 100.931 26.035 1.00 29.03 39 MET E C 1
ATOM 2723 O O . MET D 2 39 ? -10.023 100.397 25.995 1.00 28.48 39 MET E O 1
ATOM 2728 N N . GLY D 2 40 ? -8.759 102.256 25.973 1.00 29.59 40 GLY E N 1
ATOM 2729 C CA . GLY D 2 40 ? -9.924 103.083 25.711 1.00 27.99 40 GLY E CA 1
ATOM 2730 C C . GLY D 2 40 ? -10.517 102.796 24.347 1.00 30.50 40 GLY E C 1
ATOM 2731 O O . GLY D 2 40 ? -11.736 102.872 24.161 1.00 29.78 40 GLY E O 1
ATOM 2732 N N . SER D 2 41 ? -9.664 102.437 23.387 1.00 27.82 41 SER E N 1
ATOM 2733 C CA . SER D 2 41 ? -10.113 102.080 22.047 1.00 27.24 41 SER E CA 1
ATOM 2734 C C . SER D 2 41 ? -10.990 100.833 22.076 1.00 30.29 41 SER E C 1
ATOM 2735 O O . SER D 2 41 ? -12.064 100.795 21.455 1.00 29.50 41 SER E O 1
ATOM 2738 N N . VAL D 2 42 ? -10.544 99.798 22.796 1.00 27.91 42 VAL E N 1
ATOM 2739 C CA . VAL D 2 42 ? -11.370 98.604 23.003 1.00 29.43 42 VAL E CA 1
ATOM 2740 C C . VAL D 2 42 ? -12.661 98.964 23.729 1.00 27.84 42 VAL E C 1
ATOM 2741 O O . VAL D 2 42 ? -13.756 98.535 23.338 1.00 31.73 42 VAL E O 1
ATOM 2745 N N . GLN D 2 43 ? -12.550 99.738 24.813 1.00 28.85 43 GLN E N 1
ATOM 2746 C CA . GLN D 2 43 ? -13.740 100.143 25.563 1.00 31.54 43 GLN E CA 1
ATOM 2747 C C . GLN D 2 43 ? -14.724 100.919 24.692 1.00 32.84 43 GLN E C 1
ATOM 2748 O O . GLN D 2 43 ? -15.948 100.737 24.804 1.00 31.11 43 GLN E O 1
ATOM 2754 N N . LEU D 2 44 ? -14.209 101.818 23.848 1.00 26.36 44 LEU E N 1
ATOM 2755 C CA . LEU D 2 44 ? -15.060 102.500 22.880 1.00 30.04 44 LEU E CA 1
ATOM 2756 C C . LEU D 2 44 ? -15.886 101.503 22.079 1.00 31.53 44 LEU E C 1
ATOM 2757 O O . LEU D 2 44 ? -17.118 101.615 22.000 1.00 31.04 44 LEU E O 1
ATOM 2762 N N . LEU D 2 45 ? -15.222 100.507 21.486 1.00 26.29 45 LEU E N 1
ATOM 2763 C CA . LEU D 2 45 ? -15.956 99.531 20.692 1.00 30.18 45 LEU E CA 1
ATOM 2764 C C . LEU D 2 45 ? -16.989 98.805 21.549 1.00 33.87 45 LEU E C 1
ATOM 2765 O O . LEU D 2 45 ? -18.140 98.634 21.129 1.00 33.19 45 LEU E O 1
ATOM 2770 N N . LEU D 2 46 ? -16.609 98.398 22.771 1.00 29.60 46 LEU E N 1
ATOM 2771 C CA . LEU D 2 46 ? -17.572 97.715 23.636 1.00 33.03 46 LEU E CA 1
ATOM 2772 C C . LEU D 2 46 ? -18.734 98.629 24.034 1.00 32.24 46 LEU E C 1
ATOM 2773 O O . LEU D 2 46 ? -19.861 98.154 24.200 1.00 35.12 46 LEU E O 1
ATOM 2778 N N . GLU D 2 47 ? -18.487 99.930 24.202 1.00 33.41 47 GLU E N 1
ATOM 2779 C CA . GLU D 2 47 ? -19.572 100.837 24.580 1.00 34.27 47 GLU E CA 1
ATOM 2780 C C . GLU D 2 47 ? -20.527 101.051 23.418 1.00 36.93 47 GLU E C 1
ATOM 2781 O O . GLU D 2 47 ? -21.733 101.224 23.629 1.00 37.74 47 GLU E O 1
ATOM 2787 N N . LEU D 2 48 ? -20.003 101.070 22.191 1.00 34.68 48 LEU E N 1
ATOM 2788 C CA . LEU D 2 48 ? -20.865 101.207 21.024 1.00 40.43 48 LEU E CA 1
ATOM 2789 C C . LEU D 2 48 ? -21.810 100.012 20.921 1.00 38.99 48 LEU E C 1
ATOM 2790 O O . LEU D 2 48 ? -23.025 100.178 20.749 1.00 40.59 48 LEU E O 1
ATOM 2795 N N . GLN D 2 49 ? -21.264 98.798 21.047 1.00 36.73 49 GLN E N 1
ATOM 2796 C CA . GLN D 2 49 ? -22.080 97.595 21.185 1.00 38.92 49 GLN E CA 1
ATOM 2797 C C . GLN D 2 49 ? -23.156 97.749 22.248 1.00 41.43 49 GLN E C 1
ATOM 2798 O O . GLN D 2 49 ? -24.345 97.546 21.989 1.00 37.71 49 GLN E O 1
ATOM 2804 N N . ASN D 2 50 ? -22.744 98.095 23.462 1.00 41.04 50 ASN E N 1
ATOM 2805 C CA . ASN D 2 50 ? -23.675 98.140 24.583 1.00 39.60 50 ASN E CA 1
ATOM 2806 C C . ASN D 2 50 ? -24.719 99.237 24.398 1.00 40.56 50 ASN E C 1
ATOM 2807 O O . ASN D 2 50 ? -25.920 99.007 24.589 1.00 43.23 50 ASN E O 1
ATOM 2812 N N . GLN D 2 51 ? -24.288 100.432 24.009 1.00 37.36 51 GLN E N 1
ATOM 2813 C CA . GLN D 2 51 ? -25.186 101.583 24.017 1.00 41.20 51 GLN E CA 1
ATOM 2814 C C . GLN D 2 51 ? -25.982 101.772 22.727 1.00 40.67 51 GLN E C 1
ATOM 2815 O O . GLN D 2 51 ? -27.088 102.317 22.783 1.00 42.35 51 GLN E O 1
ATOM 2821 N N . LEU D 2 52 ? -25.468 101.347 21.566 1.00 42.07 52 LEU E N 1
ATOM 2822 C CA . LEU D 2 52 ? -26.197 101.511 20.309 1.00 40.79 52 LEU E CA 1
ATOM 2823 C C . LEU D 2 52 ? -26.374 100.223 19.511 1.00 40.35 52 LEU E C 1
ATOM 2824 O O . LEU D 2 52 ? -26.799 100.288 18.357 1.00 42.75 52 LEU E O 1
ATOM 2829 N N . GLY D 2 53 ? -26.050 99.063 20.074 1.00 40.89 53 GLY E N 1
ATOM 2830 C CA . GLY D 2 53 ? -26.253 97.819 19.354 1.00 44.78 53 GLY E CA 1
ATOM 2831 C C . GLY D 2 53 ? -25.436 97.653 18.091 1.00 42.70 53 GLY E C 1
ATOM 2832 O O . GLY D 2 53 ? -25.775 96.818 17.250 1.00 40.85 53 GLY E O 1
ATOM 2833 N N . ILE D 2 54 ? -24.362 98.417 17.927 1.00 42.20 54 ILE E N 1
ATOM 2834 C CA . ILE D 2 54 ? -23.480 98.292 16.771 1.00 43.27 54 ILE E CA 1
ATOM 2835 C C . ILE D 2 54 ? -22.283 97.421 17.137 1.00 45.71 54 ILE E C 1
ATOM 2836 O O . ILE D 2 54 ? -21.538 97.728 18.077 1.00 40.67 54 ILE E O 1
ATOM 2841 N N . GLU D 2 55 ? -22.094 96.342 16.385 1.00 48.08 55 GLU E N 1
ATOM 2842 C CA . GLU D 2 55 ? -20.925 95.483 16.509 1.00 46.61 55 GLU E CA 1
ATOM 2843 C C . GLU D 2 55 ? -19.851 95.951 15.534 1.00 44.67 55 GLU E C 1
ATOM 2844 O O . GLU D 2 55 ? -20.118 96.097 14.338 1.00 46.05 55 GLU E O 1
ATOM 2850 N N . VAL D 2 56 ? -18.654 96.225 16.053 1.00 43.62 56 VAL E N 1
ATOM 2851 C CA . VAL D 2 56 ? -17.492 96.520 15.215 1.00 42.36 56 VAL E CA 1
ATOM 2852 C C . VAL D 2 56 ? -16.467 95.408 15.421 1.00 42.06 56 VAL E C 1
ATOM 2853 O O . VAL D 2 56 ? -15.863 95.318 16.502 1.00 42.19 56 VAL E O 1
ATOM 2857 N N . PRO D 2 57 ? -16.261 94.528 14.443 1.00 43.66 57 PRO E N 1
ATOM 2858 C CA . PRO D 2 57 ? -15.235 93.481 14.606 1.00 43.76 57 PRO E CA 1
ATOM 2859 C C . PRO D 2 57 ? -13.840 94.082 14.579 1.00 43.38 57 PRO E C 1
ATOM 2860 O O . PRO D 2 57 ? -13.569 95.036 13.847 1.00 37.28 57 PRO E O 1
ATOM 2864 N N . VAL D 2 58 ? -12.946 93.513 15.394 1.00 42.10 58 VAL E N 1
ATOM 2865 C CA . VAL D 2 58 ? -11.581 94.018 15.418 1.00 42.08 58 VAL E CA 1
ATOM 2866 C C . VAL D 2 58 ? -10.947 93.861 14.037 1.00 40.70 58 VAL E C 1
ATOM 2867 O O . VAL D 2 58 ? -10.140 94.699 13.616 1.00 42.14 58 VAL E O 1
ATOM 2871 N N . SER D 2 59 ? -11.351 92.828 13.289 1.00 40.15 59 SER E N 1
ATOM 2872 C CA . SER D 2 59 ? -10.865 92.645 11.922 1.00 45.90 59 SER E CA 1
ATOM 2873 C C . SER D 2 59 ? -11.185 93.841 11.032 1.00 49.31 59 SER E C 1
ATOM 2874 O O . SER D 2 59 ? -10.458 94.101 10.066 1.00 47.41 59 SER E O 1
ATOM 2877 N N . GLU D 2 60 ? -12.253 94.583 11.337 1.00 45.76 60 GLU E N 1
ATOM 2878 C CA . GLU D 2 60 ? -12.621 95.762 10.565 1.00 48.97 60 GLU E CA 1
ATOM 2879 C C . GLU D 2 60 ? -12.152 97.059 11.214 1.00 46.15 60 GLU E C 1
ATOM 2880 O O . GLU D 2 60 ? -12.622 98.136 10.838 1.00 47.97 60 GLU E O 1
ATOM 2886 N N . PHE D 2 61 ? -11.243 96.981 12.174 1.00 45.33 61 PHE E N 1
ATOM 2887 C CA . PHE D 2 61 ? -10.780 98.146 12.913 1.00 42.97 61 PHE E CA 1
ATOM 2888 C C . PHE D 2 61 ? -9.409 98.572 12.409 1.00 43.61 61 PHE E C 1
ATOM 2889 O O . PHE D 2 61 ? -8.464 97.780 12.438 1.00 45.87 61 PHE E O 1
ATOM 2897 N N . GLN D 2 62 ? -9.296 99.822 11.964 1.00 40.61 62 GLN E N 1
ATOM 2898 C CA . GLN D 2 62 ? -8.004 100.423 11.650 1.00 37.72 62 GLN E CA 1
ATOM 2899 C C . GLN D 2 62 ? -7.876 101.698 12.466 1.00 39.76 62 GLN E C 1
ATOM 2900 O O . GLN D 2 62 ? -8.694 102.609 12.316 1.00 35.84 62 GLN E O 1
ATOM 2906 N N . ARG D 2 63 ? -6.856 101.761 13.331 1.00 36.99 63 ARG E N 1
ATOM 2907 C CA . ARG D 2 63 ? -6.710 102.909 14.219 1.00 37.15 63 ARG E CA 1
ATOM 2908 C C . ARG D 2 63 ? -6.728 104.232 13.456 1.00 35.18 63 ARG E C 1
ATOM 2909 O O . ARG D 2 63 ? -7.340 105.207 13.908 1.00 35.48 63 ARG E O 1
ATOM 2917 N N . SER D 2 64 ? -6.068 104.288 12.295 1.00 34.26 64 SER E N 1
ATOM 2918 C CA . SER D 2 64 ? -6.035 105.535 11.536 1.00 33.81 64 SER E CA 1
ATOM 2919 C C . SER D 2 64 ? -7.424 105.970 11.064 1.00 36.06 64 SER E C 1
ATOM 2920 O O . SER D 2 64 ? -7.645 107.166 10.841 1.00 38.78 64 SER E O 1
ATOM 2923 N N . GLU D 2 65 ? -8.372 105.046 10.928 1.00 33.36 65 GLU E N 1
ATOM 2924 C CA . GLU D 2 65 ? -9.721 105.406 10.501 1.00 33.58 65 GLU E CA 1
ATOM 2925 C C . GLU D 2 65 ? -10.626 105.798 11.659 1.00 32.90 65 GLU E C 1
ATOM 2926 O O . GLU D 2 65 ? -11.744 106.287 11.424 1.00 32.44 65 GLU E O 1
ATOM 2932 N N . TRP D 2 66 ? -10.153 105.621 12.894 1.00 30.32 66 TRP E N 1
ATOM 2933 C CA . TRP D 2 66 ? -10.934 105.835 14.104 1.00 30.12 66 TRP E CA 1
ATOM 2934 C C . TRP D 2 66 ? -10.243 106.786 15.077 1.00 32.76 66 TRP E C 1
ATOM 2935 O O . TRP D 2 66 ? -10.548 106.740 16.270 1.00 29.46 66 TRP E O 1
ATOM 2946 N N . ASP D 2 67 ? -9.293 107.614 14.622 1.00 30.91 67 ASP E N 1
ATOM 2947 C CA . ASP D 2 67 ? -8.394 108.305 15.551 1.00 35.29 67 ASP E CA 1
ATOM 2948 C C . ASP D 2 67 ? -8.755 109.760 15.827 1.00 34.63 67 ASP E C 1
ATOM 2949 O O . ASP D 2 67 ? -8.042 110.407 16.607 1.00 31.99 67 ASP E O 1
ATOM 2954 N N . THR D 2 68 ? -9.818 110.298 15.209 1.00 28.82 68 THR E N 1
ATOM 2955 C CA . THR D 2 68 ? -10.338 111.632 15.510 1.00 29.35 68 THR E CA 1
ATOM 2956 C C . THR D 2 68 ? -11.816 111.556 15.890 1.00 29.52 68 THR E C 1
ATOM 2957 O O . THR D 2 68 ? -12.541 110.681 15.407 1.00 32.58 68 THR E O 1
ATOM 2961 N N . PRO D 2 69 ? -12.294 112.460 16.741 1.00 30.44 69 PRO E N 1
ATOM 2962 C CA . PRO D 2 69 ? -13.740 112.469 17.058 1.00 28.24 69 PRO E CA 1
ATOM 2963 C C . PRO D 2 69 ? -14.628 112.527 15.820 1.00 29.93 69 PRO E C 1
ATOM 2964 O O . PRO D 2 69 ? -15.661 111.844 15.781 1.00 28.56 69 PRO E O 1
ATOM 2968 N N . ALA D 2 70 ? -14.253 113.314 14.803 1.00 30.17 70 ALA E N 1
ATOM 2969 C CA . ALA D 2 70 ? -15.081 113.416 13.601 1.00 34.67 70 ALA E CA 1
ATOM 2970 C C . ALA D 2 70 ? -15.099 112.097 12.831 1.00 29.76 70 ALA E C 1
ATOM 2971 O O . ALA D 2 70 ? -16.164 111.610 12.453 1.00 29.86 70 ALA E O 1
ATOM 2973 N N . LYS D 2 71 ? -13.923 111.502 12.597 1.00 30.06 71 LYS E N 1
ATOM 2974 C CA . LYS D 2 71 ? -13.863 110.187 11.965 1.00 28.90 71 LYS E CA 1
ATOM 2975 C C . LYS D 2 71 ? -14.747 109.173 12.683 1.00 29.33 71 LYS E C 1
ATOM 2976 O O . LYS D 2 71 ? -15.483 108.413 12.043 1.00 29.38 71 LYS E O 1
ATOM 2982 N N . ILE D 2 72 ? -14.698 109.153 14.017 1.00 30.53 72 ILE E N 1
ATOM 2983 C CA . ILE D 2 72 ? -15.446 108.147 14.768 1.00 28.61 72 ILE E CA 1
ATOM 2984 C C . ILE D 2 72 ? -16.944 108.378 14.634 1.00 30.44 72 ILE E C 1
ATOM 2985 O O . ILE D 2 72 ? -17.726 107.429 14.481 1.00 28.36 72 ILE E O 1
ATOM 2990 N N . VAL D 2 73 ? -17.377 109.636 14.728 1.00 29.88 73 VAL E N 1
ATOM 2991 C CA . VAL D 2 73 ? -18.799 109.922 14.581 1.00 31.99 73 VAL E CA 1
ATOM 2992 C C . VAL D 2 73 ? -19.296 109.426 13.231 1.00 33.17 73 VAL E C 1
ATOM 2993 O O . VAL D 2 73 ? -20.371 108.818 13.133 1.00 34.01 73 VAL E O 1
ATOM 2997 N N . ALA D 2 74 ? -18.492 109.631 12.184 1.00 31.66 74 ALA E N 1
ATOM 2998 C CA . ALA D 2 74 ? -18.912 109.278 10.838 1.00 34.54 74 ALA E CA 1
ATOM 2999 C C . ALA D 2 74 ? -18.905 107.774 10.642 1.00 36.13 74 ALA E C 1
ATOM 3000 O O . ALA D 2 74 ? -19.773 107.241 9.944 1.00 30.42 74 ALA E O 1
ATOM 3002 N N . LYS D 2 75 ? -17.926 107.076 11.239 1.00 33.98 75 LYS E N 1
ATOM 3003 C CA . LYS D 2 75 ? -17.922 105.613 11.205 1.00 36.72 75 LYS E CA 1
ATOM 3004 C C . LYS D 2 75 ? -19.198 105.055 11.817 1.00 35.32 75 LYS E C 1
ATOM 3005 O O . LYS D 2 75 ? -19.857 104.187 11.234 1.00 36.46 75 LYS E O 1
ATOM 3011 N N . VAL D 2 76 ? -19.556 105.548 13.001 1.00 31.48 76 VAL E N 1
ATOM 3012 C CA . VAL D 2 76 ? -20.719 105.030 13.709 1.00 32.48 76 VAL E CA 1
ATOM 3013 C C . VAL D 2 76 ? -21.992 105.328 12.929 1.00 36.38 76 VAL E C 1
ATOM 3014 O O . VAL D 2 76 ? -22.892 104.485 12.834 1.00 34.21 76 VAL E O 1
ATOM 3018 N N . GLU D 2 77 ? -22.082 106.530 12.352 1.00 35.71 77 GLU E N 1
ATOM 3019 C CA . GLU D 2 77 ? -23.258 106.896 11.566 1.00 39.78 77 GLU E CA 1
ATOM 3020 C C . GLU D 2 77 ? -23.475 105.925 10.405 1.00 39.66 77 GLU E C 1
ATOM 3021 O O . GLU D 2 77 ? -24.599 105.469 10.170 1.00 39.37 77 GLU E O 1
ATOM 3027 N N . ASN D 2 78 ? -22.413 105.603 9.655 1.00 39.88 78 ASN E N 1
ATOM 3028 C CA . ASN D 2 78 ? -22.570 104.683 8.525 1.00 39.72 78 ASN E CA 1
ATOM 3029 C C . ASN D 2 78 ? -22.985 103.291 8.996 1.00 42.51 78 ASN E C 1
ATOM 3030 O O . ASN D 2 78 ? -23.841 102.650 8.373 1.00 41.13 78 ASN E O 1
ATOM 3035 N N . LEU D 2 79 ? -22.400 102.808 10.096 1.00 37.61 79 LEU E N 1
ATOM 3036 C CA . LEU D 2 79 ? -22.762 101.482 10.597 1.00 42.70 79 LEU E CA 1
ATOM 3037 C C . LEU D 2 79 ? -24.212 101.454 11.053 1.00 44.88 79 LEU E C 1
ATOM 3038 O O . LEU D 2 79 ? -24.915 100.456 10.858 1.00 46.01 79 LEU E O 1
ATOM 3043 N N . GLN D 2 80 ? -24.673 102.548 11.664 1.00 42.62 80 GLN E N 1
ATOM 3044 C CA . GLN D 2 80 ? -26.068 102.647 12.068 1.00 44.08 80 GLN E CA 1
ATOM 3045 C C . GLN D 2 80 ? -27.003 102.530 10.873 1.00 48.54 80 GLN E C 1
ATOM 3046 O O . GLN D 2 80 ? -28.075 101.921 10.970 1.00 50.96 80 GLN E O 1
ATOM 3052 N N . LEU D 2 81 ? -26.617 103.108 9.736 1.00 44.22 81 LEU E N 1
ATOM 3053 C CA . LEU D 2 81 ? -27.516 103.200 8.591 1.00 48.91 81 LEU E CA 1
ATOM 3054 C C . LEU D 2 81 ? -27.548 101.934 7.746 1.00 53.79 81 LEU E C 1
ATOM 3055 O O . LEU D 2 81 ? -28.289 101.889 6.756 1.00 54.95 81 LEU E O 1
ATOM 3060 N N . GLU D 2 82 ? -26.776 100.910 8.110 1.00 54.64 82 GLU E N 1
ATOM 3061 C CA . GLU D 2 82 ? -26.866 99.602 7.474 1.00 60.44 82 GLU E CA 1
ATOM 3062 C C . GLU D 2 82 ? -27.740 98.632 8.262 1.00 65.75 82 GLU E C 1
ATOM 3063 O O . GLU D 2 82 ? -28.110 97.579 7.728 1.00 72.08 82 GLU E O 1
ATOM 3069 N N . HIS D 2 83 ? -28.079 98.966 9.507 1.00 64.43 83 HIS E N 1
ATOM 3070 C CA . HIS D 2 83 ? -29.039 98.206 10.300 1.00 65.48 83 HIS E CA 1
ATOM 3071 C C . HIS D 2 83 ? -30.388 98.095 9.584 1.00 66.74 83 HIS E C 1
ATOM 3072 O O . HIS D 2 83 ? -31.242 98.978 9.694 1.00 66.15 83 HIS E O 1
ATOM 3074 N N . MET E 1 1 ? 23.745 87.890 13.607 1.00 30.04 1 MET C N 1
ATOM 3075 C CA . MET E 1 1 ? 23.417 88.852 14.658 1.00 30.25 1 MET C CA 1
ATOM 3076 C C . MET E 1 1 ? 23.466 88.244 16.058 1.00 28.94 1 MET C C 1
ATOM 3077 O O . MET E 1 1 ? 22.952 87.135 16.287 1.00 28.31 1 MET C O 1
ATOM 3082 N N . VAL E 1 2 ? 24.060 88.974 17.007 1.00 27.12 2 VAL C N 1
ATOM 3083 C CA . VAL E 1 2 ? 23.986 88.611 18.418 1.00 25.21 2 VAL C CA 1
ATOM 3084 C C . VAL E 1 2 ? 23.526 89.829 19.209 1.00 25.03 2 VAL C C 1
ATOM 3085 O O . VAL E 1 2 ? 23.654 90.968 18.755 1.00 27.65 2 VAL C O 1
ATOM 3089 N N . ILE E 1 3 ? 23.008 89.591 20.422 1.00 24.17 3 ILE C N 1
ATOM 3090 C CA . ILE E 1 3 ? 22.656 90.716 21.288 1.00 25.92 3 ILE C CA 1
ATOM 3091 C C . ILE E 1 3 ? 23.921 91.411 21.758 1.00 23.81 3 ILE C C 1
ATOM 3092 O O . ILE E 1 3 ? 24.905 90.766 22.144 1.00 21.80 3 ILE C O 1
ATOM 3097 N N . TYR E 1 4 ? 23.913 92.741 21.698 1.00 25.13 4 TYR C N 1
ATOM 3098 C CA . TYR E 1 4 ? 25.031 93.541 22.186 1.00 23.59 4 TYR C CA 1
ATOM 3099 C C . TYR E 1 4 ? 24.796 94.127 23.579 1.00 26.51 4 TYR C C 1
ATOM 3100 O O . TYR E 1 4 ? 25.750 94.321 24.343 1.00 25.73 4 TYR C O 1
ATOM 3109 N N . GLY E 1 5 ? 23.564 94.456 23.917 1.00 21.68 5 GLY C N 1
ATOM 3110 C CA . GLY E 1 5 ? 23.270 94.987 25.225 1.00 20.93 5 GLY C CA 1
ATOM 3111 C C . GLY E 1 5 ? 21.776 95.134 25.337 1.00 23.51 5 GLY C C 1
ATOM 3112 O O . GLY E 1 5 ? 21.076 95.178 24.321 1.00 23.62 5 GLY C O 1
ATOM 3113 N N . THR E 1 6 ? 21.290 95.130 26.582 1.00 21.14 6 THR C N 1
ATOM 3114 C CA . THR E 1 6 ? 19.888 95.393 26.890 1.00 21.03 6 THR C CA 1
ATOM 3115 C C . THR E 1 6 ? 19.786 96.513 27.924 1.00 23.35 6 THR C C 1
ATOM 3116 O O . THR E 1 6 ? 20.712 96.754 28.709 1.00 20.79 6 THR C O 1
ATOM 3120 N N . GLY E 1 7 ? 18.631 97.178 27.949 1.00 23.51 7 GLY C N 1
ATOM 3121 C CA . GLY E 1 7 ? 18.442 98.269 28.884 1.00 18.94 7 GLY C CA 1
ATOM 3122 C C . GLY E 1 7 ? 16.978 98.554 29.150 1.00 21.95 7 GLY C C 1
ATOM 3123 O O . GLY E 1 7 ? 16.159 98.518 28.231 1.00 20.39 7 GLY C O 1
ATOM 3124 N N . ILE E 1 8 ? 16.634 98.826 30.403 1.00 20.44 8 ILE C N 1
ATOM 3125 C CA . ILE E 1 8 ? 15.259 99.112 30.774 1.00 25.54 8 ILE C CA 1
ATOM 3126 C C . ILE E 1 8 ? 15.271 100.309 31.711 1.00 23.75 8 ILE C C 1
ATOM 3127 O O . ILE E 1 8 ? 16.255 100.575 32.415 1.00 24.18 8 ILE C O 1
ATOM 3132 N N . ASP E 1 9 ? 14.164 101.030 31.722 1.00 23.55 9 ASP C N 1
ATOM 3133 C CA . ASP E 1 9 ? 14.019 102.111 32.671 1.00 21.07 9 ASP C CA 1
ATOM 3134 C C . ASP E 1 9 ? 12.552 102.261 33.015 1.00 21.44 9 ASP C C 1
ATOM 3135 O O . ASP E 1 9 ? 11.696 102.267 32.127 1.00 23.53 9 ASP C O 1
ATOM 3140 N N . LEU E 1 10 ? 12.277 102.376 34.305 1.00 23.84 10 LEU C N 1
ATOM 3141 C CA . LEU E 1 10 ? 10.955 102.694 34.815 1.00 20.64 10 LEU C CA 1
ATOM 3142 C C . LEU E 1 10 ? 11.033 104.041 35.517 1.00 24.34 10 LEU C C 1
ATOM 3143 O O . LEU E 1 10 ? 11.811 104.210 36.460 1.00 21.78 10 LEU C O 1
ATOM 3148 N N . THR E 1 11 ? 10.236 104.999 35.047 1.00 23.09 11 THR C N 1
ATOM 3149 C CA . THR E 1 11 ? 10.306 106.380 35.492 1.00 23.47 11 THR C CA 1
ATOM 3150 C C . THR E 1 11 ? 8.957 106.824 36.034 1.00 25.19 11 THR C C 1
ATOM 3151 O O . THR E 1 11 ? 7.909 106.503 35.466 1.00 23.63 11 THR C O 1
ATOM 3155 N N . GLU E 1 12 ? 8.994 107.567 37.131 1.00 26.51 12 GLU C N 1
ATOM 3156 C CA . GLU E 1 12 ? 7.791 108.094 37.770 1.00 27.38 12 GLU C CA 1
ATOM 3157 C C . GLU E 1 12 ? 7.424 109.419 37.115 1.00 26.60 12 GLU C C 1
ATOM 3158 O O . GLU E 1 12 ? 8.236 110.352 37.104 1.00 25.25 12 GLU C O 1
ATOM 3164 N N . LEU E 1 13 ? 6.211 109.491 36.541 1.00 24.41 13 LEU C N 1
ATOM 3165 C CA . LEU E 1 13 ? 5.814 110.676 35.788 1.00 25.64 13 LEU C CA 1
ATOM 3166 C C . LEU E 1 13 ? 5.827 111.926 36.664 1.00 27.34 13 LEU C C 1
ATOM 3167 O O . LEU E 1 13 ? 6.184 113.012 36.198 1.00 26.07 13 LEU C O 1
ATOM 3172 N N . SER E 1 14 ? 5.430 111.796 37.929 1.00 26.28 14 SER C N 1
ATOM 3173 C CA . SER E 1 14 ? 5.326 112.976 38.788 1.00 30.00 14 SER C CA 1
ATOM 3174 C C . SER E 1 14 ? 6.671 113.675 38.955 1.00 29.48 14 SER C C 1
ATOM 3175 O O . SER E 1 14 ? 6.716 114.898 39.118 1.00 28.46 14 SER C O 1
ATOM 3178 N N . ARG E 1 15 ? 7.776 112.924 38.918 1.00 25.87 15 ARG C N 1
ATOM 3179 C CA . ARG E 1 15 ? 9.079 113.568 39.052 1.00 27.40 15 ARG C CA 1
ATOM 3180 C C . ARG E 1 15 ? 9.383 114.455 37.852 1.00 31.16 15 ARG C C 1
ATOM 3181 O O . ARG E 1 15 ? 9.871 115.580 38.016 1.00 28.34 15 ARG C O 1
ATOM 3189 N N . ILE E 1 16 ? 9.091 113.968 36.638 1.00 28.88 16 ILE C N 1
ATOM 3190 C CA . ILE E 1 16 ? 9.262 114.786 35.444 1.00 29.31 16 ILE C CA 1
ATOM 3191 C C . ILE E 1 16 ? 8.322 115.977 35.491 1.00 28.55 16 ILE C C 1
ATOM 3192 O O . ILE E 1 16 ? 8.710 117.106 35.165 1.00 31.87 16 ILE C O 1
ATOM 3197 N N . GLU E 1 17 ? 7.067 115.742 35.889 1.00 29.97 17 GLU C N 1
ATOM 3198 C CA . GLU E 1 17 ? 6.096 116.826 35.976 1.00 30.40 17 GLU C CA 1
ATOM 3199 C C . GLU E 1 17 ? 6.605 117.945 36.870 1.00 30.45 17 GLU C C 1
ATOM 3200 O O . GLU E 1 17 ? 6.478 119.126 36.531 1.00 31.71 17 GLU C O 1
ATOM 3206 N N . ALA E 1 18 ? 7.209 117.588 38.001 1.00 31.17 18 ALA C N 1
ATOM 3207 C CA . ALA E 1 18 ? 7.673 118.591 38.949 1.00 32.33 18 ALA C CA 1
ATOM 3208 C C . ALA E 1 18 ? 8.747 119.475 38.334 1.00 35.18 18 ALA C C 1
ATOM 3209 O O . ALA E 1 18 ? 8.719 120.703 38.491 1.00 33.39 18 ALA C O 1
ATOM 3211 N N . ILE E 1 19 ? 9.704 118.864 37.630 1.00 35.89 19 ILE C N 1
ATOM 3212 C CA . ILE E 1 19 ? 10.752 119.623 36.947 1.00 34.12 19 ILE C CA 1
ATOM 3213 C C . ILE E 1 19 ? 10.154 120.558 35.899 1.00 35.24 19 ILE C C 1
ATOM 3214 O O . ILE E 1 19 ? 10.527 121.733 35.802 1.00 37.67 19 ILE C O 1
ATOM 3219 N N . LEU E 1 20 ? 9.218 120.054 35.092 1.00 34.44 20 LEU C N 1
ATOM 3220 C CA . LEU E 1 20 ? 8.658 120.901 34.044 1.00 34.80 20 LEU C CA 1
ATOM 3221 C C . LEU E 1 20 ? 7.847 122.056 34.617 1.00 39.77 20 LEU C C 1
ATOM 3222 O O . LEU E 1 20 ? 7.698 123.088 33.951 1.00 36.79 20 LEU C O 1
ATOM 3227 N N . ALA E 1 21 ? 7.305 121.905 35.834 1.00 37.05 21 ALA C N 1
ATOM 3228 C CA . ALA E 1 21 ? 6.560 123.004 36.447 1.00 38.14 21 ALA C CA 1
ATOM 3229 C C . ALA E 1 21 ? 7.491 124.070 37.010 1.00 39.86 21 ALA C C 1
ATOM 3230 O O . ALA E 1 21 ? 7.169 125.261 36.959 1.00 43.19 21 ALA C O 1
ATOM 3232 N N . LYS E 1 22 ? 8.639 123.660 37.543 1.00 36.59 22 LYS C N 1
ATOM 3233 C CA . LYS E 1 22 ? 9.653 124.584 38.018 1.00 36.79 22 LYS C CA 1
ATOM 3234 C C . LYS E 1 22 ? 10.277 125.393 36.882 1.00 41.08 22 LYS C C 1
ATOM 3235 O O . LYS E 1 22 ? 10.933 126.409 37.141 1.00 46.83 22 LYS C O 1
ATOM 3241 N N . GLY E 1 23 ? 10.083 124.978 35.635 1.00 41.15 23 GLY C N 1
ATOM 3242 C CA . GLY E 1 23 ? 10.605 125.709 34.506 1.00 40.00 23 GLY C CA 1
ATOM 3243 C C . GLY E 1 23 ? 12.065 125.468 34.201 1.00 42.60 23 GLY C C 1
ATOM 3244 O O . GLY E 1 23 ? 12.663 126.270 33.476 1.00 42.30 23 GLY C O 1
ATOM 3245 N N . LEU E 1 24 ? 12.666 124.408 34.741 1.00 37.84 24 LEU C N 1
ATOM 3246 C CA . LEU E 1 24 ? 14.039 124.078 34.390 1.00 39.23 24 LEU C CA 1
ATOM 3247 C C . LEU E 1 24 ? 14.102 123.553 32.958 1.00 38.14 24 LEU C C 1
ATOM 3248 O O . LEU E 1 24 ? 13.151 122.954 32.446 1.00 40.58 24 LEU C O 1
ATOM 3253 N N . ARG E 1 25 ? 15.235 123.799 32.300 1.00 36.88 25 ARG C N 1
ATOM 3254 C CA . ARG E 1 25 ? 15.348 123.554 30.866 1.00 38.52 25 ARG C CA 1
ATOM 3255 C C . ARG E 1 25 ? 15.554 122.078 30.521 1.00 34.51 25 ARG C C 1
ATOM 3256 O O . ARG E 1 25 ? 16.421 121.744 29.709 1.00 33.13 25 ARG C O 1
ATOM 3264 N N . LEU E 1 26 ? 14.722 121.193 31.093 1.00 30.35 26 LEU C N 1
ATOM 3265 C CA . LEU E 1 26 ? 14.888 119.759 30.859 1.00 30.07 26 LEU C CA 1
ATOM 3266 C C . LEU E 1 26 ? 14.642 119.356 29.403 1.00 28.80 26 LEU C C 1
ATOM 3267 O O . LEU E 1 26 ? 15.460 118.605 28.849 1.00 27.14 26 LEU C O 1
ATOM 3272 N N . PRO E 1 27 ? 13.565 119.797 28.738 1.00 28.80 27 PRO C N 1
ATOM 3273 C CA . PRO E 1 27 ? 13.373 119.369 27.342 1.00 26.61 27 PRO C CA 1
ATOM 3274 C C . PRO E 1 27 ? 14.480 119.821 26.417 1.00 30.02 27 PRO C C 1
ATOM 3275 O O . PRO E 1 27 ? 14.815 119.098 25.471 1.00 31.31 27 PRO C O 1
ATOM 3279 N N . GLU E 1 28 ? 15.076 120.986 26.653 1.00 28.78 28 GLU C N 1
ATOM 3280 C CA . GLU E 1 28 ? 16.183 121.397 25.798 1.00 32.78 28 GLU C CA 1
ATOM 3281 C C . GLU E 1 28 ? 17.447 120.608 26.107 1.00 31.33 28 GLU C C 1
ATOM 3282 O O . GLU E 1 28 ? 18.284 120.407 25.220 1.00 27.91 28 GLU C O 1
ATOM 3288 N N . LYS E 1 29 ? 17.597 120.132 27.343 1.00 32.93 29 LYS C N 1
ATOM 3289 C CA . LYS E 1 29 ? 18.746 119.298 27.656 1.00 34.12 29 LYS C CA 1
ATOM 3290 C C . LYS E 1 29 ? 18.583 117.840 27.191 1.00 30.85 29 LYS C C 1
ATOM 3291 O O . LYS E 1 29 ? 19.580 117.218 26.816 1.00 28.76 29 LYS C O 1
ATOM 3297 N N . ILE E 1 30 ? 17.365 117.302 27.137 1.00 29.36 30 ILE C N 1
ATOM 3298 C CA . ILE E 1 30 ? 17.148 115.885 26.855 1.00 28.75 30 ILE C CA 1
ATOM 3299 C C . ILE E 1 30 ? 16.762 115.632 25.399 1.00 29.66 30 ILE C C 1
ATOM 3300 O O . ILE E 1 30 ? 17.135 114.607 24.821 1.00 27.00 30 ILE C O 1
ATOM 3305 N N . LEU E 1 31 ? 15.950 116.503 24.818 1.00 26.56 31 LEU C N 1
ATOM 3306 C CA . LEU E 1 31 ? 15.309 116.238 23.538 1.00 25.06 31 LEU C CA 1
ATOM 3307 C C . LEU E 1 31 ? 16.116 116.883 22.417 1.00 27.25 31 LEU C C 1
ATOM 3308 O O . LEU E 1 31 ? 16.697 117.953 22.610 1.00 25.15 31 LEU C O 1
ATOM 3313 N N . THR E 1 32 ? 16.196 116.195 21.274 1.00 26.17 32 THR C N 1
ATOM 3314 C CA . THR E 1 32 ? 16.747 116.765 20.047 1.00 22.34 32 THR C CA 1
ATOM 3315 C C . THR E 1 32 ? 15.783 117.798 19.476 1.00 25.54 32 THR C C 1
ATOM 3316 O O . THR E 1 32 ? 14.598 117.812 19.827 1.00 24.29 32 THR C O 1
ATOM 3320 N N . PRO E 1 33 ? 16.250 118.645 18.550 1.00 23.88 33 PRO C N 1
ATOM 3321 C CA . PRO E 1 33 ? 15.329 119.638 17.978 1.00 26.51 33 PRO C CA 1
ATOM 3322 C C . PRO E 1 33 ? 14.077 119.012 17.401 1.00 24.49 33 PRO C C 1
ATOM 3323 O O . PRO E 1 33 ? 12.998 119.574 17.593 1.00 22.43 33 PRO C O 1
ATOM 3327 N N . ALA E 1 34 ? 14.188 117.855 16.727 1.00 23.40 34 ALA C N 1
ATOM 3328 C CA . ALA E 1 34 ? 13.009 117.196 16.164 1.00 29.21 34 ALA C CA 1
ATOM 3329 C C . ALA E 1 34 ? 12.073 116.696 17.256 1.00 25.28 34 ALA C C 1
ATOM 3330 O O . ALA E 1 34 ? 10.850 116.788 17.119 1.00 26.74 34 ALA C O 1
ATOM 3332 N N . GLU E 1 35 ? 12.628 116.109 18.319 1.00 27.48 35 GLU C N 1
ATOM 3333 C CA . GLU E 1 35 ? 11.810 115.683 19.452 1.00 24.85 35 GLU C CA 1
ATOM 3334 C C . GLU E 1 35 ? 11.160 116.877 20.134 1.00 24.02 35 GLU C C 1
ATOM 3335 O O . GLU E 1 35 ? 9.984 116.811 20.530 1.00 24.08 35 GLU C O 1
ATOM 3341 N N . LEU E 1 36 ? 11.920 117.963 20.305 1.00 24.69 36 LEU C N 1
ATOM 3342 C CA . LEU E 1 36 ? 11.387 119.141 20.981 1.00 26.78 36 LEU C CA 1
ATOM 3343 C C . LEU E 1 36 ? 10.196 119.713 20.231 1.00 27.92 36 LEU C C 1
ATOM 3344 O O . LEU E 1 36 ? 9.243 120.197 20.854 1.00 24.83 36 LEU C O 1
ATOM 3349 N N . ALA E 1 37 ? 10.211 119.625 18.897 1.00 27.67 37 ALA C N 1
ATOM 3350 C CA . ALA E 1 37 ? 9.108 120.150 18.097 1.00 27.83 37 ALA C CA 1
ATOM 3351 C C . ALA E 1 37 ? 7.832 119.342 18.299 1.00 30.13 37 ALA C C 1
ATOM 3352 O O . ALA E 1 37 ? 6.746 119.918 18.431 1.00 28.48 37 ALA C O 1
ATOM 3354 N N . VAL E 1 38 ? 7.937 118.008 18.308 1.00 27.85 38 VAL C N 1
ATOM 3355 C CA . VAL E 1 38 ? 6.793 117.159 18.640 1.00 24.70 38 VAL C CA 1
ATOM 3356 C C . VAL E 1 38 ? 6.255 117.540 20.013 1.00 26.72 38 VAL C C 1
ATOM 3357 O O . VAL E 1 38 ? 5.047 117.747 20.203 1.00 23.37 38 VAL C O 1
ATOM 3361 N N . PHE E 1 39 ? 7.161 117.642 20.989 1.00 26.99 39 PHE C N 1
ATOM 3362 C CA . PHE E 1 39 ? 6.821 117.986 22.368 1.00 27.70 39 PHE C CA 1
ATOM 3363 C C . PHE E 1 39 ? 6.028 119.284 22.442 1.00 29.54 39 PHE C C 1
ATOM 3364 O O . PHE E 1 39 ? 5.086 119.407 23.230 1.00 23.84 39 PHE C O 1
ATOM 3372 N N . SER E 1 40 ? 6.431 120.278 21.655 1.00 25.80 40 SER C N 1
ATOM 3373 C CA . SER E 1 40 ? 5.834 121.604 21.712 1.00 29.56 40 SER C CA 1
ATOM 3374 C C . SER E 1 40 ? 4.367 121.645 21.273 1.00 27.66 40 SER C C 1
ATOM 3375 O O . SER E 1 40 ? 3.696 122.654 21.528 1.00 28.06 40 SER C O 1
ATOM 3378 N N . ARG E 1 41 ? 3.858 120.605 20.624 1.00 24.22 41 ARG C N 1
ATOM 3379 C CA . ARG E 1 41 ? 2.501 120.630 20.086 1.00 26.88 41 ARG C CA 1
ATOM 3380 C C . ARG E 1 41 ? 1.483 119.921 20.964 1.00 25.65 41 ARG C C 1
ATOM 3381 O O . ARG E 1 41 ? 0.289 119.931 20.635 1.00 25.27 41 ARG C O 1
ATOM 3389 N N . TYR E 1 42 ? 1.899 119.326 22.007 1.00 28.07 42 TYR C N 1
ATOM 3390 C CA . TYR E 1 42 ? 1.112 118.490 22.902 1.00 27.47 42 TYR C CA 1
ATOM 3391 C C . TYR E 1 42 ? 0.549 119.303 24.063 1.00 26.89 42 TYR C C 1
ATOM 3392 O O . TYR E 1 42 ? 1.182 120.260 24.528 1.00 29.14 42 TYR C O 1
ATOM 3401 N N . PRO E 1 43 ? -0.613 118.902 24.574 1.00 31.29 43 PRO C N 1
ATOM 3402 C CA . PRO E 1 43 ? -1.061 119.406 25.877 1.00 28.97 43 PRO C CA 1
ATOM 3403 C C . PRO E 1 43 ? -0.112 118.987 26.986 1.00 28.93 43 PRO C C 1
ATOM 3404 O O . PRO E 1 43 ? 0.758 118.125 26.833 1.00 27.01 43 PRO C O 1
ATOM 3408 N N . VAL E 1 44 ? -0.301 119.628 28.138 1.00 29.29 44 VAL C N 1
ATOM 3409 C CA . VAL E 1 44 ? 0.649 119.506 29.238 1.00 27.48 44 VAL C CA 1
ATOM 3410 C C . VAL E 1 44 ? 0.750 118.059 29.712 1.00 29.16 44 VAL C C 1
ATOM 3411 O O . VAL E 1 44 ? 1.850 117.550 29.963 1.00 24.24 44 VAL C O 1
ATOM 3415 N N . LYS E 1 45 ? -0.392 117.370 29.840 1.00 29.59 45 LYS C N 1
ATOM 3416 C CA . LYS E 1 45 ? -0.367 115.979 30.289 1.00 28.91 45 LYS C CA 1
ATOM 3417 C C . LYS E 1 45 ? 0.497 115.123 29.381 1.00 26.53 45 LYS C C 1
ATOM 3418 O O . LYS E 1 45 ? 1.326 114.339 29.855 1.00 25.91 45 LYS C O 1
ATOM 3424 N N . ARG E 1 46 ? 0.282 115.241 28.070 1.00 25.05 46 ARG C N 1
ATOM 3425 C CA . ARG E 1 46 ? 1.039 114.466 27.098 1.00 27.58 46 ARG C CA 1
ATOM 3426 C C . ARG E 1 46 ? 2.490 114.922 27.061 1.00 26.07 46 ARG C C 1
ATOM 3427 O O . ARG E 1 46 ? 3.393 114.093 26.959 1.00 27.41 46 ARG C O 1
ATOM 3435 N N . GLN E 1 47 ? 2.730 116.235 27.164 1.00 23.99 47 GLN C N 1
ATOM 3436 C CA . GLN E 1 47 ? 4.097 116.745 27.275 1.00 25.77 47 GLN C CA 1
ATOM 3437 C C . GLN E 1 47 ? 4.873 116.074 28.401 1.00 27.41 47 GLN C C 1
ATOM 3438 O O . GLN E 1 47 ? 6.073 115.799 28.260 1.00 24.46 47 GLN C O 1
ATOM 3444 N N . ILE E 1 48 ? 4.215 115.826 29.538 1.00 23.02 48 ILE C N 1
ATOM 3445 C CA . ILE E 1 48 ? 4.898 115.209 30.670 1.00 27.31 48 ILE C CA 1
ATOM 3446 C C . ILE E 1 48 ? 5.255 113.765 30.344 1.00 26.04 48 ILE C C 1
ATOM 3447 O O . ILE E 1 48 ? 6.375 113.306 30.604 1.00 25.13 48 ILE C O 1
ATOM 3452 N N . GLU E 1 49 ? 4.297 113.026 29.766 1.00 25.39 49 GLU C N 1
ATOM 3453 C CA . GLU E 1 49 ? 4.537 111.619 29.483 1.00 26.31 49 GLU C CA 1
ATOM 3454 C C . GLU E 1 49 ? 5.500 111.483 28.311 1.00 26.63 49 GLU C C 1
ATOM 3455 O O . GLU E 1 49 ? 6.343 110.573 28.295 1.00 25.45 49 GLU C O 1
ATOM 3461 N N . PHE E 1 50 ? 5.457 112.427 27.366 1.00 26.66 50 PHE C N 1
ATOM 3462 C CA . PHE E 1 50 ? 6.401 112.383 26.256 1.00 27.90 50 PHE C CA 1
ATOM 3463 C C . PHE E 1 50 ? 7.826 112.664 26.737 1.00 25.48 50 PHE C C 1
ATOM 3464 O O . PHE E 1 50 ? 8.760 111.917 26.414 1.00 23.62 50 PHE C O 1
ATOM 3472 N N . MET E 1 51 ? 8.005 113.750 27.503 1.00 25.85 51 MET C N 1
ATOM 3473 C CA . MET E 1 51 ? 9.278 114.042 28.164 1.00 25.57 51 MET C CA 1
ATOM 3474 C C . MET E 1 51 ? 9.784 112.838 28.964 1.00 27.55 51 MET C C 1
ATOM 3475 O O . MET E 1 51 ? 10.967 112.469 28.893 1.00 22.45 51 MET C O 1
ATOM 3480 N N . ALA E 1 52 ? 8.908 112.249 29.783 1.00 23.97 52 ALA C N 1
ATOM 3481 C CA . ALA E 1 52 ? 9.360 111.169 30.650 1.00 25.73 52 ALA C CA 1
ATOM 3482 C C . ALA E 1 52 ? 9.753 109.951 29.831 1.00 21.84 52 ALA C C 1
ATOM 3483 O O . ALA E 1 52 ? 10.801 109.349 30.079 1.00 22.98 52 ALA C O 1
ATOM 3485 N N . GLY E 1 53 ? 8.938 109.593 28.834 1.00 21.01 53 GLY C N 1
ATOM 3486 C CA . GLY E 1 53 ? 9.246 108.424 28.015 1.00 22.51 53 GLY C CA 1
ATOM 3487 C C . GLY E 1 53 ? 10.540 108.589 27.240 1.00 22.97 53 GLY C C 1
ATOM 3488 O O . GLY E 1 53 ? 11.296 107.634 27.065 1.00 18.53 53 GLY C O 1
ATOM 3489 N N . ARG E 1 54 ? 10.812 109.811 26.769 1.00 22.57 54 ARG C N 1
ATOM 3490 C CA . ARG E 1 54 ? 12.038 110.060 26.027 1.00 24.19 54 ARG C CA 1
ATOM 3491 C C . ARG E 1 54 ? 13.245 110.032 26.950 1.00 21.15 54 ARG C C 1
ATOM 3492 O O . ARG E 1 54 ? 14.289 109.479 26.585 1.00 21.86 54 ARG C O 1
ATOM 3500 N N . PHE E 1 55 ? 13.130 110.649 28.132 1.00 18.61 55 PHE C N 1
ATOM 3501 C CA . PHE E 1 55 ? 14.168 110.512 29.150 1.00 21.75 55 PHE C CA 1
ATOM 3502 C C . PHE E 1 55 ? 14.425 109.045 29.485 1.00 23.25 55 PHE C C 1
ATOM 3503 O O . PHE E 1 55 ? 15.578 108.588 29.541 1.00 19.58 55 PHE C O 1
ATOM 3511 N N . SER E 1 56 ? 13.348 108.310 29.756 1.00 18.61 56 SER C N 1
ATOM 3512 C CA . SER E 1 56 ? 13.448 106.904 30.133 1.00 19.91 56 SER C CA 1
ATOM 3513 C C . SER E 1 56 ? 14.106 106.084 29.026 1.00 18.02 56 SER C C 1
ATOM 3514 O O . SER E 1 56 ? 14.997 105.268 29.289 1.00 21.13 56 SER C O 1
ATOM 3517 N N . ALA E 1 57 ? 13.691 106.303 27.771 1.00 18.62 57 ALA C N 1
ATOM 3518 C CA . ALA E 1 57 ? 14.239 105.521 26.665 1.00 20.11 57 ALA C CA 1
ATOM 3519 C C . ALA E 1 57 ? 15.722 105.796 26.466 1.00 20.36 57 ALA C C 1
ATOM 3520 O O . ALA E 1 57 ? 16.481 104.882 26.117 1.00 19.29 57 ALA C O 1
ATOM 3522 N N . LYS E 1 58 ? 16.166 107.043 26.680 1.00 20.07 58 LYS C N 1
ATOM 3523 C CA . LYS E 1 58 ? 17.583 107.322 26.447 1.00 17.97 58 LYS C CA 1
ATOM 3524 C C . LYS E 1 58 ? 18.453 106.769 27.571 1.00 18.96 58 LYS C C 1
ATOM 3525 O O . LYS E 1 58 ? 19.573 106.300 27.318 1.00 17.73 58 LYS C O 1
ATOM 3531 N N . GLU E 1 59 ? 17.962 106.809 28.813 1.00 20.76 59 GLU C N 1
ATOM 3532 C CA . GLU E 1 59 ? 18.653 106.133 29.909 1.00 20.23 59 GLU C CA 1
ATOM 3533 C C . GLU E 1 59 ? 18.721 104.629 29.650 1.00 22.16 59 GLU C C 1
ATOM 3534 O O . GLU E 1 59 ? 19.767 103.994 29.827 1.00 22.58 59 GLU C O 1
ATOM 3540 N N . ALA E 1 60 ? 17.596 104.039 29.247 1.00 17.86 60 ALA C N 1
ATOM 3541 C CA . ALA E 1 60 ? 17.602 102.631 28.870 1.00 19.24 60 ALA C CA 1
ATOM 3542 C C . ALA E 1 60 ? 18.565 102.370 27.709 1.00 21.37 60 ALA C C 1
ATOM 3543 O O . ALA E 1 60 ? 19.296 101.370 27.713 1.00 19.86 60 ALA C O 1
ATOM 3545 N N . TYR E 1 61 ? 18.603 103.267 26.719 1.00 20.38 61 TYR C N 1
ATOM 3546 C CA . TYR E 1 61 ? 19.554 103.094 25.630 1.00 20.84 61 TYR C CA 1
ATOM 3547 C C . TYR E 1 61 ? 20.980 103.082 26.167 1.00 21.34 61 TYR C C 1
ATOM 3548 O O . TYR E 1 61 ? 21.779 102.214 25.809 1.00 20.62 61 TYR C O 1
ATOM 3557 N N . SER E 1 62 ? 21.317 104.040 27.029 1.00 21.62 62 SER C N 1
ATOM 3558 C CA . SER E 1 62 ? 22.688 104.119 27.524 1.00 27.39 62 SER C CA 1
ATOM 3559 C C . SER E 1 62 ? 23.069 102.892 28.347 1.00 24.82 62 SER C C 1
ATOM 3560 O O . SER E 1 62 ? 24.252 102.536 28.426 1.00 25.20 62 SER C O 1
ATOM 3563 N N . LYS E 1 63 ? 22.098 102.240 28.974 1.00 21.08 63 LYS C N 1
ATOM 3564 C CA . LYS E 1 63 ? 22.389 100.959 29.608 1.00 23.66 63 LYS C CA 1
ATOM 3565 C C . LYS E 1 63 ? 22.683 99.886 28.567 1.00 23.89 63 LYS C C 1
ATOM 3566 O O . LYS E 1 63 ? 23.617 99.098 28.726 1.00 25.27 63 LYS C O 1
ATOM 3572 N N . ALA E 1 64 ? 21.864 99.805 27.511 1.00 22.34 64 ALA C N 1
ATOM 3573 C CA . ALA E 1 64 ? 22.152 98.827 26.464 1.00 22.99 64 ALA C CA 1
ATOM 3574 C C . ALA E 1 64 ? 23.495 99.121 25.817 1.00 25.07 64 ALA C C 1
ATOM 3575 O O . ALA E 1 64 ? 24.234 98.201 25.449 1.00 25.92 64 ALA C O 1
ATOM 3577 N N . TYR E 1 65 ? 23.823 100.407 25.676 1.00 22.02 65 TYR C N 1
ATOM 3578 C CA . TYR E 1 65 ? 25.092 100.830 25.101 1.00 26.53 65 TYR C CA 1
ATOM 3579 C C . TYR E 1 65 ? 26.258 100.443 25.995 1.00 25.37 65 TYR C C 1
ATOM 3580 O O . TYR E 1 65 ? 27.366 100.198 25.501 1.00 25.41 65 TYR C O 1
ATOM 3589 N N . GLY E 1 66 ? 26.020 100.363 27.303 1.00 23.26 66 GLY C N 1
ATOM 3590 C CA . GLY E 1 66 ? 26.973 99.824 28.247 1.00 28.76 66 GLY C CA 1
ATOM 3591 C C . GLY E 1 66 ? 27.701 100.852 29.078 1.00 31.41 66 GLY C C 1
ATOM 3592 O O . GLY E 1 66 ? 28.445 100.469 29.990 1.00 35.25 66 GLY C O 1
ATOM 3593 N N . THR E 1 67 ? 27.489 102.143 28.811 1.00 30.01 67 THR C N 1
ATOM 3594 C CA . THR E 1 67 ? 28.240 103.218 29.441 1.00 30.74 67 THR C CA 1
ATOM 3595 C C . THR E 1 67 ? 27.411 104.106 30.355 1.00 32.77 67 THR C C 1
ATOM 3596 O O . THR E 1 67 ? 27.970 104.740 31.251 1.00 33.91 67 THR C O 1
ATOM 3600 N N . GLY E 1 68 ? 26.113 104.217 30.136 1.00 30.62 68 GLY C N 1
ATOM 3601 C CA . GLY E 1 68 ? 25.371 105.270 30.785 1.00 28.75 68 GLY C CA 1
ATOM 3602 C C . GLY E 1 68 ? 25.627 106.602 30.105 1.00 32.94 68 GLY C C 1
ATOM 3603 O O . GLY E 1 68 ? 26.564 106.768 29.321 1.00 32.89 68 GLY C O 1
ATOM 3604 N N . ILE E 1 69 ? 24.755 107.563 30.399 1.00 30.45 69 ILE C N 1
ATOM 3605 C CA . ILE E 1 69 ? 24.811 108.871 29.758 1.00 26.78 69 ILE C CA 1
ATOM 3606 C C . ILE E 1 69 ? 26.034 109.640 30.236 1.00 33.44 69 ILE C C 1
ATOM 3607 O O . ILE E 1 69 ? 26.307 109.721 31.441 1.00 35.92 69 ILE C O 1
ATOM 3612 N N . GLY E 1 70 ? 26.769 110.220 29.294 1.00 34.92 70 GLY C N 1
ATOM 3613 C CA . GLY E 1 70 ? 28.005 110.910 29.624 1.00 36.58 70 GLY C CA 1
ATOM 3614 C C . GLY E 1 70 ? 28.849 111.236 28.408 1.00 35.83 70 GLY C C 1
ATOM 3615 O O . GLY E 1 70 ? 28.311 111.563 27.343 1.00 31.26 70 GLY C O 1
ATOM 3616 N N . ALA E 1 71 ? 30.176 111.140 28.543 1.00 42.15 71 ALA C N 1
ATOM 3617 C CA . ALA E 1 71 ? 31.049 111.435 27.409 1.00 36.06 71 ALA C CA 1
ATOM 3618 C C . ALA E 1 71 ? 30.871 110.424 26.289 1.00 31.66 71 ALA C C 1
ATOM 3619 O O . ALA E 1 71 ? 31.033 110.767 25.114 1.00 34.18 71 ALA C O 1
ATOM 3621 N N . ALA E 1 72 ? 30.511 109.186 26.627 1.00 34.34 72 ALA C N 1
ATOM 3622 C CA . ALA E 1 72 ? 30.423 108.141 25.614 1.00 31.79 72 ALA C CA 1
ATOM 3623 C C . ALA E 1 72 ? 29.180 108.310 24.763 1.00 32.20 72 ALA C C 1
ATOM 3624 O O . ALA E 1 72 ? 29.202 108.033 23.555 1.00 33.28 72 ALA C O 1
ATOM 3626 N N . VAL E 1 73 ? 28.085 108.745 25.381 1.00 28.48 73 VAL C N 1
ATOM 3627 C CA . VAL E 1 73 ? 26.824 108.934 24.679 1.00 29.99 73 VAL C CA 1
ATOM 3628 C C . VAL E 1 73 ? 25.996 109.928 25.475 1.00 29.73 73 VAL C C 1
ATOM 3629 O O . VAL E 1 73 ? 25.890 109.818 26.706 1.00 26.28 73 VAL C O 1
ATOM 3633 N N . GLY E 1 74 ? 25.435 110.922 24.781 1.00 25.45 74 GLY C N 1
ATOM 3634 C CA . GLY E 1 74 ? 24.606 111.925 25.401 1.00 25.80 74 GLY C CA 1
ATOM 3635 C C . GLY E 1 74 ? 23.169 111.799 24.924 1.00 23.12 74 GLY C C 1
ATOM 3636 O O . GLY E 1 74 ? 22.856 111.079 23.969 1.00 21.86 74 GLY C O 1
ATOM 3637 N N . PHE E 1 75 ? 22.290 112.514 25.622 1.00 25.17 75 PHE C N 1
ATOM 3638 C CA . PHE E 1 75 ? 20.889 112.574 25.209 1.00 27.33 75 PHE C CA 1
ATOM 3639 C C . PHE E 1 75 ? 20.745 113.087 23.778 1.00 26.31 75 PHE C C 1
ATOM 3640 O O . PHE E 1 75 ? 19.833 112.664 23.057 1.00 23.33 75 PHE C O 1
ATOM 3648 N N . GLN E 1 76 ? 21.624 113.996 23.349 1.00 26.71 76 GLN C N 1
ATOM 3649 C CA . GLN E 1 76 ? 21.527 114.559 22.004 1.00 24.91 76 GLN C CA 1
ATOM 3650 C C . GLN E 1 76 ? 22.047 113.615 20.922 1.00 27.45 76 GLN C C 1
ATOM 3651 O O . GLN E 1 76 ? 21.886 113.914 19.728 1.00 27.13 76 GLN C O 1
ATOM 3657 N N . ASP E 1 77 ? 22.676 112.499 21.303 1.00 25.59 77 ASP C N 1
ATOM 3658 C CA . ASP E 1 77 ? 23.104 111.466 20.365 1.00 24.10 77 ASP C CA 1
ATOM 3659 C C . ASP E 1 77 ? 22.025 110.453 20.039 1.00 24.72 77 ASP C C 1
ATOM 3660 O O . ASP E 1 77 ? 22.228 109.646 19.132 1.00 24.81 77 ASP C O 1
ATOM 3665 N N . ILE E 1 78 ? 20.917 110.454 20.771 1.00 21.77 78 ILE C N 1
ATOM 3666 C CA . ILE E 1 78 ? 19.846 109.470 20.644 1.00 21.10 78 ILE C CA 1
ATOM 3667 C C . ILE E 1 78 ? 18.577 110.211 20.292 1.00 24.68 78 ILE C C 1
ATOM 3668 O O . ILE E 1 78 ? 18.233 111.207 20.941 1.00 24.65 78 ILE C O 1
ATOM 3673 N N . GLU E 1 79 ? 17.850 109.701 19.315 1.00 20.85 79 GLU C N 1
ATOM 3674 C CA . GLU E 1 79 ? 16.590 110.324 18.957 1.00 25.40 79 GLU C CA 1
ATOM 3675 C C . GLU E 1 79 ? 15.537 109.248 18.776 1.00 24.42 79 GLU C C 1
ATOM 3676 O O . GLU E 1 79 ? 15.803 108.191 18.188 1.00 27.19 79 GLU C O 1
ATOM 3682 N N . ILE E 1 80 ? 14.362 109.500 19.338 1.00 27.46 80 ILE C N 1
ATOM 3683 C CA . ILE E 1 80 ? 13.219 108.606 19.238 1.00 25.81 80 ILE C CA 1
ATOM 3684 C C . ILE E 1 80 ? 12.030 109.417 18.739 1.00 24.98 80 ILE C C 1
ATOM 3685 O O . ILE E 1 80 ? 11.580 110.345 19.424 1.00 27.65 80 ILE C O 1
ATOM 3690 N N . LEU E 1 81 ? 11.507 109.053 17.574 1.00 26.65 81 LEU C N 1
ATOM 3691 C CA . LEU E 1 81 ? 10.368 109.718 16.962 1.00 31.14 81 LEU C CA 1
ATOM 3692 C C . LEU E 1 81 ? 9.355 108.678 16.523 1.00 30.87 81 LEU C C 1
ATOM 3693 O O . LEU E 1 81 ? 9.726 107.617 16.010 1.00 34.46 81 LEU C O 1
ATOM 3698 N N . ASP E 1 82 ? 8.078 108.977 16.738 1.00 32.59 82 ASP C N 1
ATOM 3699 C CA . ASP E 1 82 ? 7.016 108.112 16.256 1.00 35.46 82 ASP C CA 1
ATOM 3700 C C . ASP E 1 82 ? 6.859 108.320 14.762 1.00 37.91 82 ASP C C 1
ATOM 3701 O O . ASP E 1 82 ? 6.854 109.460 14.290 1.00 38.28 82 ASP C O 1
ATOM 3706 N N . ASN E 1 83 ? 6.748 107.223 14.013 1.00 39.29 83 ASN C N 1
ATOM 3707 C CA . ASN E 1 83 ? 6.470 107.325 12.582 1.00 41.03 83 ASN C CA 1
ATOM 3708 C C . ASN E 1 83 ? 5.003 107.720 12.380 1.00 41.56 83 ASN C C 1
ATOM 3709 O O . ASN E 1 83 ? 4.283 108.044 13.328 1.00 43.64 83 ASN C O 1
ATOM 3714 N N . ALA E 1 84 ? 4.544 107.707 11.123 1.00 49.01 84 ALA C N 1
ATOM 3715 C CA . ALA E 1 84 ? 3.186 108.165 10.816 1.00 48.56 84 ALA C CA 1
ATOM 3716 C C . ALA E 1 84 ? 2.126 107.314 11.513 1.00 46.27 84 ALA C C 1
ATOM 3717 O O . ALA E 1 84 ? 1.119 107.843 11.999 1.00 48.18 84 ALA C O 1
ATOM 3719 N N . GLN E 1 85 ? 2.333 105.993 11.580 1.00 47.67 85 GLN C N 1
ATOM 3720 C CA . GLN E 1 85 ? 1.410 105.116 12.303 1.00 44.42 85 GLN C CA 1
ATOM 3721 C C . GLN E 1 85 ? 1.555 105.216 13.812 1.00 47.73 85 GLN C C 1
ATOM 3722 O O . GLN E 1 85 ? 0.800 104.552 14.537 1.00 47.37 85 GLN C O 1
ATOM 3728 N N . GLY E 1 86 ? 2.482 106.027 14.305 1.00 42.48 86 GLY C N 1
ATOM 3729 C CA . GLY E 1 86 ? 2.557 106.293 15.723 1.00 44.22 86 GLY C CA 1
ATOM 3730 C C . GLY E 1 86 ? 3.497 105.400 16.496 1.00 38.02 86 GLY C C 1
ATOM 3731 O O . GLY E 1 86 ? 3.428 105.384 17.731 1.00 35.43 86 GLY C O 1
ATOM 3732 N N . LYS E 1 87 ? 4.387 104.663 15.811 1.00 38.07 87 LYS C N 1
ATOM 3733 C CA . LYS E 1 87 ? 5.284 103.772 16.534 1.00 34.09 87 LYS C CA 1
ATOM 3734 C C . LYS E 1 87 ? 6.608 104.472 16.828 1.00 35.04 87 LYS C C 1
ATOM 3735 O O . LYS E 1 87 ? 7.253 104.972 15.899 1.00 30.27 87 LYS C O 1
ATOM 3741 N N . PRO E 1 88 ? 7.043 104.517 18.086 1.00 30.65 88 PRO C N 1
ATOM 3742 C CA . PRO E 1 88 ? 8.392 105.021 18.379 1.00 30.13 88 PRO C CA 1
ATOM 3743 C C . PRO E 1 88 ? 9.448 104.234 17.627 1.00 27.86 88 PRO C C 1
ATOM 3744 O O . PRO E 1 88 ? 9.416 103.005 17.581 1.00 26.34 88 PRO C O 1
ATOM 3748 N N . GLU E 1 89 ? 10.380 104.960 17.020 1.00 32.42 89 GLU C N 1
ATOM 3749 C CA . GLU E 1 89 ? 11.564 104.380 16.409 1.00 30.55 89 GLU C CA 1
ATOM 3750 C C . GLU E 1 89 ? 12.791 105.127 16.895 1.00 26.80 89 GLU C C 1
ATOM 3751 O O . GLU E 1 89 ? 12.734 106.334 17.168 1.00 24.47 89 GLU C O 1
ATOM 3757 N N . VAL E 1 90 ? 13.908 104.407 16.985 1.00 23.37 90 VAL C N 1
ATOM 3758 C CA . VAL E 1 90 ? 15.195 105.055 17.238 1.00 24.81 90 VAL C CA 1
ATOM 3759 C C . VAL E 1 90 ? 15.715 105.514 15.879 1.00 27.11 90 VAL C C 1
ATOM 3760 O O . VAL E 1 90 ? 16.222 104.715 15.087 1.00 29.05 90 VAL C O 1
ATOM 3764 N N . THR E 1 91 ? 15.573 106.806 15.600 1.00 23.04 91 THR C N 1
ATOM 3765 C CA . THR E 1 91 ? 15.953 107.366 14.313 1.00 25.07 91 THR C CA 1
ATOM 3766 C C . THR E 1 91 ? 17.404 107.848 14.286 1.00 27.40 91 THR C C 1
ATOM 3767 O O . THR E 1 91 ? 17.976 108.001 13.197 1.00 24.58 91 THR C O 1
ATOM 3771 N N . ARG E 1 92 ? 18.007 108.091 15.451 1.00 24.01 92 ARG C N 1
ATOM 3772 C CA . ARG E 1 92 ? 19.438 108.342 15.567 1.00 23.78 92 ARG C CA 1
ATOM 3773 C C . ARG E 1 92 ? 19.952 107.647 16.818 1.00 24.76 92 ARG C C 1
ATOM 3774 O O . ARG E 1 92 ? 19.299 107.666 17.868 1.00 24.53 92 ARG C O 1
ATOM 3782 N N . HIS E 1 93 ? 21.110 107.017 16.699 1.00 23.58 93 HIS C N 1
ATOM 3783 C CA . HIS E 1 93 ? 21.756 106.445 17.873 1.00 25.19 93 HIS C CA 1
ATOM 3784 C C . HIS E 1 93 ? 23.171 106.055 17.468 1.00 24.07 93 HIS C C 1
ATOM 3785 O O . HIS E 1 93 ? 23.404 105.720 16.303 1.00 22.22 93 HIS C O 1
ATOM 3792 N N . PRO E 1 94 ? 24.141 106.118 18.385 1.00 24.90 94 PRO C N 1
ATOM 3793 C CA . PRO E 1 94 ? 25.551 106.005 17.979 1.00 25.56 94 PRO C CA 1
ATOM 3794 C C . PRO E 1 94 ? 26.046 104.593 17.727 1.00 26.73 94 PRO C C 1
ATOM 3795 O O . PRO E 1 94 ? 27.132 104.440 17.166 1.00 30.21 94 PRO C O 1
ATOM 3799 N N . PHE E 1 95 ? 25.297 103.562 18.091 1.00 29.38 95 PHE C N 1
ATOM 3800 C CA . PHE E 1 95 ? 25.803 102.200 18.000 1.00 25.52 95 PHE C CA 1
ATOM 3801 C C . PHE E 1 95 ? 25.715 101.641 16.578 1.00 26.59 95 PHE C C 1
ATOM 3802 O O . PHE E 1 95 ? 24.729 101.853 15.867 1.00 25.82 95 PHE C O 1
ATOM 3810 N N . ASP E 1 96 ? 26.724 100.859 16.183 1.00 30.74 96 ASP C N 1
ATOM 3811 C CA . ASP E 1 96 ? 26.728 100.237 14.849 1.00 26.68 96 ASP C CA 1
ATOM 3812 C C . ASP E 1 96 ? 25.976 98.900 14.850 1.00 30.20 96 ASP C C 1
ATOM 3813 O O . ASP E 1 96 ? 26.552 97.819 14.703 1.00 31.28 96 ASP C O 1
ATOM 3818 N N . GLY E 1 97 ? 24.652 98.990 14.954 1.00 24.23 97 GLY C N 1
ATOM 3819 C CA . GLY E 1 97 ? 23.809 97.822 14.823 1.00 27.30 97 GLY C CA 1
ATOM 3820 C C . GLY E 1 97 ? 22.366 98.203 15.048 1.00 24.38 97 GLY C C 1
ATOM 3821 O O . GLY E 1 97 ? 22.074 99.345 15.394 1.00 20.78 97 GLY C O 1
ATOM 3822 N N . PRO E 1 98 ? 21.434 97.271 14.859 1.00 24.38 98 PRO C N 1
ATOM 3823 C CA . PRO E 1 98 ? 20.021 97.615 15.069 1.00 27.21 98 PRO C CA 1
ATOM 3824 C C . PRO E 1 98 ? 19.756 97.961 16.527 1.00 23.57 98 PRO C C 1
ATOM 3825 O O . PRO E 1 98 ? 20.404 97.448 17.446 1.00 21.66 98 PRO C O 1
ATOM 3829 N N . ALA E 1 99 ? 18.783 98.851 16.727 1.00 23.95 99 ALA C N 1
ATOM 3830 C CA . ALA E 1 99 ? 18.324 99.266 18.043 1.00 24.04 99 ALA C CA 1
ATOM 3831 C C . ALA E 1 99 ? 16.822 99.063 18.090 1.00 23.60 99 ALA C C 1
ATOM 3832 O O . ALA E 1 99 ? 16.104 99.531 17.203 1.00 27.18 99 ALA C O 1
ATOM 3834 N N . TRP E 1 100 ? 16.354 98.364 19.112 1.00 21.06 100 TRP C N 1
ATOM 3835 C CA . TRP E 1 100 ? 14.934 98.097 19.299 1.00 21.40 100 TRP C CA 1
ATOM 3836 C C . TRP E 1 100 ? 14.441 98.874 20.499 1.00 23.52 100 TRP C C 1
ATOM 3837 O O . TRP E 1 100 ? 15.105 98.903 21.535 1.00 21.27 100 TRP C O 1
ATOM 3848 N N . ILE E 1 101 ? 13.271 99.483 20.379 1.00 22.33 101 ILE C N 1
ATOM 3849 C CA . ILE E 1 101 ? 12.740 100.268 21.483 1.00 19.51 101 ILE C CA 1
ATOM 3850 C C . ILE E 1 101 ? 11.277 99.919 21.645 1.00 22.41 101 ILE C C 1
ATOM 3851 O O . ILE E 1 101 ? 10.560 99.730 20.658 1.00 23.91 101 ILE C O 1
ATOM 3856 N N . SER E 1 102 ? 10.839 99.812 22.886 1.00 19.56 102 SER C N 1
ATOM 3857 C CA . SER E 1 102 ? 9.408 99.768 23.160 1.00 19.98 102 SER C CA 1
ATOM 3858 C C . SER E 1 102 ? 9.146 100.620 24.389 1.00 20.28 102 SER C C 1
ATOM 3859 O O . SER E 1 102 ? 9.984 100.705 25.288 1.00 23.25 102 SER C O 1
ATOM 3862 N N . ILE E 1 103 ? 7.989 101.280 24.407 1.00 18.91 103 ILE C N 1
ATOM 3863 C CA . ILE E 1 103 ? 7.606 102.194 25.469 1.00 21.31 103 ILE C CA 1
ATOM 3864 C C . ILE E 1 103 ? 6.173 101.886 25.852 1.00 24.87 103 ILE C C 1
ATOM 3865 O O . ILE E 1 103 ? 5.333 101.665 24.972 1.00 22.54 103 ILE C O 1
ATOM 3870 N N . SER E 1 104 ? 5.888 101.881 27.156 1.00 22.55 104 SER C N 1
ATOM 3871 C CA . SER E 1 104 ? 4.513 101.812 27.633 1.00 22.01 104 SER C CA 1
ATOM 3872 C C . SER E 1 104 ? 4.385 102.692 28.876 1.00 23.57 104 SER C C 1
ATOM 3873 O O . SER E 1 104 ? 5.361 102.903 29.603 1.00 18.64 104 SER C O 1
ATOM 3876 N N . HIS E 1 105 ? 3.174 103.196 29.130 1.00 21.29 105 HIS C N 1
ATOM 3877 C CA . HIS E 1 105 ? 2.962 104.150 30.214 1.00 20.78 105 HIS C CA 1
ATOM 3878 C C . HIS E 1 105 ? 1.580 103.945 30.822 1.00 22.95 105 HIS C C 1
ATOM 3879 O O . HIS E 1 105 ? 0.684 103.387 30.194 1.00 23.08 105 HIS C O 1
ATOM 3886 N N . THR E 1 106 ? 1.422 104.408 32.061 1.00 25.25 106 THR C N 1
ATOM 3887 C CA . THR E 1 106 ? 0.101 104.601 32.658 1.00 23.40 106 THR C CA 1
ATOM 3888 C C . THR E 1 106 ? -0.100 106.085 32.934 1.00 28.17 106 THR C C 1
ATOM 3889 O O . THR E 1 106 ? 0.554 106.928 32.315 1.00 26.85 106 THR C O 1
ATOM 3893 N N . ASP E 1 107 ? -0.992 106.420 33.866 1.00 33.11 107 ASP C N 1
ATOM 3894 C CA . ASP E 1 107 ? -1.115 107.804 34.304 1.00 27.93 107 ASP C CA 1
ATOM 3895 C C . ASP E 1 107 ? -0.011 108.214 35.275 1.00 28.46 107 ASP C C 1
ATOM 3896 O O . ASP E 1 107 ? 0.171 109.410 35.517 1.00 29.14 107 ASP C O 1
ATOM 3901 N N . THR E 1 108 ? 0.725 107.269 35.846 1.00 23.87 108 THR C N 1
ATOM 3902 C CA . THR E 1 108 ? 1.764 107.623 36.796 1.00 26.22 108 THR C CA 1
ATOM 3903 C C . THR E 1 108 ? 3.154 107.128 36.419 1.00 22.52 108 THR C C 1
ATOM 3904 O O . THR E 1 108 ? 4.125 107.559 37.050 1.00 24.02 108 THR C O 1
ATOM 3908 N N . LEU E 1 109 ? 3.282 106.231 35.439 1.00 20.36 109 LEU C N 1
ATOM 3909 C CA . LEU E 1 109 ? 4.561 105.582 35.164 1.00 23.62 109 LEU C CA 1
ATOM 3910 C C . LEU E 1 109 ? 4.778 105.444 33.664 1.00 23.06 109 LEU C C 1
ATOM 3911 O O . LEU E 1 109 ? 3.823 105.331 32.892 1.00 21.75 109 LEU C O 1
ATOM 3916 N N . VAL E 1 110 ? 6.050 105.400 33.261 1.00 21.53 110 VAL C N 1
ATOM 3917 C CA . VAL E 1 110 ? 6.430 105.011 31.905 1.00 18.10 110 VAL C CA 1
ATOM 3918 C C . VAL E 1 110 ? 7.578 104.024 32.010 1.00 21.93 110 VAL C C 1
ATOM 3919 O O . VAL E 1 110 ? 8.450 104.176 32.874 1.00 22.26 110 VAL C O 1
ATOM 3923 N N . MET E 1 111 ? 7.541 102.974 31.188 1.00 19.84 111 MET C N 1
ATOM 3924 C CA . MET E 1 111 ? 8.613 101.999 31.154 1.00 22.97 111 MET C CA 1
ATOM 3925 C C . MET E 1 111 ? 9.086 101.872 29.723 1.00 22.36 111 MET C C 1
ATOM 3926 O O . MET E 1 111 ? 8.279 101.930 28.778 1.00 20.44 111 MET C O 1
ATOM 3931 N N . THR E 1 112 ? 10.391 101.695 29.570 1.00 16.44 112 THR C N 1
ATOM 3932 C CA . THR E 1 112 ? 10.999 101.538 28.260 1.00 19.36 112 THR C CA 1
ATOM 3933 C C . THR E 1 112 ? 11.981 100.381 28.297 1.00 21.06 112 THR C C 1
ATOM 3934 O O . THR E 1 112 ? 12.503 100.004 29.346 1.00 22.79 112 THR C O 1
ATOM 3938 N N . GLN E 1 113 ? 12.228 99.818 27.132 1.00 19.81 113 GLN C N 1
ATOM 3939 C CA . GLN E 1 113 ? 13.228 98.776 27.013 1.00 21.93 113 GLN C CA 1
ATOM 3940 C C . GLN E 1 113 ? 13.967 98.944 25.702 1.00 16.93 113 GLN C C 1
ATOM 3941 O O . GLN E 1 113 ? 13.369 99.298 24.683 1.00 19.00 113 GLN C O 1
ATOM 3947 N N . VAL E 1 114 ? 15.279 98.739 25.745 1.00 20.54 114 VAL C N 1
ATOM 3948 C CA . VAL E 1 114 ? 16.119 98.860 24.570 1.00 17.10 114 VAL C CA 1
ATOM 3949 C C . VAL E 1 114 ? 16.947 97.589 24.425 1.00 21.67 114 VAL C C 1
ATOM 3950 O O . VAL E 1 114 ? 17.528 97.102 25.402 1.00 18.97 114 VAL C O 1
ATOM 3954 N N . ILE E 1 115 ? 17.013 97.062 23.207 1.00 22.74 115 ILE C N 1
ATOM 3955 C CA . ILE E 1 115 ? 17.920 95.971 22.879 1.00 19.07 115 ILE C CA 1
ATOM 3956 C C . ILE E 1 115 ? 18.784 96.430 21.723 1.00 22.35 115 ILE C C 1
ATOM 3957 O O . ILE E 1 115 ? 18.270 96.980 20.739 1.00 22.92 115 ILE C O 1
ATOM 3962 N N . LEU E 1 116 ? 20.092 96.221 21.839 1.00 20.75 116 LEU C N 1
ATOM 3963 C CA . LEU E 1 116 ? 21.003 96.488 20.741 1.00 21.97 116 LEU C CA 1
ATOM 3964 C C . LEU E 1 116 ? 21.522 95.153 20.235 1.00 22.29 116 LEU C C 1
ATOM 3965 O O . LEU E 1 116 ? 21.826 94.269 21.037 1.00 23.43 116 LEU C O 1
ATOM 3970 N N . GLU E 1 117 ? 21.567 95.001 18.911 1.00 19.72 117 GLU C N 1
ATOM 3971 C CA . GLU E 1 117 ? 22.100 93.821 18.251 1.00 25.68 117 GLU C CA 1
ATOM 3972 C C . GLU E 1 117 ? 23.347 94.211 17.469 1.00 26.63 117 GLU C C 1
ATOM 3973 O O . GLU E 1 117 ? 23.493 95.356 17.040 1.00 21.31 117 GLU C O 1
ATOM 3979 N N . ARG E 1 118 ? 24.222 93.240 17.245 1.00 31.76 118 ARG C N 1
ATOM 3980 C CA . ARG E 1 118 ? 25.460 93.485 16.519 1.00 28.99 118 ARG C CA 1
ATOM 3981 C C . ARG E 1 118 ? 25.697 92.344 15.541 1.00 33.06 118 ARG C C 1
ATOM 3982 O O . ARG E 1 118 ? 25.514 91.172 15.890 1.00 31.23 118 ARG C O 1
ATOM 3990 N N . GLY E 1 119 ? 26.102 92.696 14.323 1.00 32.42 119 GLY C N 1
ATOM 3991 C CA . GLY E 1 119 ? 26.341 91.713 13.277 1.00 32.54 119 GLY C CA 1
ATOM 3992 C C . GLY E 1 119 ? 27.635 90.987 13.557 1.00 37.96 119 GLY C C 1
ATOM 3993 O O . GLY E 1 119 ? 28.496 91.545 14.235 1.00 39.56 119 GLY C O 1
ATOM 3994 N N . THR F 2 6 ? 29.154 131.410 50.544 1.00 88.27 6 THR F N 1
ATOM 3995 C CA . THR F 2 6 ? 29.741 130.951 49.289 1.00 85.12 6 THR F CA 1
ATOM 3996 C C . THR F 2 6 ? 29.506 129.461 49.069 1.00 82.03 6 THR F C 1
ATOM 3997 O O . THR F 2 6 ? 30.146 128.626 49.716 1.00 80.84 6 THR F O 1
ATOM 4001 N N . LYS F 2 7 ? 28.580 129.143 48.160 1.00 75.19 7 LYS F N 1
ATOM 4002 C CA . LYS F 2 7 ? 28.379 127.779 47.660 1.00 72.45 7 LYS F CA 1
ATOM 4003 C C . LYS F 2 7 ? 27.995 126.796 48.766 1.00 72.35 7 LYS F C 1
ATOM 4004 O O . LYS F 2 7 ? 28.412 125.634 48.758 1.00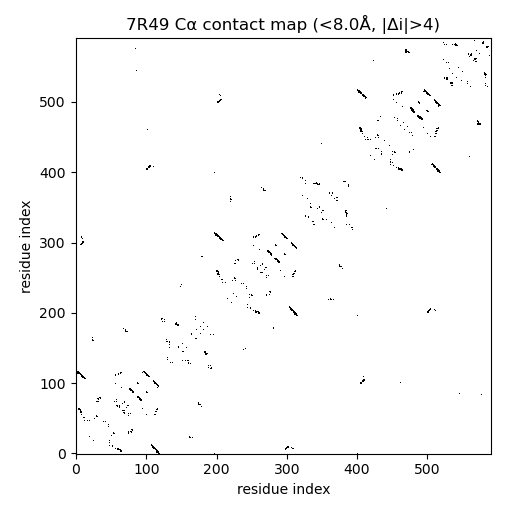 69.87 7 LYS F O 1
ATOM 4010 N N . ALA F 2 8 ? 27.214 127.256 49.738 1.00 73.72 8 ALA F N 1
ATOM 4011 C CA . ALA F 2 8 ? 26.442 126.321 50.547 1.00 67.10 8 ALA F CA 1
ATOM 4012 C C . ALA F 2 8 ? 25.128 125.970 49.873 1.00 65.48 8 ALA F C 1
ATOM 4013 O O . ALA F 2 8 ? 24.324 125.220 50.438 1.00 65.22 8 ALA F O 1
ATOM 4015 N N . THR F 2 9 ? 24.903 126.519 48.684 1.00 63.77 9 THR F N 1
ATOM 4016 C CA . THR F 2 9 ? 23.694 126.272 47.918 1.00 64.90 9 THR F CA 1
ATOM 4017 C C . THR F 2 9 ? 23.703 124.890 47.273 1.00 62.96 9 THR F C 1
ATOM 4018 O O . THR F 2 9 ? 22.661 124.220 47.243 1.00 59.29 9 THR F O 1
ATOM 4022 N N . VAL F 2 10 ? 24.860 124.465 46.753 1.00 60.04 10 VAL F N 1
ATOM 4023 C CA . VAL F 2 10 ? 25.092 123.081 46.354 1.00 58.90 10 VAL F CA 1
ATOM 4024 C C . VAL F 2 10 ? 24.541 122.097 47.374 1.00 60.34 10 VAL F C 1
ATOM 4025 O O . VAL F 2 10 ? 23.931 121.089 47.001 1.00 60.37 10 VAL F O 1
ATOM 4029 N N . LEU F 2 11 ? 24.709 122.384 48.659 1.00 61.84 11 LEU F N 1
ATOM 4030 C CA . LEU F 2 11 ? 24.177 121.526 49.707 1.00 58.63 11 LEU F CA 1
ATOM 4031 C C . LEU F 2 11 ? 22.673 121.687 49.847 1.00 57.65 11 LEU F C 1
ATOM 4032 O O . LEU F 2 11 ? 21.966 120.705 50.094 1.00 54.89 11 LEU F O 1
ATOM 4037 N N . SER F 2 12 ? 22.170 122.908 49.669 1.00 54.14 12 SER F N 1
ATOM 4038 C CA . SER F 2 12 ? 20.731 123.115 49.744 1.00 56.34 12 SER F CA 1
ATOM 4039 C C . SER F 2 12 ? 20.030 122.494 48.541 1.00 54.64 12 SER F C 1
ATOM 4040 O O . SER F 2 12 ? 18.891 122.026 48.658 1.00 49.20 12 SER F O 1
ATOM 4043 N N . ILE F 2 13 ? 20.685 122.496 47.379 1.00 50.85 13 ILE F N 1
ATOM 4044 C CA . ILE F 2 13 ? 20.133 121.790 46.229 1.00 55.00 13 ILE F CA 1
ATOM 4045 C C . ILE F 2 13 ? 20.130 120.289 46.489 1.00 50.28 13 ILE F C 1
ATOM 4046 O O . ILE F 2 13 ? 19.108 119.614 46.310 1.00 48.42 13 ILE F O 1
ATOM 4051 N N . LEU F 2 14 ? 21.271 119.754 46.932 1.00 50.74 14 LEU F N 1
ATOM 4052 C CA . LEU F 2 14 ? 21.371 118.326 47.207 1.00 48.82 14 LEU F CA 1
ATOM 4053 C C . LEU F 2 14 ? 20.339 117.883 48.232 1.00 50.63 14 LEU F C 1
ATOM 4054 O O . LEU F 2 14 ? 19.721 116.821 48.084 1.00 48.69 14 LEU F O 1
ATOM 4059 N N . ALA F 2 15 ? 20.131 118.693 49.273 1.00 47.74 15 ALA F N 1
ATOM 4060 C CA . ALA F 2 15 ? 19.108 118.386 50.262 1.00 45.87 15 ALA F CA 1
ATOM 4061 C C . ALA F 2 15 ? 17.729 118.322 49.626 1.00 48.06 15 ALA F C 1
ATOM 4062 O O . ALA F 2 15 ? 16.902 117.485 50.000 1.00 46.33 15 ALA F O 1
ATOM 4064 N N . ASP F 2 16 ? 17.458 119.207 48.667 1.00 48.37 16 ASP F N 1
ATOM 4065 C CA . ASP F 2 16 ? 16.159 119.191 48.004 1.00 49.48 16 ASP F CA 1
ATOM 4066 C C . ASP F 2 16 ? 16.045 118.030 47.022 1.00 50.35 16 ASP F C 1
ATOM 4067 O O . ASP F 2 16 ? 14.972 117.429 46.885 1.00 48.68 16 ASP F O 1
ATOM 4072 N N . LEU F 2 17 ? 17.136 117.710 46.319 1.00 48.67 17 LEU F N 1
ATOM 4073 C CA . LEU F 2 17 ? 17.097 116.633 45.335 1.00 49.72 17 LEU F CA 1
ATOM 4074 C C . LEU F 2 17 ? 16.930 115.280 46.017 1.00 49.90 17 LEU F C 1
ATOM 4075 O O . LEU F 2 17 ? 16.237 114.395 45.503 1.00 48.26 17 LEU F O 1
ATOM 4080 N N . THR F 2 18 ? 17.556 115.108 47.179 1.00 51.04 18 THR F N 1
ATOM 4081 C CA . THR F 2 18 ? 17.636 113.816 47.841 1.00 50.02 18 THR F CA 1
ATOM 4082 C C . THR F 2 18 ? 16.694 113.688 49.029 1.00 50.22 18 THR F C 1
ATOM 4083 O O . THR F 2 18 ? 16.517 112.574 49.538 1.00 47.99 18 THR F O 1
ATOM 4087 N N . GLY F 2 19 ? 16.104 114.790 49.490 1.00 49.21 19 GLY F N 1
ATOM 4088 C CA . GLY F 2 19 ? 15.272 114.754 50.676 1.00 47.14 19 GLY F CA 1
ATOM 4089 C C . GLY F 2 19 ? 16.021 114.456 51.955 1.00 53.49 19 GLY F C 1
ATOM 4090 O O . GLY F 2 19 ? 15.408 114.011 52.931 1.00 54.28 19 GLY F O 1
ATOM 4091 N N . GLU F 2 20 ? 17.334 114.695 51.982 1.00 52.39 20 GLU F N 1
ATOM 4092 C CA . GLU F 2 20 ? 18.163 114.386 53.137 1.00 48.61 20 GLU F CA 1
ATOM 4093 C C . GLU F 2 20 ? 19.298 115.393 53.225 1.00 53.52 20 GLU F C 1
ATOM 4094 O O . GLU F 2 20 ? 19.703 115.982 52.220 1.00 52.76 20 GLU F O 1
ATOM 4096 N N . ASP F 2 21 ? 19.817 115.569 54.437 1.00 58.53 21 ASP F N 1
ATOM 4097 C CA . ASP F 2 21 ? 20.933 116.472 54.702 1.00 62.18 21 ASP F CA 1
ATOM 4098 C C . ASP F 2 21 ? 22.248 115.714 54.569 1.00 62.13 21 ASP F C 1
ATOM 4099 O O . ASP F 2 21 ? 22.441 114.679 55.213 1.00 65.99 21 ASP F O 1
ATOM 4104 N N . VAL F 2 22 ? 23.166 116.254 53.770 1.00 65.45 22 VAL F N 1
ATOM 4105 C CA . VAL F 2 22 ? 24.365 115.514 53.395 1.00 68.91 22 VAL F CA 1
ATOM 4106 C C . VAL F 2 22 ? 25.604 116.130 54.037 1.00 74.05 22 VAL F C 1
ATOM 4107 O O . VAL F 2 22 ? 26.626 116.330 53.373 1.00 73.07 22 VAL F O 1
ATOM 4111 N N . SER F 2 23 ? 25.524 116.435 55.330 1.00 74.73 23 SER F N 1
ATOM 4112 C CA . SER F 2 23 ? 26.674 116.879 56.108 1.00 74.36 23 SER F CA 1
ATOM 4113 C C . SER F 2 23 ? 27.280 115.681 56.833 1.00 77.09 23 SER F C 1
ATOM 4114 O O . SER F 2 23 ? 26.567 114.747 57.210 1.00 76.96 23 SER F O 1
ATOM 4117 N N . SER F 2 24 ? 28.604 115.692 56.988 1.00 80.62 24 SER F N 1
ATOM 4118 C CA . SER F 2 24 ? 29.422 114.540 57.376 1.00 81.17 24 SER F CA 1
ATOM 4119 C C . SER F 2 24 ? 29.271 113.389 56.387 1.00 79.62 24 SER F C 1
ATOM 4120 O O . SER F 2 24 ? 29.904 112.336 56.559 1.00 78.05 24 SER F O 1
ATOM 4123 N N . ASN F 2 25 ? 28.456 113.558 55.352 1.00 77.64 25 ASN F N 1
ATOM 4124 C CA . ASN F 2 25 ? 28.410 112.655 54.217 1.00 74.07 25 ASN F CA 1
ATOM 4125 C C . ASN F 2 25 ? 29.222 113.195 53.048 1.00 68.64 25 ASN F C 1
ATOM 4126 O O . ASN F 2 25 ? 29.023 112.765 51.911 1.00 70.06 25 ASN F O 1
ATOM 4128 N N . MET F 2 26 ? 30.139 114.131 53.303 1.00 69.33 26 MET F N 1
ATOM 4129 C CA . MET F 2 26 ? 30.974 114.701 52.249 1.00 67.87 26 MET F CA 1
ATOM 4130 C C . MET F 2 26 ? 31.903 113.646 51.665 1.00 68.35 26 MET F C 1
ATOM 4131 O O . MET F 2 26 ? 33.087 113.903 51.443 1.00 75.02 26 MET F O 1
ATOM 4136 N N . ASP F 2 27 ? 31.373 112.454 51.427 1.00 67.24 27 ASP F N 1
ATOM 4137 C CA . ASP F 2 27 ? 32.121 111.310 50.928 1.00 67.26 27 ASP F CA 1
ATOM 4138 C C . ASP F 2 27 ? 31.124 110.182 50.729 1.00 62.84 27 ASP F C 1
ATOM 4139 O O . ASP F 2 27 ? 31.474 109.110 50.225 1.00 61.35 27 ASP F O 1
ATOM 4141 N N . VAL F 2 28 ? 29.877 110.416 51.152 1.00 62.76 28 VAL F N 1
ATOM 4142 C CA . VAL F 2 28 ? 28.809 109.479 50.840 1.00 60.48 28 VAL F CA 1
ATOM 4143 C C . VAL F 2 28 ? 28.713 109.370 49.330 1.00 58.22 28 VAL F C 1
ATOM 4144 O O . VAL F 2 28 ? 28.753 110.378 48.610 1.00 57.39 28 VAL F O 1
ATOM 4148 N N . ASN F 2 29 ? 28.700 108.139 48.835 1.00 56.05 29 ASN F N 1
ATOM 4149 C CA . ASN F 2 29 ? 28.527 107.916 47.409 1.00 54.32 29 ASN F CA 1
ATOM 4150 C C . ASN F 2 29 ? 27.026 107.997 47.189 1.00 49.74 29 ASN F C 1
ATOM 4151 O O . ASN F 2 29 ? 26.286 107.065 47.517 1.00 47.60 29 ASN F O 1
ATOM 4156 N N . LEU F 2 30 ? 26.578 109.138 46.661 1.00 49.31 30 LEU F N 1
ATOM 4157 C CA . LEU F 2 30 ? 25.150 109.415 46.594 1.00 45.69 30 LEU F CA 1
ATOM 4158 C C . LEU F 2 30 ? 24.444 108.440 45.663 1.00 43.51 30 LEU F C 1
ATOM 4159 O O . LEU F 2 30 ? 23.266 108.121 45.864 1.00 42.13 30 LEU F O 1
ATOM 4164 N N . PHE F 2 31 ? 25.150 107.934 44.657 1.00 44.90 31 PHE F N 1
ATOM 4165 C CA . PHE F 2 31 ? 24.526 106.976 43.754 1.00 44.94 31 PHE F CA 1
ATOM 4166 C C . PHE F 2 31 ? 24.497 105.571 44.354 1.00 45.18 31 PHE F C 1
ATOM 4167 O O . PHE F 2 31 ? 23.479 104.879 44.262 1.00 38.73 31 PHE F O 1
ATOM 4175 N N . ASP F 2 32 ? 25.594 105.134 44.981 1.00 44.41 32 ASP F N 1
ATOM 4176 C CA . ASP F 2 32 ? 25.604 103.804 45.578 1.00 40.57 32 ASP F CA 1
ATOM 4177 C C . ASP F 2 32 ? 24.579 103.701 46.701 1.00 41.64 32 ASP F C 1
ATOM 4178 O O . ASP F 2 32 ? 23.889 102.682 46.825 1.00 41.44 32 ASP F O 1
ATOM 4183 N N . GLU F 2 33 ? 24.448 104.755 47.511 1.00 39.12 33 GLU F N 1
ATOM 4184 C CA . GLU F 2 33 ? 23.456 104.803 48.583 1.00 41.27 33 GLU F CA 1
ATOM 4185 C C . GLU F 2 33 ? 22.025 104.974 48.088 1.00 36.89 33 GLU F C 1
ATOM 4186 O O . GLU F 2 33 ? 21.110 104.930 48.912 1.00 36.89 33 GLU F O 1
ATOM 4192 N N . GLY F 2 34 ? 21.798 105.181 46.790 1.00 37.61 34 GLY F N 1
ATOM 4193 C CA . GLY F 2 34 ? 20.437 105.337 46.305 1.00 36.56 34 GLY F CA 1
ATOM 4194 C C . GLY F 2 34 ? 19.804 106.664 46.644 1.00 36.47 34 GLY F C 1
ATOM 4195 O O . GLY F 2 34 ? 18.589 106.829 46.495 1.00 33.13 34 GLY F O 1
ATOM 4196 N N . ILE F 2 35 ? 20.605 107.622 47.078 1.00 35.85 35 ILE F N 1
ATOM 4197 C CA . ILE F 2 35 ? 20.102 108.923 47.485 1.00 39.11 35 ILE F CA 1
ATOM 4198 C C . ILE F 2 35 ? 19.938 109.847 46.276 1.00 37.50 35 ILE F C 1
ATOM 4199 O O . ILE F 2 35 ? 19.052 110.711 46.261 1.00 39.13 35 ILE F O 1
ATOM 4204 N N . LEU F 2 36 ? 20.743 109.635 45.240 1.00 35.65 36 LEU F N 1
ATOM 4205 C CA . LEU F 2 36 ? 20.653 110.347 43.976 1.00 38.60 36 LEU F CA 1
ATOM 4206 C C . LEU F 2 36 ? 20.639 109.327 42.844 1.00 37.42 36 LEU F C 1
ATOM 4207 O O . LEU F 2 36 ? 21.443 108.390 42.840 1.00 37.53 36 LEU F O 1
ATOM 4212 N N . ASP F 2 37 ? 19.729 109.495 41.901 1.00 33.54 37 ASP F N 1
ATOM 4213 C CA . ASP F 2 37 ? 19.640 108.601 40.750 1.00 33.20 37 ASP F CA 1
ATOM 4214 C C . ASP F 2 37 ? 19.929 109.396 39.467 1.00 34.94 37 ASP F C 1
ATOM 4215 O O . ASP F 2 37 ? 20.361 110.553 39.526 1.00 31.40 37 ASP F O 1
ATOM 4220 N N . SER F 2 38 ? 19.689 108.766 38.302 1.00 35.92 38 SER F N 1
ATOM 4221 C CA . SER F 2 38 ? 20.004 109.403 37.018 1.00 33.06 38 SER F CA 1
ATOM 4222 C C . SER F 2 38 ? 19.218 110.689 36.824 1.00 33.73 38 SER F C 1
ATOM 4223 O O . SER F 2 38 ? 19.777 111.707 36.409 1.00 34.97 38 SER F O 1
ATOM 4226 N N . MET F 2 39 ? 17.909 110.655 37.083 1.00 31.81 39 MET F N 1
ATOM 4227 C CA . MET F 2 39 ? 17.112 111.872 36.960 1.00 31.71 39 MET F CA 1
ATOM 4228 C C . MET F 2 39 ? 17.633 112.973 37.875 1.00 36.73 39 MET F C 1
ATOM 4229 O O . MET F 2 39 ? 17.769 114.130 37.458 1.00 39.54 39 MET F O 1
ATOM 4234 N N . GLY F 2 40 ? 17.852 112.645 39.155 1.00 35.51 40 GLY F N 1
ATOM 4235 C CA . GLY F 2 40 ? 18.346 113.641 40.093 1.00 36.45 40 GLY F CA 1
ATOM 4236 C C . GLY F 2 40 ? 19.668 114.234 39.650 1.00 38.52 40 GLY F C 1
ATOM 4237 O O . GLY F 2 40 ? 19.890 115.441 39.766 1.00 39.82 40 GLY F O 1
ATOM 4238 N N . SER F 2 41 ? 20.550 113.396 39.112 1.00 35.56 41 SER F N 1
ATOM 4239 C CA . SER F 2 41 ? 21.807 113.887 38.565 1.00 37.89 41 SER F CA 1
ATOM 4240 C C . SER F 2 41 ? 21.566 114.923 37.464 1.00 38.02 41 SER F C 1
ATOM 4241 O O . SER F 2 41 ? 22.218 115.974 37.441 1.00 41.10 41 SER F O 1
ATOM 4244 N N . VAL F 2 42 ? 20.608 114.667 36.565 1.00 37.54 42 VAL F N 1
ATOM 4245 C CA . VAL F 2 42 ? 20.263 115.653 35.536 1.00 37.79 42 VAL F CA 1
ATOM 4246 C C . VAL F 2 42 ? 19.719 116.938 36.169 1.00 39.91 42 VAL F C 1
ATOM 4247 O O . VAL F 2 42 ? 20.103 118.049 35.768 1.00 38.69 42 VAL F O 1
ATOM 4251 N N . GLN F 2 43 ? 18.837 116.811 37.178 1.00 34.83 43 GLN F N 1
ATOM 4252 C CA . GLN F 2 43 ? 18.339 117.984 37.905 1.00 40.01 43 GLN F CA 1
ATOM 4253 C C . GLN F 2 43 ? 19.467 118.777 38.540 1.00 40.71 43 GLN F C 1
ATOM 4254 O O . GLN F 2 43 ? 19.435 120.012 38.553 1.00 41.69 43 GLN F O 1
ATOM 4260 N N . LEU F 2 44 ? 20.424 118.082 39.153 1.00 40.23 44 LEU F N 1
ATOM 4261 C CA . LEU F 2 44 ? 21.570 118.765 39.741 1.00 42.17 44 LEU F CA 1
ATOM 4262 C C . LEU F 2 44 ? 22.201 119.713 38.735 1.00 43.73 44 LEU F C 1
ATOM 4263 O O . LEU F 2 44 ? 22.530 120.854 39.065 1.00 42.02 44 LEU F O 1
ATOM 4268 N N . LEU F 2 45 ? 22.317 119.275 37.483 1.00 44.12 45 LEU F N 1
ATOM 4269 C CA . LEU F 2 45 ? 22.925 120.120 36.466 1.00 43.56 45 LEU F CA 1
ATOM 4270 C C . LEU F 2 45 ? 21.995 121.259 36.070 1.00 42.99 45 LEU F C 1
ATOM 4271 O O . LEU F 2 45 ? 22.431 122.410 35.956 1.00 43.71 45 LEU F O 1
ATOM 4276 N N . LEU F 2 46 ? 20.710 120.960 35.862 1.00 40.49 46 LEU F N 1
ATOM 4277 C CA . LEU F 2 46 ? 19.754 122.019 35.557 1.00 43.18 46 LEU F CA 1
ATOM 4278 C C . LEU F 2 46 ? 19.700 123.043 36.686 1.00 45.20 46 LEU F C 1
ATOM 4279 O O . LEU F 2 46 ? 19.573 124.246 36.437 1.00 44.86 46 LEU F O 1
ATOM 4284 N N . GLU F 2 47 ? 19.815 122.581 37.937 1.00 44.68 47 GLU F N 1
ATOM 4285 C CA . GLU F 2 47 ? 19.778 123.493 39.074 1.00 43.72 47 GLU F CA 1
ATOM 4286 C C . GLU F 2 47 ? 21.058 124.313 39.156 1.00 49.17 47 GLU F C 1
ATOM 4287 O O . GLU F 2 47 ? 21.010 125.526 39.393 1.00 48.86 47 GLU F O 1
ATOM 4293 N N . LEU F 2 48 ? 22.215 123.667 38.975 1.00 48.08 48 LEU F N 1
ATOM 4294 C CA . LEU F 2 48 ? 23.480 124.389 39.038 1.00 49.24 48 LEU F CA 1
ATOM 4295 C C . LEU F 2 48 ? 23.606 125.420 37.926 1.00 51.06 48 LEU F C 1
ATOM 4296 O O . LEU F 2 48 ? 24.402 126.358 38.055 1.00 54.58 48 LEU F O 1
ATOM 4301 N N . GLN F 2 49 ? 22.849 125.266 36.843 1.00 47.78 49 GLN F N 1
ATOM 4302 C CA . GLN F 2 49 ? 22.777 126.296 35.815 1.00 53.95 49 GLN F CA 1
ATOM 4303 C C . GLN F 2 49 ? 21.762 127.376 36.158 1.00 50.32 49 GLN F C 1
ATOM 4304 O O . GLN F 2 49 ? 22.049 128.564 35.993 1.00 53.22 49 GLN F O 1
ATOM 4310 N N . ASN F 2 50 ? 20.582 126.982 36.634 1.00 47.90 50 ASN F N 1
ATOM 4311 C CA . ASN F 2 50 ? 19.536 127.943 36.971 1.00 47.91 50 ASN F CA 1
ATOM 4312 C C . ASN F 2 50 ? 19.873 128.811 38.177 1.00 52.18 50 ASN F C 1
ATOM 4313 O O . ASN F 2 50 ? 19.297 129.895 38.311 1.00 52.95 50 ASN F 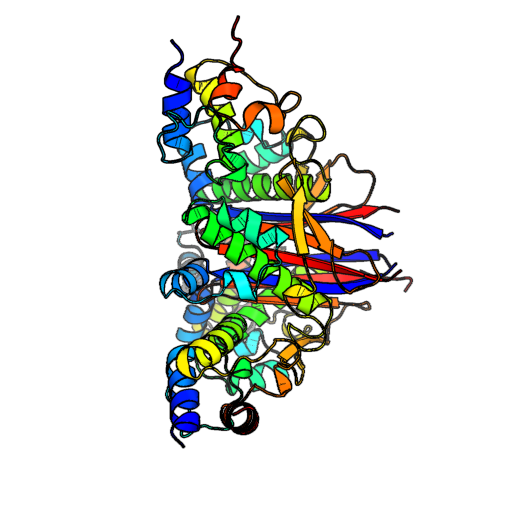O 1
ATOM 4318 N N . GLN F 2 51 ? 20.757 128.356 39.066 1.00 50.21 51 GLN F N 1
ATOM 4319 C CA . GLN F 2 51 ? 21.038 129.043 40.323 1.00 52.27 51 GLN F CA 1
ATOM 4320 C C . GLN F 2 51 ? 22.442 129.621 40.407 1.00 56.11 51 GLN F C 1
ATOM 4321 O O . GLN F 2 51 ? 22.616 130.721 40.931 1.00 56.20 51 GLN F O 1
ATOM 4327 N N . LEU F 2 52 ? 23.454 128.910 39.916 1.00 54.70 52 LEU F N 1
ATOM 4328 C CA . LEU F 2 52 ? 24.827 129.394 39.917 1.00 51.07 52 LEU F CA 1
ATOM 4329 C C . LEU F 2 52 ? 25.290 129.834 38.537 1.00 56.15 52 LEU F C 1
ATOM 4330 O O . LEU F 2 52 ? 26.441 130.263 38.388 1.00 55.34 52 LEU F O 1
ATOM 4335 N N . GLY F 2 53 ? 24.429 129.730 37.527 1.00 55.43 53 GLY F N 1
ATOM 4336 C CA . GLY F 2 53 ? 24.818 130.074 36.175 1.00 55.10 53 GLY F CA 1
ATOM 4337 C C . GLY F 2 53 ? 25.921 129.206 35.611 1.00 59.72 53 GLY F C 1
ATOM 4338 O O . GLY F 2 53 ? 26.610 129.632 34.676 1.00 60.17 53 GLY F O 1
ATOM 4339 N N . ILE F 2 54 ? 26.106 128.000 36.149 1.00 57.46 54 ILE F N 1
ATOM 4340 C CA . ILE F 2 54 ? 27.137 127.080 35.670 1.00 59.01 54 ILE F CA 1
ATOM 4341 C C . ILE F 2 54 ? 26.528 126.143 34.633 1.00 61.65 54 ILE F C 1
ATOM 4342 O O . ILE F 2 54 ? 25.564 125.422 34.924 1.00 55.65 54 ILE F O 1
ATOM 4347 N N . GLU F 2 55 ? 27.102 126.120 33.434 1.00 61.60 55 GLU F N 1
ATOM 4348 C CA . GLU F 2 55 ? 26.655 125.224 32.379 1.00 63.88 55 GLU F CA 1
ATOM 4349 C C . GLU F 2 55 ? 27.640 124.065 32.231 1.00 61.80 55 GLU F C 1
ATOM 4350 O O . GLU F 2 55 ? 28.822 124.289 31.932 1.00 61.26 55 GLU F O 1
ATOM 4356 N N . VAL F 2 56 ? 27.156 122.857 32.430 1.00 57.09 56 VAL F N 1
ATOM 4357 C CA . VAL F 2 56 ? 27.951 121.634 32.338 1.00 57.89 56 VAL F CA 1
ATOM 4358 C C . VAL F 2 56 ? 27.356 120.761 31.224 1.00 58.59 56 VAL F C 1
ATOM 4359 O O . VAL F 2 56 ? 26.315 120.114 31.457 1.00 54.92 56 VAL F O 1
ATOM 4363 N N . PRO F 2 57 ? 27.951 120.707 30.055 1.00 56.30 57 PRO F N 1
ATOM 4364 C CA . PRO F 2 57 ? 27.416 119.845 28.997 1.00 53.87 57 PRO F CA 1
ATOM 4365 C C . PRO F 2 57 ? 27.569 118.375 29.363 1.00 51.78 57 PRO F C 1
ATOM 4366 O O . PRO F 2 57 ? 28.440 117.992 30.153 1.00 49.53 57 PRO F O 1
ATOM 4370 N N . VAL F 2 58 ? 26.694 117.553 28.780 1.00 43.70 58 VAL F N 1
ATOM 4371 C CA . VAL F 2 58 ? 26.717 116.120 29.038 1.00 43.86 58 VAL F CA 1
ATOM 4372 C C . VAL F 2 58 ? 28.009 115.488 28.523 1.00 45.34 58 VAL F C 1
ATOM 4373 O O . VAL F 2 58 ? 28.433 114.440 29.029 1.00 46.39 58 VAL F O 1
ATOM 4377 N N . SER F 2 59 ? 28.669 116.125 27.548 1.00 45.09 59 SER F N 1
ATOM 4378 C CA . SER F 2 59 ? 29.977 115.662 27.087 1.00 48.46 59 SER F CA 1
ATOM 4379 C C . SER F 2 59 ? 30.949 115.462 28.254 1.00 52.99 59 SER F C 1
ATOM 4380 O O . SER F 2 59 ? 31.611 114.425 28.353 1.00 54.49 59 SER F O 1
ATOM 4383 N N . GLU F 2 60 ? 31.047 116.450 29.146 1.00 57.90 60 GLU F N 1
ATOM 4384 C CA . GLU F 2 60 ? 32.031 116.409 30.230 1.00 60.02 60 GLU F CA 1
ATOM 4385 C C . GLU F 2 60 ? 31.422 115.994 31.561 1.00 59.77 60 GLU F C 1
ATOM 4386 O O . GLU F 2 60 ? 31.959 116.338 32.623 1.00 62.86 60 GLU F O 1
ATOM 4392 N N . PHE F 2 61 ? 30.313 115.272 31.537 1.00 56.20 61 PHE F N 1
ATOM 4393 C CA . PHE F 2 61 ? 29.786 114.704 32.761 1.00 57.42 61 PHE F CA 1
ATOM 4394 C C . PHE F 2 61 ? 30.304 113.280 32.910 1.00 59.47 61 PHE F C 1
ATOM 4395 O O . PHE F 2 61 ? 30.311 112.499 31.950 1.00 58.35 61 PHE F O 1
ATOM 4403 N N . GLN F 2 62 ? 30.782 112.968 34.112 1.00 58.72 62 GLN F N 1
ATOM 4404 C CA . GLN F 2 62 ? 31.238 111.629 34.453 1.00 54.56 62 GLN F CA 1
ATOM 4405 C C . GLN F 2 62 ? 30.744 111.372 35.865 1.00 54.87 62 GLN F C 1
ATOM 4406 O O . GLN F 2 62 ? 31.168 112.055 36.801 1.00 56.80 62 GLN F O 1
ATOM 4412 N N . ARG F 2 63 ? 29.838 110.405 36.002 1.00 55.07 63 ARG F N 1
ATOM 4413 C CA . ARG F 2 63 ? 29.219 110.119 37.290 1.00 56.70 63 ARG F CA 1
ATOM 4414 C C . ARG F 2 63 ? 30.280 109.883 38.365 1.00 55.46 63 ARG F C 1
ATOM 4415 O O . ARG F 2 63 ? 30.160 110.388 39.489 1.00 57.74 63 ARG F O 1
ATOM 4423 N N . SER F 2 64 ? 31.344 109.143 38.019 1.00 56.88 64 SER F N 1
ATOM 4424 C CA . SER F 2 64 ? 32.445 108.894 38.955 1.00 56.42 64 SER F CA 1
ATOM 4425 C C . SER F 2 64 ? 32.998 110.181 39.567 1.00 55.33 64 SER F C 1
ATOM 4426 O O . SER F 2 64 ? 33.381 110.193 40.743 1.00 56.40 64 SER F O 1
ATOM 4429 N N . GLU F 2 65 ? 33.013 111.276 38.806 1.00 56.07 65 GLU F N 1
ATOM 4430 C CA . GLU F 2 65 ? 33.527 112.562 39.268 1.00 56.77 65 GLU F CA 1
ATOM 4431 C C . GLU F 2 65 ? 32.508 113.377 40.065 1.00 57.66 65 GLU F C 1
ATOM 4432 O O . GLU F 2 65 ? 32.882 114.395 40.661 1.00 57.27 65 GLU F O 1
ATOM 4438 N N . TRP F 2 66 ? 31.240 112.961 40.087 1.00 57.15 66 TRP F N 1
ATOM 4439 C CA . TRP F 2 66 ? 30.165 113.734 40.696 1.00 54.17 66 TRP F CA 1
ATOM 4440 C C . TRP F 2 66 ? 29.425 112.961 41.780 1.00 53.62 66 TRP F C 1
ATOM 4441 O O . TRP F 2 66 ? 28.469 113.491 42.362 1.00 55.71 66 TRP F O 1
ATOM 4452 N N . ASP F 2 67 ? 29.850 111.737 42.088 1.00 56.46 67 ASP F N 1
ATOM 4453 C CA . ASP F 2 67 ? 29.082 110.842 42.948 1.00 54.54 67 ASP F CA 1
ATOM 4454 C C . ASP F 2 67 ? 29.207 111.158 44.439 1.00 56.23 67 ASP F C 1
ATOM 4455 O O . ASP F 2 67 ? 28.765 110.349 45.269 1.00 55.77 67 ASP F O 1
ATOM 4460 N N . THR F 2 68 ? 29.748 112.323 44.794 1.00 53.22 68 THR F N 1
ATOM 4461 C CA . THR F 2 68 ? 29.999 112.682 46.178 1.00 56.22 68 THR F CA 1
ATOM 4462 C C . THR F 2 68 ? 29.758 114.173 46.385 1.00 56.05 68 THR F C 1
ATOM 4463 O O . THR F 2 68 ? 30.198 114.986 45.556 1.00 55.67 68 THR F O 1
ATOM 4467 N N . PRO F 2 69 ? 29.065 114.567 47.464 1.00 54.65 69 PRO F N 1
ATOM 4468 C CA . PRO F 2 69 ? 28.891 116.013 47.707 1.00 55.76 69 PRO F CA 1
ATOM 4469 C C . PRO F 2 69 ? 30.210 116.753 47.856 1.00 58.01 69 PRO F C 1
ATOM 4470 O O . PRO F 2 69 ? 30.339 117.878 47.355 1.00 60.31 69 PRO F O 1
ATOM 4474 N N . ALA F 2 70 ? 31.200 116.154 48.523 1.00 59.12 70 ALA F N 1
ATOM 4475 C CA . ALA F 2 70 ? 32.532 116.747 48.517 1.00 58.23 70 ALA F CA 1
ATOM 4476 C C . ALA F 2 70 ? 33.013 116.952 47.091 1.00 58.19 70 ALA F C 1
ATOM 4477 O O . ALA F 2 70 ? 33.343 118.073 46.699 1.00 57.38 70 ALA F O 1
ATOM 4479 N N . LYS F 2 71 ? 33.021 115.884 46.284 1.00 56.35 71 LYS F N 1
ATOM 4480 C CA . LYS F 2 71 ? 33.465 116.017 44.899 1.00 56.79 71 LYS F CA 1
ATOM 4481 C C . LYS F 2 71 ? 32.620 117.002 44.109 1.00 58.75 71 LYS F C 1
ATOM 4482 O O . LYS F 2 71 ? 33.101 117.543 43.106 1.00 62.45 71 LYS F O 1
ATOM 4488 N N . ILE F 2 72 ? 31.388 117.263 44.545 1.00 56.57 72 ILE F N 1
ATOM 4489 C CA . ILE F 2 72 ? 30.503 118.144 43.808 1.00 58.56 72 ILE F CA 1
ATOM 4490 C C . ILE F 2 72 ? 31.027 119.578 43.855 1.00 63.91 72 ILE F C 1
ATOM 4491 O O . ILE F 2 72 ? 30.613 120.420 43.050 1.00 63.02 72 ILE F O 1
ATOM 4496 N N . VAL F 2 73 ? 32.026 119.849 44.703 1.00 67.51 73 VAL F N 1
ATOM 4497 C CA . VAL F 2 73 ? 32.763 121.111 44.650 1.00 65.35 73 VAL F CA 1
ATOM 4498 C C . VAL F 2 73 ? 33.570 121.217 43.357 1.00 69.96 73 VAL F C 1
ATOM 4499 O O . VAL F 2 73 ? 34.463 122.065 43.244 1.00 69.38 73 VAL F O 1
ATOM 4503 N N . ALA F 2 74 ? 33.270 120.365 42.369 1.00 67.31 74 ALA F N 1
ATOM 4504 C CA . ALA F 2 74 ? 33.801 120.531 41.023 1.00 66.74 74 ALA F CA 1
ATOM 4505 C C . ALA F 2 74 ? 33.325 121.821 40.367 1.00 70.38 74 ALA F C 1
ATOM 4506 O O . ALA F 2 74 ? 33.760 122.133 39.252 1.00 72.49 74 ALA F O 1
ATOM 4508 N N . LYS F 2 75 ? 32.446 122.577 41.020 1.00 68.69 75 LYS F N 1
ATOM 4509 C CA . LYS F 2 75 ? 32.046 123.896 40.533 1.00 72.36 75 LYS F CA 1
ATOM 4510 C C . LYS F 2 75 ? 33.240 124.837 40.589 1.00 76.11 75 LYS F C 1
ATOM 4511 O O . LYS F 2 75 ? 33.367 125.670 41.493 1.00 72.24 75 LYS F O 1
ATOM 4517 N N . VAL F 2 76 ? 34.133 124.707 39.601 1.00 77.47 76 VAL F N 1
ATOM 4518 C CA . VAL F 2 76 ? 35.317 125.556 39.620 1.00 74.67 76 VAL F CA 1
ATOM 4519 C C . VAL F 2 76 ? 34.888 127.021 39.527 1.00 78.12 76 VAL F C 1
ATOM 4520 O O . VAL F 2 76 ? 35.255 127.823 40.395 1.00 80.07 76 VAL F O 1
ATOM 4524 N N . GLU F 2 77 ? 33.995 127.350 38.578 1.00 74.71 77 GLU F N 1
ATOM 4525 C CA . GLU F 2 77 ? 33.543 128.719 38.296 1.00 74.96 77 GLU F CA 1
ATOM 4526 C C . GLU F 2 77 ? 34.623 129.752 38.585 1.00 78.01 77 GLU F C 1
ATOM 4527 O O . GLU F 2 77 ? 34.369 130.769 39.243 1.00 76.81 77 GLU F O 1
ATOM 4533 N N . ASN F 2 78 ? 35.825 129.488 38.088 1.00 78.55 78 ASN F N 1
ATOM 4534 C CA . ASN F 2 78 ? 37.023 130.220 38.456 1.00 78.47 78 ASN F CA 1
ATOM 4535 C C . ASN F 2 78 ? 37.822 130.478 37.183 1.00 79.27 78 ASN F C 1
ATOM 4536 O O . ASN F 2 78 ? 37.335 130.217 36.079 1.00 80.17 78 ASN F O 1
#

Solvent-accessible surface area: 24973 Å² total; per-residue (Å²): 88,62,11,77,4,9,0,0,14,6,5,44,14,61,88,0,81,59,7,39,89,120,59,15,155,0,12,77,32,0,4,0,107,41,0,46,66,24,20,76,147,12,59,106,126,31,40,18,13,4,0,0,2,10,4,0,0,0,15,0,1,0,62,2,50,41,85,26,25,5,51,51,0,8,3,78,63,0,21,1,39,57,54,119,102,29,82,30,68,24,66,106,45,58,16,133,22,45,23,54,17,5,22,10,74,14,90,89,12,0,0,0,8,2,4,0,6,125,90,126,120,3,89,62,32,0,23,62,3,0,27,113,40,18,68,78,106,0,52,115,64,40,116,26,48,0,22,50,42,33,36,6,50,50,5,6,14,5,33,0,6,13,8,0,76,107,91,48,60,16,108,1,61,22,69,95,11,70,88,57,77,2,15,13,0,37,90,0,10,61,65,0,65,119,84,112,93,61,11,78,5,6,0,1,14,8,5,39,14,74,87,0,88,57,3,40,89,118,55,7,140,0,12,74,35,0,3,6,107,43,0,48,53,50,22,72,202,19,64,106,140,31,35,16,14,3,0,0,1,8,4,0,0,0,13,0,0,2,52,2,47,51,54,51,26,6,59,57,0,8,2,90,74,0,22,0,43,47,61,97,104,23,74,26,70,20,73,169,47,61,22,114,22,45,22,62,16,4,23,12,78,10,98,88,11,0,2,0,2,0,0,0,7,101,35,143,160,129,107,109,94,7,87,59,34,1,27,71,7,0,36,100,33,16,68,87,96,6,56,108,77,42,115,16,59,0,25,64,46,24,20,6,49,36,6,4,9,8,26,2,7,10,4,0,62,97,88,38,62,15,87,5,43,20,77,109,10,88,94,72,77,3,15,15,0,38,90,0,10,56,62,0,49,80,42,51,130,129,125,95,58,10,69,4,15,1,0,15,6,7,56,15,61,80,0,87,62,3,42,90,120,58,8,122,0,10,74,38,0,3,2,112,43,0,46,41,42,20,74,173,20,55,107,118,29,35,18,15,3,0,0,2,9,5,0,1,0,12,0,2,1,68,2,46,27,73,25,32,8,68,55,0,9,4,74,57,0,15,2,38,52,49,111,149,41,56,30,78,27,67,115,46,53,22,132,23,46,24,61,16,4,21,10,74,12,109,78,11,0,0,0,1,2,2,0,6,120,84,172,88,75,39,5,55,71,8,0,37,106,30,22,72,41,116,6,68,124,23,75,82,37,57,0,22,37,39,34,56,6,54,54,6,1,9,14,29,2,12,4,3,1,49,96,89,51,64,34,108,25,53,25,69,117,16,75,80,70,93,16,18,9,1,34,99,0,94,45,8,105,82,174

Sequence (591 aa):
MVIYGTGIDLTELSRIEAILAKGLRLPEKILTPAELAVFSRYPVKRQIEFMAGRFSAKEAYSKAYGTGIGAAVGFQDIEILDNAQGKPEVTRHPFDGPAWISISHTDTLVMTQVILERGDDTKATVLSILADLTGEDVSSNMDVNLFDEGILDSMGSVQLLLELQNQLGIEVPVSEFQRSEWDTPAKIVAKVENLQMVIYGTGIDLTELSRIEAILAKGLRLPEKILTPAELAVFSRYPVKRQIEFMAGRFSAKEAYSKAYGTGIGAAVGFQDIEILDNAQGKPEVTRHPFDGPAWISISHTDTLVMTQVILERGNLTMDDTKATVLSILADLTGEDVSSNMDVNLFDEGILDSMGSVQLLLELQNQLGIEVPVSEFQRSEWDTPAKIVAKVENLQLEHMVIYGTGIDLTELSRIEAILAKGLRLPEKILTPAELAVFSRYPVKRQIEFMAGRFSAKEAYSKAYGTGIGAAVGFQDIEILDNAQGKPEVTRHPFDGPAWISISHTDTLVMTQVILERGTKATVLSILADLTGEDVSSNMDVNLFDEGILDSMGSVQLLLELQNQLGIEVPVSEFQRSEWDTPAKIVAKVEN

Secondary structure (DSSP, 8-state):
-EEEEEEEEEEEHHHHHHHHHTT--HHHHHS-HHHHHHHHHS-HHHHHHHHHHHHHHHHHHHHHHTS-SSSS--GGG-EEEE-TTS-EEEEE-S-SS-EEEEEEE-SSEEEEEEEEEE-/-EEEEEEEEEEEHHHHHHHHHTT--HHHHHS-HHHHHHHHTS-HHHHHHHHHHHHHHHHHHHHHHTS-SBTTB-GGG-EEEE-TTS-EEEEE-S-SS-EEEEEEE-SSEEEEEEEEEE---/-EEEEEEEEEEEHHHHHHHHHHT-SHHHHHS-HHHHHHHTTS-HHHHHHHHHHHHHHHHHHHHHHTS-SSSS--GGG-EEEE-TTS-EEEEE-SSSS-EEEEEEE-SSEEEEEEEEEE-/-HHHHHHHHHHHHHHHHSS--GGGTT--TTTTTSS-HHHHHHHHHHHHHHH-----GGG--GGGSSSHHHHHHHHHHHHTT-/---HHHHHHHHHHSS--SS-TT--TTTTTSS-HHHHHHHHHHHHHHH-----GGG--HHHHSSTTGGGG----/-HHHHHHHHHHHHHHSS--TT-TT--TTTTTSS-HHHHHHHHHHHHHHH-----GGG--GGGSSSHHHHHHHHHHH-

Foldseek 3Di:
DFWQFKFKFKDWLVVQVVCVVVVDPLCVQQAEPVLSVVLVVDPDLVNSVSSRQSVRQVQGVVVRVPHGADPVHHNNQWHWDADPVGHIDGPGHDDPFDKDKDWDDDSTMIMMMIIGDDD/DVLLVQLQVLLCVQQVHRCPVPQFDQCDVVPSAHDVSVVVSQVCCCVPPVQHDPCVNDDSVQCGGSNSVSVVSVVSD/DAWQFKFKFKDWLVVQLVCVVVVPPLCVQQAAVVLSVVLVVDPPQVSSQSSRQLVRQQQGVCRRVVHGDDPVFHSNQWHWDADPVGAIDRPGHDDDFDKDKDWDADSTMIMIMIITDDDDD/DLVVLLVVLQVLLCVQQVHRCPVPQFDQCVVVPSHHPVSVVVSQVVCCVPPVFHDDPVNDDCVQCGGSNSVSVVSVVSNVVD/DAWQFKFKFKDWLVVLLVCVVVVPPQCVQQAAPVLVVVLVVDPSQVNSVSSGQLVGAVQRVVRRVPHGDDPVHHSNQWHWDADPVGATDTPGHPDDFHKDKDWDADSTMIMMMIIGDDD/DPCVLQVLLCVLQVDGCPVQQPPQCVVVVSADPVSVVVSQVCCCVPVVDHDDPVPDDSVQCRGSNSVVPPPVD

Organism: Lactiplantibacillus plantarum (strain ATCC BAA-793 / NCIMB 8826 / WCFS1) (NCBI:txid220668)

Radius of gyration: 25.16 Å; Cα contacts (8 Å, |Δi|>4): 1087; chains: 6; bounding box: 69×67×60 Å

InterPro domains:
  IPR002582 Holo-[acyl carrier protein] synthase [MF_00101] (3-117)
  IPR002582 Holo-[acyl carrier protein] synthase [TIGR00516] (1-117)
  IPR004568 Phosphopantetheine-protein transferase domain [TIGR00556] (2-91)
  IPR008278 4'-phosphopantetheinyl transferase domain [PF01648] (5-102)
  IPR037143 4'-phosphopantetheinyl transferase domain superfamily [G3DSA:3.90.470.20] (1-119)
  IPR037143 4'-phosphopantetheinyl transferase domain superfamily [SSF56214] (1-116)

Nearest PDB structures (foldseek):
  7r49-assembly3_C  TM=1.005E+00  e=4.688E-23  Lactiplantibacillus plantarum subsp. plantarum NC8
  1ftf-assembly1_A  TM=9.622E-01  e=1.377E-13  Streptococcus pneumoniae
  1f7t-assembly3_A  TM=9.404E-01  e=7.775E-13  Bacillus subtilis
  3hyk-assembly1_B  TM=9.611E-01  e=2.034E-12  Bacillus anthracis
  1f80-assembly1_A  TM=9.523E-01  e=1.149E-11  Bacillus subtilis

B-factor: mean 34.22, std 11.84, range [15.88, 88.27]